Protein AF-A0A8T9BLD8-F1 (afdb_monomer_lite)

Organism: NCBI:txid1316785

Radius of gyration: 33.32 Å; chains: 1; bounding box: 71×66×102 Å

Sequence (501 aa):
MAHSIHVDYMQQALNLARKSPPKPTNYRVGALLIDAKTNTVLATGYTLECEGNTHAEQSCFIKLAKEHEVLEEQLGDILPKETVLYTTVEPCFKRLSGNLPCVQRILRLGKAIKTVYVGVKEPEKFVGENTGRKQLEDAGIEVVQHLYKKNAGTYFWYLSNPKQLNSFNPSSVTMTLLSSLLHVTNFRNPFIRTLVPSIGAAFAIQAAVAVPSILAQSERFYDLSGSLTYISVTALSLYLPTLRARAAASLAGKAQPALPSLLDALTGKGGPNGLNWRQVVISTAVAVWATRLGTYLFQRVISDGKDSRFDEIKKSPPKFFGAFMVQATWVSLCLMPVLALNSIPHVALSALPLVGVTDIIGLLLFAGGLTFEVTADRQKNAWVQAKKNKEHDEDFLTRGLWGKSRHPNYFGESTLWTGIATTAAGVLMSNVGQVGMGLAGTSYGRILGLGMAAVSPAFVTFLLFKVSGIPLSENKYDEKYGERKDYQEWKKNTPMFFPKF

Structure (mmCIF, N/CA/C/O backbone):
data_AF-A0A8T9BLD8-F1
#
_entry.id   AF-A0A8T9BLD8-F1
#
loop_
_atom_site.group_PDB
_atom_site.id
_atom_site.type_symbol
_atom_site.label_atom_id
_atom_site.label_alt_id
_atom_site.label_comp_id
_atom_site.label_asym_id
_atom_site.label_entity_id
_atom_site.label_seq_id
_atom_site.pdbx_PDB_ins_code
_atom_site.Cartn_x
_atom_site.Cartn_y
_atom_site.Cartn_z
_atom_site.occupancy
_atom_site.B_iso_or_equiv
_atom_site.auth_seq_id
_atom_site.auth_comp_id
_atom_site.auth_asym_id
_atom_site.auth_atom_id
_atom_site.pdbx_PDB_model_num
ATOM 1 N N . MET A 1 1 ? -10.050 27.346 -32.367 1.00 37.44 1 MET A N 1
ATOM 2 C CA . MET A 1 1 ? -8.798 28.026 -32.769 1.00 37.44 1 MET A CA 1
ATOM 3 C C . MET A 1 1 ? -8.334 27.376 -34.056 1.00 37.44 1 MET A C 1
ATOM 5 O O . MET A 1 1 ? -8.204 26.159 -34.059 1.00 37.44 1 MET A O 1
ATOM 9 N N . ALA A 1 2 ? -8.200 28.139 -35.141 1.00 33.31 2 ALA A N 1
ATOM 10 C CA . ALA A 1 2 ? -7.827 27.607 -36.450 1.00 33.31 2 ALA A CA 1
ATOM 11 C C . ALA A 1 2 ? -6.464 26.896 -36.373 1.00 33.31 2 ALA A C 1
ATOM 13 O O . ALA A 1 2 ? -5.506 27.452 -35.832 1.00 33.31 2 ALA A O 1
ATOM 14 N N . HIS A 1 3 ? -6.394 25.656 -36.857 1.00 49.06 3 HIS A N 1
ATOM 15 C CA . HIS A 1 3 ? -5.140 24.921 -36.985 1.00 49.06 3 HIS A CA 1
ATOM 16 C C . HIS A 1 3 ? -4.320 25.595 -38.090 1.00 49.06 3 HIS A C 1
ATOM 18 O O . HIS A 1 3 ? -4.769 25.676 -39.229 1.00 49.06 3 HIS A O 1
ATOM 24 N N . SER A 1 4 ? -3.178 26.184 -37.737 1.00 69.81 4 SER A N 1
ATOM 25 C CA . SER A 1 4 ? -2.316 26.860 -38.7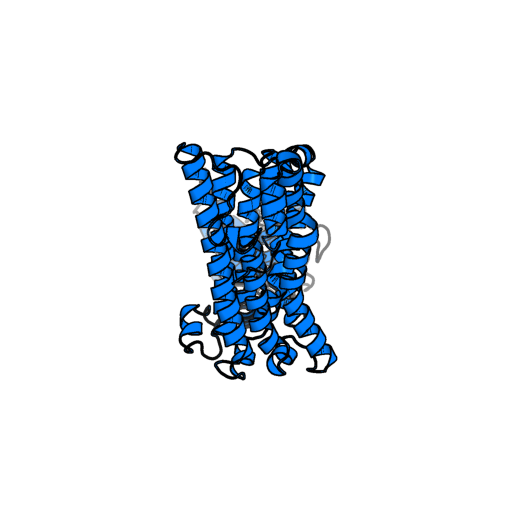08 1.00 69.81 4 SER A CA 1
ATOM 26 C C . SER A 1 4 ? -1.558 25.816 -39.526 1.00 69.81 4 SER A C 1
ATOM 28 O O . SER A 1 4 ? -0.940 24.932 -38.941 1.00 69.81 4 SER A O 1
ATOM 30 N N . ILE A 1 5 ? -1.544 25.957 -40.854 1.00 78.44 5 ILE A N 1
ATOM 31 C CA . ILE A 1 5 ? -0.824 25.073 -41.791 1.00 78.44 5 ILE A CA 1
ATOM 32 C C . ILE A 1 5 ? 0.671 24.901 -41.439 1.00 78.44 5 ILE A C 1
ATOM 34 O O . ILE A 1 5 ? 1.275 23.860 -41.683 1.00 78.44 5 ILE A O 1
ATOM 38 N N . HIS A 1 6 ? 1.271 25.892 -40.771 1.00 82.88 6 HIS A N 1
ATOM 39 C CA . HIS A 1 6 ? 2.650 25.835 -40.278 1.00 82.88 6 HIS A CA 1
ATOM 40 C C . HIS A 1 6 ? 2.856 24.773 -39.182 1.00 82.88 6 HIS A C 1
ATOM 42 O O . HIS A 1 6 ? 3.948 24.212 -39.059 1.00 82.88 6 HIS A O 1
ATOM 48 N N . VAL A 1 7 ? 1.816 24.475 -38.394 1.00 76.81 7 VAL A N 1
ATOM 49 C CA . VAL A 1 7 ? 1.841 23.415 -37.374 1.00 76.81 7 VAL A CA 1
ATOM 50 C C . VAL A 1 7 ? 1.908 22.046 -38.041 1.00 76.81 7 VAL A C 1
ATOM 52 O O . VAL A 1 7 ? 2.706 21.213 -37.612 1.00 76.81 7 VAL A O 1
ATOM 55 N N . ASP A 1 8 ? 1.146 21.838 -39.115 1.00 81.38 8 ASP A N 1
ATOM 56 C CA . ASP A 1 8 ? 1.163 20.589 -39.879 1.00 81.38 8 ASP A CA 1
ATOM 57 C C . ASP A 1 8 ? 2.542 20.327 -40.490 1.00 81.38 8 ASP A C 1
ATOM 59 O O . ASP A 1 8 ? 3.092 19.234 -40.337 1.00 81.38 8 ASP A O 1
ATOM 63 N N . TYR A 1 9 ? 3.163 21.340 -41.102 1.00 86.12 9 TYR A N 1
ATOM 64 C CA . TYR A 1 9 ? 4.515 21.202 -41.652 1.00 86.12 9 TYR A CA 1
ATOM 65 C C . TYR A 1 9 ? 5.573 20.951 -40.572 1.00 86.12 9 TYR A C 1
ATOM 67 O O . TYR A 1 9 ? 6.433 20.085 -40.742 1.00 86.12 9 TYR A O 1
ATOM 75 N N . MET A 1 10 ? 5.494 21.620 -39.418 1.00 87.12 10 MET A N 1
ATOM 76 C CA . MET A 1 10 ? 6.408 21.337 -38.306 1.00 87.12 10 MET A CA 1
ATOM 77 C C . MET A 1 10 ? 6.187 19.927 -37.727 1.00 87.12 10 MET A C 1
ATOM 79 O O . MET A 1 10 ? 7.143 19.240 -37.359 1.00 87.12 10 MET A O 1
ATOM 83 N N . GLN A 1 11 ? 4.945 19.438 -37.698 1.00 82.12 11 GLN A N 1
ATOM 84 C CA . GLN A 1 11 ? 4.632 18.071 -37.283 1.00 82.12 11 GLN A CA 1
ATOM 85 C C . GLN A 1 11 ? 5.179 17.032 -38.274 1.00 82.12 11 GLN A C 1
ATOM 87 O O . GLN A 1 11 ? 5.677 15.982 -37.852 1.00 82.12 11 GLN A O 1
ATOM 92 N N . GLN A 1 12 ? 5.153 17.329 -39.576 1.00 86.00 12 GLN A N 1
ATOM 93 C CA . GLN A 1 12 ? 5.826 16.522 -40.595 1.00 86.00 12 GLN A CA 1
ATOM 94 C C . GLN A 1 12 ? 7.348 16.521 -40.394 1.00 86.00 12 GLN A C 1
ATOM 96 O O . GLN A 1 12 ? 7.960 15.452 -40.439 1.00 86.00 12 GLN A O 1
ATOM 101 N N . ALA A 1 13 ? 7.955 17.669 -40.071 1.00 88.50 13 ALA A N 1
ATOM 102 C CA . ALA A 1 13 ? 9.391 17.766 -39.788 1.00 88.50 13 ALA A CA 1
ATOM 103 C C . ALA A 1 13 ? 9.778 16.900 -38.582 1.00 88.50 13 ALA A C 1
ATOM 105 O O . ALA A 1 13 ? 10.749 16.145 -38.623 1.00 88.50 13 ALA A O 1
ATOM 106 N N . LEU A 1 14 ? 8.955 16.913 -37.531 1.00 84.31 14 LEU A N 1
ATOM 107 C CA . LEU A 1 14 ? 9.120 16.036 -36.371 1.00 84.31 14 LEU A CA 1
ATOM 108 C C . LEU A 1 14 ? 8.988 14.551 -36.732 1.00 84.31 14 LEU A C 1
ATOM 110 O O . LEU A 1 14 ? 9.715 13.718 -36.188 1.00 84.31 14 LEU A O 1
ATOM 114 N N . ASN A 1 15 ? 8.094 14.193 -37.655 1.00 83.75 15 ASN A N 1
ATOM 115 C CA . ASN A 1 15 ? 7.978 12.814 -38.131 1.00 83.75 15 ASN A CA 1
ATOM 116 C C . ASN A 1 15 ? 9.217 12.373 -38.926 1.00 83.75 15 ASN A C 1
ATOM 118 O O . ASN A 1 15 ? 9.636 11.224 -38.796 1.00 83.75 15 ASN A O 1
ATOM 122 N N . LEU A 1 16 ? 9.845 13.275 -39.685 1.00 87.12 16 LEU A N 1
ATOM 123 C CA . LEU A 1 16 ? 11.122 13.014 -40.357 1.00 87.12 16 LEU A CA 1
ATOM 124 C C . LEU A 1 16 ? 12.265 12.845 -39.353 1.00 87.12 16 LEU A C 1
ATOM 126 O O . LEU A 1 16 ? 13.024 11.886 -39.458 1.00 87.12 16 LEU A O 1
ATOM 130 N N . ALA A 1 17 ? 12.333 13.681 -38.314 1.00 86.88 17 ALA A N 1
ATOM 131 C CA . ALA A 1 17 ? 13.328 13.553 -37.245 1.00 86.88 17 ALA A CA 1
ATOM 132 C C . ALA A 1 17 ? 13.327 12.150 -36.599 1.00 86.88 17 ALA A C 1
ATOM 134 O O . ALA A 1 17 ? 14.377 11.608 -36.245 1.00 86.88 17 ALA A O 1
ATOM 135 N N . ARG A 1 18 ? 12.150 11.509 -36.504 1.00 82.12 18 ARG A N 1
ATOM 136 C CA . ARG A 1 18 ? 11.992 10.135 -35.986 1.00 82.12 18 ARG A CA 1
ATOM 137 C C . ARG A 1 18 ? 12.601 9.057 -36.885 1.00 82.12 18 ARG A C 1
ATOM 139 O O . ARG A 1 18 ? 12.836 7.956 -36.391 1.00 82.12 18 ARG A O 1
ATOM 146 N N . LYS A 1 19 ? 12.881 9.349 -38.157 1.00 83.31 19 LYS A N 1
ATOM 147 C CA . LYS A 1 19 ? 13.577 8.435 -39.077 1.00 83.31 19 LYS A CA 1
ATOM 148 C C . LYS A 1 19 ? 15.098 8.455 -38.886 1.00 83.31 19 LYS A C 1
ATOM 150 O O . LYS A 1 19 ? 15.764 7.493 -39.249 1.00 83.31 19 LYS A O 1
ATOM 155 N N . SER A 1 20 ? 15.646 9.501 -38.258 1.00 81.69 20 SER A N 1
ATOM 156 C CA . SER A 1 20 ? 17.083 9.607 -37.983 1.00 81.69 20 SER A CA 1
ATOM 157 C C . SER A 1 20 ? 17.555 8.515 -37.011 1.00 81.69 20 SER A C 1
ATOM 159 O O . SER A 1 20 ? 16.915 8.340 -35.965 1.00 81.69 20 SER A O 1
ATOM 161 N N . PRO A 1 21 ? 18.653 7.788 -37.298 1.00 76.62 21 PRO A N 1
ATOM 162 C CA . PRO A 1 21 ? 19.166 6.747 -36.417 1.00 76.62 21 PRO A CA 1
ATOM 163 C C . PRO A 1 21 ? 19.711 7.337 -35.102 1.00 76.62 21 PRO A C 1
ATOM 165 O O . PRO A 1 21 ? 20.378 8.374 -35.111 1.00 76.62 21 PRO A O 1
ATOM 168 N N . PRO A 1 22 ? 19.467 6.688 -33.950 1.00 70.94 22 PRO A N 1
ATOM 169 C CA . PRO A 1 22 ? 19.944 7.180 -32.662 1.00 70.94 22 PRO A CA 1
ATOM 170 C C . PRO A 1 22 ? 21.477 7.121 -32.569 1.00 70.94 22 PRO A C 1
ATOM 172 O O . PRO A 1 22 ? 22.059 6.039 -32.624 1.00 70.94 22 PRO A O 1
ATOM 175 N N . LYS A 1 23 ? 22.135 8.268 -32.353 1.00 69.19 23 LYS A N 1
ATOM 176 C CA . LYS A 1 23 ? 23.567 8.343 -32.011 1.00 69.19 23 LYS A CA 1
ATOM 177 C C . LYS A 1 23 ? 23.800 9.275 -30.813 1.00 69.19 23 LYS A C 1
ATOM 179 O O . LYS A 1 23 ? 23.161 10.319 -30.751 1.00 69.19 23 LYS A O 1
ATOM 184 N N . PRO A 1 24 ? 24.720 8.950 -29.881 1.00 57.34 24 PRO A N 1
ATOM 185 C CA . PRO A 1 24 ? 25.008 9.793 -28.711 1.00 57.34 24 PRO A CA 1
ATOM 186 C C . PRO A 1 24 ? 25.555 11.187 -29.048 1.00 57.34 24 PRO A C 1
ATOM 188 O O . PRO A 1 24 ? 25.496 12.086 -28.220 1.00 57.34 24 PRO A O 1
ATOM 191 N N . THR A 1 25 ? 26.117 11.349 -30.245 1.00 64.81 25 THR A N 1
ATOM 192 C CA . THR A 1 25 ? 26.858 12.542 -30.671 1.00 64.81 25 THR A CA 1
ATOM 193 C C . THR A 1 25 ? 26.052 13.488 -31.560 1.00 64.81 25 THR A C 1
ATOM 195 O O . THR A 1 25 ? 26.556 14.551 -31.908 1.00 64.81 25 THR A O 1
ATOM 198 N N . ASN A 1 26 ? 24.832 13.112 -31.969 1.00 68.62 26 ASN A N 1
ATOM 199 C CA . ASN A 1 26 ? 24.058 13.847 -32.970 1.00 68.62 26 ASN A CA 1
ATOM 200 C C . ASN A 1 26 ? 22.615 14.061 -32.503 1.00 68.62 26 ASN A C 1
ATOM 202 O O . ASN A 1 26 ? 21.963 13.134 -32.022 1.00 68.62 26 ASN A O 1
ATOM 206 N N . TYR A 1 27 ? 22.086 15.259 -32.743 1.00 79.44 27 TYR A N 1
ATOM 207 C CA . TYR A 1 27 ? 20.660 15.527 -32.589 1.00 79.44 27 TYR A CA 1
ATOM 208 C C . TYR A 1 27 ? 19.855 14.905 -33.730 1.00 79.44 27 TYR A C 1
ATOM 210 O O . TYR A 1 27 ? 20.257 14.935 -34.896 1.00 79.44 27 TYR A O 1
ATOM 218 N N . ARG A 1 28 ? 18.676 14.381 -33.398 1.00 85.94 28 ARG A N 1
ATOM 219 C CA . ARG A 1 28 ? 17.720 13.852 -34.377 1.00 85.94 28 ARG A CA 1
ATOM 220 C C . ARG A 1 28 ? 16.867 14.998 -34.891 1.00 85.94 28 ARG A C 1
ATOM 222 O O . ARG A 1 28 ? 15.865 15.342 -34.280 1.00 85.94 28 ARG A O 1
ATOM 229 N N . VAL A 1 29 ? 17.305 15.609 -35.979 1.00 88.81 29 VAL A N 1
ATOM 230 C CA . VAL A 1 29 ? 16.651 16.772 -36.581 1.00 88.81 29 VAL A CA 1
ATOM 231 C C . VAL A 1 29 ? 15.892 16.307 -37.818 1.00 88.81 29 VAL A C 1
ATOM 233 O O . VAL A 1 29 ? 16.319 15.368 -38.493 1.00 88.81 29 VAL A O 1
ATOM 236 N N . GLY A 1 30 ? 14.758 16.939 -38.097 1.00 94.12 30 GLY A N 1
ATOM 237 C CA . GLY A 1 30 ? 14.023 16.801 -39.346 1.00 94.12 30 GLY A CA 1
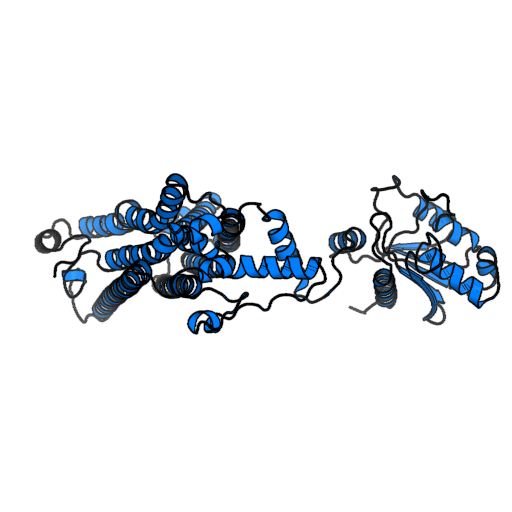ATOM 238 C C . GLY A 1 30 ? 13.772 18.170 -39.965 1.00 94.12 30 GLY A C 1
ATOM 239 O O . GLY A 1 30 ? 13.643 19.161 -39.243 1.00 94.12 30 GLY A O 1
ATOM 240 N N . ALA A 1 31 ? 13.719 18.219 -41.291 1.00 95.88 31 ALA A N 1
ATOM 241 C CA . ALA A 1 31 ? 13.534 19.437 -42.058 1.00 95.88 31 ALA A CA 1
ATOM 242 C C . ALA A 1 31 ? 12.622 19.216 -43.276 1.00 95.88 31 ALA A C 1
ATOM 244 O O . ALA A 1 31 ? 12.582 18.122 -43.843 1.00 95.88 31 ALA A O 1
ATOM 245 N N . LEU A 1 32 ? 11.895 20.261 -43.673 1.00 94.81 32 LEU A N 1
ATOM 246 C CA . LEU A 1 32 ? 11.134 20.325 -44.922 1.00 94.81 32 LEU A CA 1
ATOM 247 C C . LEU A 1 32 ? 11.413 21.632 -45.642 1.00 94.81 32 LEU A C 1
ATOM 249 O O . LEU A 1 32 ? 11.413 22.694 -45.024 1.00 94.81 32 LEU A O 1
ATOM 253 N N . LEU A 1 33 ? 11.567 21.538 -46.954 1.00 94.25 33 LEU A N 1
ATOM 254 C CA . LEU A 1 33 ? 11.611 22.670 -47.858 1.00 94.25 33 LEU A CA 1
ATOM 255 C C . LEU A 1 33 ? 10.286 22.730 -48.621 1.00 94.25 33 LEU A C 1
ATOM 257 O O . LEU A 1 33 ? 9.888 21.737 -49.229 1.00 94.25 33 LEU A O 1
ATOM 261 N N . ILE A 1 34 ? 9.592 23.861 -48.547 1.00 93.62 34 ILE A N 1
ATOM 262 C CA . ILE A 1 34 ? 8.241 24.056 -49.087 1.00 93.62 34 ILE A CA 1
ATOM 263 C C . ILE A 1 34 ? 8.249 25.246 -50.044 1.00 93.62 34 ILE A C 1
ATOM 265 O O . ILE A 1 34 ? 8.835 26.276 -49.719 1.00 93.62 34 ILE A O 1
ATOM 269 N N . ASP A 1 35 ? 7.549 25.138 -51.169 1.00 91.81 35 ASP A N 1
ATOM 270 C CA . ASP A 1 35 ? 7.130 26.311 -51.939 1.00 91.81 35 ASP A CA 1
ATOM 271 C C . ASP A 1 35 ? 5.847 26.872 -51.316 1.00 91.81 35 ASP A C 1
ATOM 273 O O . ASP A 1 35 ? 4.782 26.254 -51.396 1.00 91.81 35 ASP A O 1
ATOM 277 N N . ALA A 1 36 ? 5.940 28.026 -50.653 1.00 86.75 36 ALA A N 1
ATOM 278 C CA . ALA A 1 36 ? 4.803 28.614 -49.950 1.00 86.75 36 ALA A CA 1
ATOM 279 C C . ALA A 1 36 ? 3.689 29.084 -50.898 1.00 86.75 36 ALA A C 1
ATOM 281 O O . ALA A 1 36 ? 2.537 29.168 -50.471 1.00 86.75 36 ALA A O 1
ATOM 282 N N . LYS A 1 37 ? 3.998 29.325 -52.180 1.00 86.50 37 LYS A N 1
ATOM 283 C CA . LYS A 1 37 ? 3.000 29.735 -53.175 1.00 86.50 37 LYS A CA 1
ATOM 284 C C . LYS A 1 37 ? 2.034 28.603 -53.509 1.00 86.50 37 LYS A C 1
ATOM 286 O O . LYS A 1 37 ? 0.836 28.821 -53.678 1.00 86.50 37 LYS A O 1
ATOM 291 N N . THR A 1 38 ? 2.568 27.394 -53.641 1.00 87.56 38 THR A N 1
ATOM 292 C CA . THR A 1 38 ? 1.838 26.205 -54.105 1.00 87.56 38 THR A CA 1
ATOM 293 C C . THR A 1 38 ? 1.539 25.214 -52.982 1.00 87.56 38 THR A C 1
ATOM 295 O O . THR A 1 38 ? 0.757 24.288 -53.183 1.00 87.56 38 THR A O 1
ATOM 298 N N . ASN A 1 39 ? 2.111 25.421 -51.790 1.00 86.56 39 ASN A N 1
ATOM 299 C CA . ASN A 1 39 ? 2.045 24.506 -50.6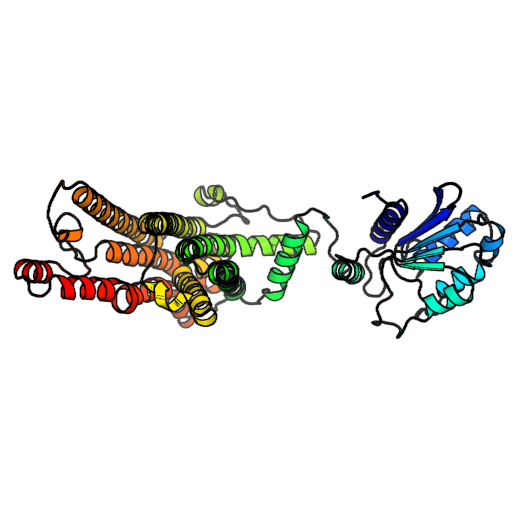49 1.00 86.56 39 ASN A CA 1
ATOM 300 C C . ASN A 1 39 ? 2.609 23.106 -50.954 1.00 86.56 39 ASN A C 1
ATOM 302 O O . ASN A 1 39 ? 2.204 22.118 -50.341 1.00 86.56 39 ASN A O 1
ATOM 306 N N . THR A 1 40 ? 3.555 23.003 -51.891 1.00 89.19 40 THR A N 1
ATOM 307 C CA . THR A 1 40 ? 4.183 21.727 -52.251 1.00 89.19 40 THR A CA 1
ATOM 308 C C . THR A 1 40 ? 5.488 21.513 -51.502 1.00 89.19 40 THR A C 1
ATOM 310 O O . THR A 1 40 ? 6.308 22.425 -51.373 1.00 89.19 40 THR A O 1
ATOM 313 N N . VAL A 1 41 ? 5.712 20.278 -51.053 1.00 92.44 41 VAL A N 1
ATOM 314 C CA . VAL A 1 41 ? 6.993 19.861 -50.481 1.00 92.44 41 VAL A CA 1
ATOM 315 C C . VAL A 1 41 ? 8.009 19.706 -51.608 1.00 92.44 41 VAL A C 1
ATOM 317 O O . VAL A 1 41 ? 7.870 18.812 -52.433 1.00 92.44 41 VAL A O 1
ATOM 320 N N . LEU A 1 42 ? 9.028 20.563 -51.616 1.00 92.38 42 LEU A N 1
ATOM 321 C CA . LEU A 1 42 ? 10.141 20.514 -52.566 1.00 92.38 42 LEU A CA 1
ATOM 322 C C . LEU A 1 42 ? 11.158 19.452 -52.154 1.00 92.38 42 LEU A C 1
ATOM 324 O O . LEU A 1 42 ? 11.642 18.687 -52.972 1.00 92.38 42 LEU A O 1
ATOM 328 N N . ALA A 1 43 ? 11.480 19.391 -50.862 1.00 95.31 43 ALA A N 1
ATOM 329 C CA . ALA A 1 43 ? 12.404 18.402 -50.329 1.00 95.31 43 ALA A CA 1
ATOM 330 C C . ALA A 1 43 ? 12.120 18.119 -48.855 1.00 95.31 43 ALA A C 1
ATOM 332 O O . ALA A 1 43 ? 11.592 18.947 -48.113 1.00 95.31 43 ALA A O 1
ATOM 333 N N . THR A 1 44 ? 12.519 16.934 -48.411 1.00 96.88 44 THR A N 1
ATOM 334 C CA . THR A 1 44 ? 12.487 16.529 -47.000 1.00 96.88 44 THR A CA 1
ATOM 335 C C . THR A 1 44 ? 13.887 16.167 -46.544 1.00 96.88 44 THR A C 1
ATOM 337 O O . THR A 1 44 ? 14.730 15.847 -47.372 1.00 96.88 44 THR A O 1
ATOM 340 N N . GLY A 1 45 ? 14.146 16.185 -45.244 1.00 94.88 45 GLY A N 1
ATOM 341 C CA . GLY A 1 45 ? 15.467 15.886 -44.709 1.00 94.88 45 GLY A CA 1
ATOM 342 C C . GLY A 1 45 ? 15.395 15.375 -43.281 1.00 94.88 45 GLY A C 1
ATOM 343 O O . GLY A 1 45 ? 14.579 15.853 -42.492 1.00 94.88 45 GLY A O 1
ATOM 344 N N . TYR A 1 46 ? 16.259 14.438 -42.907 1.00 93.81 46 TYR A N 1
ATOM 345 C CA . TYR A 1 46 ? 16.542 14.150 -41.500 1.00 93.81 46 TYR A CA 1
ATOM 346 C C . TYR A 1 46 ? 18.029 13.885 -41.251 1.00 93.81 46 TYR A C 1
ATOM 348 O O . TYR A 1 46 ? 18.785 13.570 -42.165 1.00 93.81 46 TYR A O 1
ATOM 356 N N . THR A 1 47 ? 18.480 14.051 -40.006 1.00 90.50 47 THR A N 1
ATOM 357 C CA . THR A 1 47 ? 19.890 13.837 -39.639 1.00 90.50 47 THR A CA 1
ATOM 358 C C . THR A 1 47 ? 20.353 12.427 -40.030 1.00 90.50 47 THR A C 1
ATOM 360 O O . THR A 1 47 ? 19.717 11.448 -39.634 1.00 90.50 47 THR A O 1
ATOM 363 N N . LEU A 1 48 ? 21.494 12.320 -40.722 1.00 89.06 48 LEU A N 1
ATOM 364 C CA . LEU A 1 48 ? 22.074 11.068 -41.237 1.00 89.06 48 LEU A CA 1
ATOM 365 C C . LEU A 1 48 ? 21.203 10.340 -42.276 1.00 89.06 48 LEU A C 1
ATOM 367 O O . LEU A 1 48 ? 21.289 9.120 -42.397 1.00 89.06 48 LEU A O 1
ATOM 371 N N . GLU A 1 49 ? 20.350 11.063 -43.002 1.00 92.44 49 GLU A N 1
ATOM 372 C CA . GLU A 1 49 ? 19.610 10.493 -44.131 1.00 92.44 49 GLU A CA 1
ATOM 373 C C . GLU A 1 49 ? 20.514 10.243 -45.344 1.00 92.44 49 GLU A C 1
ATOM 375 O O . GLU A 1 49 ? 20.448 9.178 -45.952 1.00 92.44 49 GLU A O 1
ATOM 380 N N . CYS A 1 50 ? 21.366 11.213 -45.686 1.00 89.44 50 CYS A N 1
ATOM 381 C CA . CYS A 1 50 ? 22.344 11.095 -46.768 1.00 89.44 50 CYS A CA 1
ATOM 382 C C . CYS A 1 50 ? 23.704 10.620 -46.235 1.00 89.44 50 CYS A C 1
ATOM 384 O O . CYS A 1 50 ? 24.015 10.828 -45.058 1.00 89.44 50 CYS A O 1
ATOM 386 N N . GLU A 1 51 ? 24.524 10.025 -47.107 1.00 85.50 51 GLU A N 1
ATOM 387 C CA . GLU A 1 51 ? 25.840 9.479 -46.757 1.00 85.50 51 GLU A CA 1
ATOM 388 C C . GLU A 1 51 ? 26.735 10.507 -46.035 1.00 85.50 51 GLU A C 1
ATOM 390 O O . GLU A 1 51 ? 26.786 11.688 -46.382 1.00 85.50 51 GLU A O 1
ATOM 395 N N . GLY A 1 52 ? 27.444 10.046 -45.001 1.00 84.31 52 GLY A N 1
ATOM 396 C CA . GLY A 1 52 ? 28.302 10.878 -44.159 1.00 84.31 52 GLY A CA 1
ATOM 397 C C . GLY A 1 52 ? 27.586 11.511 -42.960 1.00 84.31 52 GLY A C 1
ATOM 398 O O . GLY A 1 52 ? 26.467 11.159 -42.588 1.00 84.31 52 GLY A O 1
ATOM 399 N N . ASN A 1 53 ? 28.265 12.445 -42.286 1.00 85.12 53 ASN A N 1
ATOM 400 C CA . ASN A 1 53 ? 27.721 13.145 -41.118 1.00 85.12 53 ASN A CA 1
ATOM 401 C C . ASN A 1 53 ? 26.824 14.318 -41.556 1.00 85.12 53 ASN A C 1
ATOM 403 O O . ASN A 1 53 ? 27.219 15.484 -41.455 1.00 85.12 53 ASN A O 1
ATOM 407 N N . THR A 1 54 ? 25.646 14.016 -42.096 1.00 89.19 54 THR A N 1
ATOM 408 C CA . THR A 1 54 ? 24.711 15.000 -42.661 1.00 89.19 54 THR A CA 1
ATOM 409 C C . THR A 1 54 ? 23.683 15.477 -41.633 1.00 89.19 54 THR A C 1
ATOM 411 O O . THR A 1 54 ? 23.181 14.705 -40.815 1.00 89.19 54 THR A O 1
ATOM 414 N N . HIS A 1 55 ? 23.384 16.778 -41.643 1.00 91.75 55 HIS A N 1
ATOM 415 C CA . HIS A 1 55 ? 22.263 17.351 -40.887 1.00 91.75 55 HIS A CA 1
ATOM 416 C C . HIS A 1 55 ? 20.969 17.286 -41.714 1.00 91.75 55 HIS A C 1
ATOM 418 O O . HIS A 1 55 ? 21.004 16.986 -42.910 1.00 91.75 55 HIS A O 1
ATOM 424 N N . ALA A 1 56 ? 19.826 17.560 -41.086 1.00 93.31 56 ALA A N 1
ATOM 425 C CA . ALA A 1 56 ? 18.527 17.493 -41.751 1.00 93.31 56 ALA A CA 1
ATOM 426 C C . ALA A 1 56 ? 18.405 18.502 -42.901 1.00 93.31 56 ALA A C 1
ATOM 428 O O . ALA A 1 56 ? 18.026 18.120 -44.003 1.00 93.31 56 ALA A O 1
ATOM 429 N N . GLU A 1 57 ? 18.802 19.757 -42.679 1.00 94.56 57 GLU A N 1
ATOM 430 C CA . GLU A 1 57 ? 18.769 20.818 -43.693 1.00 94.56 57 GLU A CA 1
ATOM 431 C C . GLU A 1 57 ? 19.701 20.483 -44.861 1.00 94.56 57 GLU A C 1
ATOM 433 O O . GLU A 1 57 ? 19.329 20.601 -46.023 1.00 94.56 57 GLU A O 1
ATOM 438 N N . GLN A 1 58 ? 20.895 19.972 -44.545 1.00 94.06 58 GLN A N 1
ATOM 439 C CA . GLN A 1 58 ? 21.854 19.510 -45.546 1.00 94.06 58 GLN A CA 1
ATOM 440 C C . GLN A 1 58 ? 21.278 18.358 -46.388 1.00 94.06 58 GLN A C 1
ATOM 442 O O . GLN A 1 58 ? 21.493 18.313 -47.594 1.00 94.06 58 GLN A O 1
ATOM 447 N N . SER A 1 59 ? 20.535 17.435 -45.772 1.00 95.38 59 SER A N 1
ATOM 448 C CA . SER A 1 59 ? 19.920 16.309 -46.485 1.00 95.38 59 SER A CA 1
ATOM 449 C C . SER A 1 59 ? 18.808 16.763 -47.435 1.00 95.38 59 SER A C 1
ATOM 451 O O . SER A 1 59 ? 18.679 16.185 -48.513 1.00 95.38 59 SER A O 1
ATOM 453 N N . CYS A 1 60 ? 18.056 17.820 -47.092 1.00 94.69 60 CYS A N 1
ATOM 454 C CA . CYS A 1 60 ? 17.123 18.450 -48.033 1.00 94.69 60 CYS A CA 1
ATOM 455 C C . CYS A 1 60 ? 17.860 18.927 -49.288 1.00 94.69 60 CYS A C 1
ATOM 457 O O . CYS A 1 60 ? 17.462 18.589 -50.400 1.00 94.69 60 CYS A O 1
ATOM 459 N N . PHE A 1 61 ? 18.946 19.684 -49.108 1.00 94.69 61 PHE A N 1
ATOM 460 C CA . PHE A 1 61 ? 19.664 20.289 -50.227 1.00 94.69 61 PHE A CA 1
ATOM 461 C C . PHE A 1 61 ? 20.388 19.254 -51.089 1.00 94.69 61 PHE A C 1
ATOM 463 O O . PHE A 1 61 ? 20.303 19.333 -52.306 1.00 94.69 61 PHE A O 1
ATOM 470 N N . ILE A 1 62 ? 21.016 18.232 -50.496 1.00 93.81 62 ILE A N 1
ATOM 471 C CA . ILE A 1 62 ? 21.664 17.152 -51.262 1.00 93.81 62 ILE A CA 1
ATOM 472 C C . ILE A 1 62 ? 20.656 16.439 -52.169 1.00 93.81 62 ILE A C 1
ATOM 474 O O . ILE A 1 62 ? 20.941 16.203 -53.343 1.00 93.81 62 ILE A O 1
ATOM 478 N N . LYS A 1 63 ? 19.480 16.083 -51.636 1.00 94.31 63 LYS A N 1
ATOM 479 C CA . LYS A 1 63 ? 18.463 15.367 -52.417 1.00 94.31 63 LYS A CA 1
ATOM 480 C C . LYS A 1 63 ? 17.890 16.235 -53.529 1.00 94.31 63 LYS A C 1
ATOM 482 O O . LYS A 1 63 ? 17.759 15.747 -54.644 1.00 94.31 63 LYS A O 1
ATOM 487 N N . LEU A 1 64 ? 17.627 17.507 -53.241 1.00 93.12 64 LEU A N 1
ATOM 488 C CA . LEU A 1 64 ? 17.095 18.436 -54.231 1.00 93.12 64 LEU A CA 1
ATOM 489 C C . LEU A 1 64 ? 18.115 18.759 -55.333 1.00 93.12 64 LEU A C 1
ATOM 491 O O . LEU A 1 64 ? 17.774 18.770 -56.509 1.00 93.12 64 LEU A O 1
ATOM 495 N N . ALA A 1 65 ? 19.383 18.959 -54.970 1.00 93.00 65 ALA A N 1
ATOM 496 C CA . ALA A 1 65 ? 20.469 19.178 -55.925 1.00 93.00 65 ALA A CA 1
ATOM 497 C C . ALA A 1 65 ? 20.632 17.975 -56.863 1.00 93.00 65 ALA A C 1
ATOM 499 O O . ALA A 1 65 ? 20.765 18.141 -58.071 1.00 93.00 65 ALA A O 1
ATOM 500 N N . LYS A 1 66 ? 20.537 16.758 -56.312 1.00 92.81 66 LYS A N 1
ATOM 501 C CA . LYS A 1 66 ? 20.559 15.519 -57.094 1.00 92.81 66 LYS A CA 1
ATOM 502 C C . LYS A 1 66 ? 19.354 15.393 -58.028 1.00 92.81 66 LYS A C 1
ATOM 504 O O . LYS A 1 66 ? 19.525 14.935 -59.149 1.00 92.81 66 LYS A O 1
ATOM 509 N N . GLU A 1 67 ? 18.163 15.766 -57.571 1.00 92.31 67 GLU A N 1
ATOM 510 C CA . GLU A 1 67 ? 16.933 15.723 -58.373 1.00 92.31 67 GLU A CA 1
ATOM 511 C C . GLU A 1 67 ? 16.980 16.682 -59.570 1.00 92.31 67 GLU A C 1
ATOM 513 O O . GLU A 1 67 ? 16.513 16.334 -60.649 1.00 92.31 67 GLU A O 1
ATOM 518 N N . HIS A 1 68 ? 17.593 17.855 -59.396 1.00 91.19 68 HIS A N 1
ATOM 519 C CA . HIS A 1 68 ? 17.751 18.860 -60.451 1.00 91.19 68 HIS A CA 1
ATOM 520 C C . HIS A 1 68 ? 19.090 18.783 -61.201 1.00 91.19 68 HIS A C 1
ATOM 522 O O . HIS A 1 68 ? 19.357 19.645 -62.032 1.00 91.19 68 HIS A O 1
ATOM 528 N N . GLU A 1 69 ? 19.924 17.780 -60.913 1.00 93.25 69 GLU A N 1
ATOM 529 C CA . GLU A 1 69 ? 21.246 17.578 -61.525 1.00 93.25 69 GLU A CA 1
ATOM 530 C C . GLU A 1 69 ? 22.176 18.808 -61.445 1.00 93.25 69 GLU A C 1
ATOM 532 O O . GLU A 1 69 ? 22.946 19.096 -62.360 1.00 93.25 69 GLU A O 1
ATOM 537 N N . VAL A 1 70 ? 22.137 19.527 -60.319 1.00 92.44 70 VAL A N 1
ATOM 538 C CA . VAL A 1 70 ? 22.976 20.709 -60.059 1.00 92.44 70 VAL A CA 1
ATOM 539 C C . VAL A 1 70 ? 23.812 20.561 -58.793 1.00 92.44 70 VAL A C 1
ATOM 541 O O . VAL A 1 70 ? 23.611 19.654 -57.985 1.00 92.44 70 VAL A O 1
ATOM 544 N N . LEU A 1 71 ? 24.764 21.471 -58.588 1.00 89.00 71 LEU A N 1
ATOM 545 C CA . LEU A 1 71 ? 25.489 21.574 -57.323 1.00 89.00 71 LEU A CA 1
ATOM 546 C C . LEU A 1 71 ? 24.618 22.232 -56.241 1.00 89.00 71 LEU A C 1
ATOM 548 O O . LEU A 1 71 ? 23.766 23.067 -56.529 1.00 89.00 71 LEU A O 1
ATOM 552 N N . GLU A 1 72 ? 24.874 21.907 -54.968 1.00 88.25 72 GLU A N 1
ATOM 553 C CA . GLU A 1 72 ? 24.127 22.465 -53.823 1.00 88.25 72 GLU A CA 1
ATOM 554 C C . GLU A 1 72 ? 24.115 24.006 -53.814 1.00 88.25 72 GLU A C 1
ATOM 556 O O . GLU A 1 72 ? 23.110 24.618 -53.468 1.00 88.25 72 GLU A O 1
ATOM 561 N N . GLU A 1 73 ? 25.213 24.639 -54.227 1.00 86.44 73 GLU A N 1
ATOM 562 C CA . GLU A 1 73 ? 25.345 26.100 -54.309 1.00 86.44 73 GLU A CA 1
ATOM 563 C C . GLU A 1 73 ? 24.533 26.742 -55.443 1.00 86.44 73 GLU A C 1
ATOM 565 O O . GLU A 1 73 ? 24.198 27.918 -55.354 1.00 86.44 73 GLU A O 1
ATOM 570 N N . GLN A 1 74 ? 24.157 25.965 -56.462 1.00 89.06 74 GLN A N 1
ATOM 571 C CA . GLN A 1 74 ? 23.352 26.419 -57.601 1.00 89.06 74 GLN A CA 1
ATOM 572 C C . GLN A 1 74 ? 21.844 26.301 -57.339 1.00 89.06 74 GLN A C 1
ATOM 574 O O . GLN A 1 74 ? 21.033 26.795 -58.119 1.00 89.06 74 GLN A O 1
ATOM 579 N N . LEU A 1 75 ? 21.434 25.685 -56.223 1.00 90.44 75 LEU A N 1
ATOM 580 C CA . LEU A 1 75 ? 20.018 25.567 -55.860 1.00 90.44 75 LEU A CA 1
ATOM 581 C C . LEU A 1 75 ? 19.330 26.928 -55.695 1.00 90.44 75 LEU A C 1
ATOM 583 O O . LEU A 1 75 ? 18.120 27.019 -55.895 1.00 90.44 75 LEU A O 1
ATOM 587 N N . GLY A 1 76 ? 20.079 27.982 -55.358 1.00 87.50 76 GLY A N 1
ATOM 588 C CA . GLY A 1 76 ? 19.541 29.340 -55.248 1.00 87.50 76 GLY A CA 1
ATOM 589 C C . GLY A 1 76 ? 18.898 29.849 -56.543 1.00 87.50 76 GLY A C 1
ATOM 590 O O . GLY A 1 76 ? 17.923 30.594 -56.476 1.00 87.50 76 GLY A O 1
ATOM 591 N N . ASP A 1 77 ? 19.383 29.392 -57.701 1.00 87.75 77 ASP A N 1
ATOM 592 C CA . ASP A 1 77 ? 18.903 29.831 -59.017 1.00 87.75 77 ASP A CA 1
ATOM 593 C C . ASP A 1 77 ? 17.644 29.076 -59.483 1.00 87.75 77 ASP A C 1
ATOM 595 O O . ASP A 1 77 ? 16.942 29.527 -60.388 1.00 87.75 77 ASP A O 1
ATOM 599 N N . ILE A 1 78 ? 17.347 27.929 -58.862 1.00 88.00 78 ILE A N 1
ATOM 600 C CA . ILE A 1 78 ? 16.292 26.992 -59.291 1.00 88.00 78 ILE A CA 1
ATOM 601 C C . ILE A 1 78 ? 15.112 26.992 -58.320 1.00 88.00 78 ILE A C 1
ATOM 603 O O . ILE A 1 78 ? 13.971 26.736 -58.709 1.00 88.00 78 ILE A O 1
ATOM 607 N N . LEU A 1 79 ? 15.370 27.282 -57.044 1.00 90.12 79 LEU A N 1
ATOM 608 C CA . LEU A 1 79 ? 14.341 27.296 -56.017 1.00 90.12 79 LEU A CA 1
ATOM 609 C C . LEU A 1 79 ? 13.262 28.359 -56.298 1.00 90.12 79 LEU A C 1
ATOM 611 O O . LEU A 1 79 ? 13.580 29.498 -56.655 1.00 90.12 79 LEU A O 1
ATOM 615 N N . PRO A 1 80 ? 11.973 28.040 -56.071 1.00 89.19 80 PRO A N 1
ATOM 616 C CA . PRO A 1 80 ? 10.904 29.026 -56.139 1.00 89.19 80 PRO A CA 1
ATOM 617 C C . PRO A 1 80 ? 11.176 30.240 -55.241 1.00 89.19 80 PRO A C 1
ATOM 619 O O . PRO A 1 80 ? 11.681 30.115 -54.124 1.00 89.19 80 PRO A O 1
ATOM 622 N N . LYS A 1 81 ? 10.762 31.432 -55.690 1.00 83.94 81 LYS A N 1
ATOM 623 C CA . LYS A 1 81 ? 10.988 32.704 -54.969 1.00 83.94 81 LYS A CA 1
ATOM 624 C C . LYS A 1 81 ? 10.324 32.782 -53.584 1.00 83.94 81 LYS A C 1
ATOM 626 O O . LYS A 1 81 ? 10.637 33.693 -52.817 1.00 83.94 81 LYS A O 1
ATOM 631 N N . GLU A 1 82 ? 9.380 31.891 -53.289 1.00 85.81 82 GLU A N 1
ATOM 632 C CA . GLU A 1 82 ? 8.660 31.803 -52.011 1.00 85.81 82 GLU A CA 1
ATOM 633 C C . GLU A 1 82 ? 9.012 30.515 -51.256 1.00 85.81 82 GLU A C 1
ATOM 635 O O . GLU A 1 82 ? 8.172 29.909 -50.593 1.00 85.81 82 GLU A O 1
ATOM 640 N N . THR A 1 83 ? 10.271 30.083 -51.353 1.00 92.50 83 THR A N 1
ATOM 641 C CA . THR A 1 83 ? 10.736 28.901 -50.629 1.00 92.50 83 THR A CA 1
ATOM 642 C C . THR A 1 83 ? 10.848 29.180 -49.127 1.00 92.50 83 THR A C 1
ATOM 644 O O . THR A 1 83 ? 11.422 30.182 -48.685 1.00 92.50 83 THR A O 1
ATOM 647 N N . VAL A 1 84 ? 10.322 28.251 -48.331 1.00 93.38 84 VAL A N 1
ATOM 648 C CA . VAL A 1 84 ? 10.310 28.277 -46.867 1.00 93.38 84 VAL A CA 1
ATOM 649 C C . VAL A 1 84 ? 10.936 26.999 -46.322 1.00 93.38 84 VAL A C 1
ATOM 651 O O . VAL A 1 84 ? 10.635 25.897 -46.783 1.00 93.38 84 VAL A O 1
ATOM 654 N N . LEU A 1 85 ? 11.780 27.141 -45.300 1.00 94.31 85 LEU A N 1
ATOM 655 C CA . LEU A 1 85 ? 12.403 26.018 -44.602 1.00 94.31 85 LEU A CA 1
ATOM 656 C C . LEU A 1 85 ? 11.753 25.816 -43.231 1.00 94.31 85 LEU A C 1
ATOM 658 O O . LEU A 1 85 ? 11.719 26.729 -42.413 1.00 94.31 85 LEU A O 1
ATOM 662 N N . TYR A 1 86 ? 11.304 24.600 -42.944 1.00 93.50 86 TYR A N 1
ATOM 663 C CA . TYR A 1 86 ? 10.920 24.164 -41.603 1.00 93.50 86 TYR A CA 1
ATOM 664 C C . TYR A 1 86 ? 12.016 23.263 -41.062 1.00 93.50 86 TYR A C 1
ATOM 666 O O . TYR A 1 86 ? 12.382 22.295 -41.720 1.00 93.50 86 TYR A O 1
ATOM 674 N N . THR A 1 87 ? 12.515 23.538 -39.861 1.00 92.94 87 THR A N 1
ATOM 675 C CA . THR A 1 87 ? 13.477 22.668 -39.176 1.00 92.94 87 THR A CA 1
ATOM 676 C C . THR A 1 87 ? 13.108 22.505 -37.706 1.00 92.94 87 THR A C 1
ATOM 678 O O . THR A 1 87 ? 12.690 23.444 -37.022 1.00 92.94 87 THR A O 1
ATOM 681 N N . THR A 1 88 ? 13.230 21.280 -37.195 1.00 89.31 88 THR A N 1
ATOM 682 C CA . THR A 1 88 ? 12.843 20.971 -35.812 1.00 89.31 88 THR A CA 1
ATOM 683 C C . THR A 1 88 ? 13.788 21.583 -34.781 1.00 89.31 88 THR A C 1
ATOM 685 O O . THR A 1 88 ? 13.380 21.787 -33.640 1.00 89.31 88 THR A O 1
ATOM 688 N N . VAL A 1 89 ? 15.033 21.869 -35.169 1.00 86.75 89 VAL A N 1
ATOM 689 C CA . VAL A 1 89 ? 16.070 22.489 -34.332 1.00 86.75 89 VAL A CA 1
ATOM 690 C C . VAL A 1 89 ? 16.679 23.646 -35.108 1.00 86.75 89 VAL A C 1
ATOM 692 O O . VAL A 1 89 ? 16.797 23.572 -36.325 1.00 86.75 89 VAL A O 1
ATOM 695 N N . GLU A 1 90 ? 17.040 24.715 -34.412 1.00 85.94 90 GLU A N 1
ATOM 696 C CA . GLU A 1 90 ? 17.716 25.866 -35.003 1.00 85.94 90 GLU A CA 1
ATOM 697 C C . GLU A 1 90 ? 18.941 25.451 -35.844 1.00 85.94 90 GLU A C 1
ATOM 699 O O . GLU A 1 90 ? 19.747 24.638 -35.378 1.00 85.94 90 GL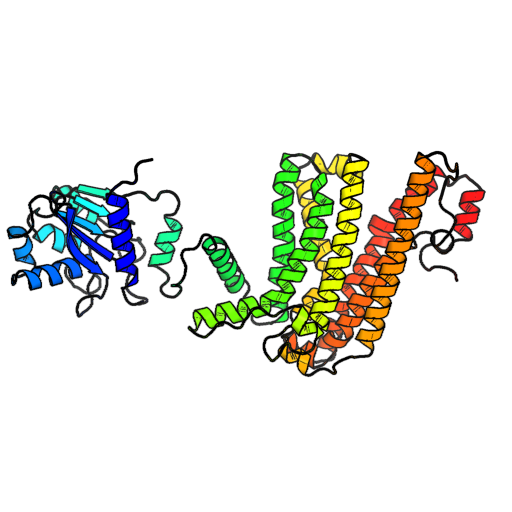U A O 1
ATOM 704 N N . PRO A 1 91 ? 19.100 25.989 -37.071 1.00 88.06 91 PRO A N 1
ATOM 705 C CA . PRO A 1 91 ? 20.244 25.672 -37.912 1.00 88.06 91 PRO A CA 1
ATOM 706 C C . PRO A 1 91 ? 21.566 26.012 -37.219 1.00 88.06 91 PRO A C 1
ATOM 708 O O . PRO A 1 91 ? 21.767 27.122 -36.728 1.00 88.06 91 PRO A O 1
ATOM 711 N N . CYS A 1 92 ? 22.504 25.065 -37.231 1.00 87.31 92 CYS A N 1
ATOM 712 C CA . CYS A 1 92 ? 23.802 25.262 -36.591 1.00 87.31 92 CYS A CA 1
ATOM 713 C C . CYS A 1 92 ? 24.636 26.359 -37.284 1.00 87.31 92 CYS A C 1
ATOM 715 O O . CYS A 1 92 ? 24.764 26.379 -38.517 1.00 87.31 92 CYS A O 1
ATOM 717 N N . PHE A 1 93 ? 25.264 27.229 -36.486 1.00 83.56 93 PHE A N 1
ATOM 718 C CA . PHE A 1 93 ? 26.214 28.242 -36.972 1.00 83.56 93 PHE A CA 1
ATOM 719 C C . PHE A 1 93 ? 27.650 27.704 -37.099 1.00 83.56 93 PHE A C 1
ATOM 721 O O . PHE A 1 93 ? 28.453 28.236 -37.862 1.00 83.56 93 PHE A O 1
ATOM 728 N N . LYS A 1 94 ? 27.982 26.631 -36.369 1.00 81.88 94 LYS A N 1
ATOM 729 C CA . LYS A 1 94 ? 29.307 25.996 -36.350 1.00 81.88 94 LYS A CA 1
ATOM 730 C C . LYS A 1 94 ? 29.162 24.479 -36.294 1.00 81.88 94 LYS A C 1
ATOM 732 O O . LYS A 1 94 ? 28.252 23.959 -35.657 1.00 81.88 94 LYS A O 1
ATOM 737 N N . ARG A 1 95 ? 30.092 23.755 -36.923 1.00 80.88 95 ARG A N 1
ATOM 738 C CA . ARG A 1 95 ? 30.156 22.288 -36.865 1.00 80.88 95 ARG A CA 1
ATOM 739 C C . ARG A 1 95 ? 31.500 21.817 -36.339 1.00 80.88 95 ARG A C 1
ATOM 741 O O . ARG A 1 95 ? 32.540 22.152 -36.895 1.00 80.88 95 ARG A O 1
ATOM 748 N N . LEU A 1 96 ? 31.470 20.970 -35.312 1.00 74.56 96 LEU A N 1
ATOM 749 C CA . LEU A 1 96 ? 32.672 20.326 -34.768 1.00 74.56 96 LEU A CA 1
ATOM 750 C C . LEU A 1 96 ? 33.311 19.337 -35.753 1.00 74.56 96 LEU A C 1
ATOM 752 O O . LEU A 1 96 ? 34.499 19.064 -35.664 1.00 74.56 96 LEU A O 1
ATOM 756 N N . SER A 1 97 ? 32.538 18.829 -36.717 1.00 76.50 97 SER A N 1
ATOM 757 C CA . SER A 1 97 ? 33.033 17.919 -37.753 1.00 76.50 97 SER A CA 1
ATOM 758 C C . SER A 1 97 ? 33.798 18.611 -38.887 1.00 76.50 97 SER A C 1
ATOM 760 O O . SER A 1 97 ? 34.175 17.933 -39.833 1.00 76.50 97 SER A O 1
ATOM 762 N N . GLY A 1 98 ? 33.944 19.942 -38.869 1.00 78.31 98 GLY A N 1
ATOM 763 C CA . GLY A 1 98 ? 34.576 20.716 -39.951 1.00 78.31 98 GLY A CA 1
ATOM 764 C C . GLY A 1 98 ? 33.708 20.929 -41.200 1.00 78.31 98 GLY A C 1
ATOM 765 O O . GLY A 1 98 ? 34.045 21.742 -42.053 1.00 78.31 98 GLY A O 1
ATOM 766 N N . ASN A 1 99 ? 32.561 20.252 -41.301 1.00 85.25 99 ASN A N 1
ATOM 767 C CA . ASN A 1 99 ? 31.612 20.435 -42.402 1.00 85.25 99 ASN A CA 1
ATOM 768 C C . ASN A 1 99 ? 31.011 21.850 -42.418 1.00 85.25 99 ASN A C 1
ATOM 770 O O . ASN A 1 99 ? 30.811 22.462 -41.369 1.00 85.25 99 ASN A O 1
ATOM 774 N N . LEU A 1 100 ? 30.597 22.313 -43.601 1.00 88.12 100 LEU A N 1
ATOM 775 C CA . LEU A 1 100 ? 29.909 23.597 -43.749 1.00 88.12 100 LEU A CA 1
ATOM 776 C C . LEU A 1 100 ? 28.631 23.659 -42.869 1.00 88.12 100 LEU A C 1
ATOM 778 O O . LEU A 1 100 ? 27.788 22.754 -42.990 1.00 88.12 100 LEU A O 1
ATOM 782 N N . PRO A 1 101 ? 28.482 24.678 -41.994 1.00 91.12 101 PRO A N 1
ATOM 783 C CA . PRO A 1 101 ? 27.312 24.852 -41.127 1.00 91.12 101 PRO A CA 1
ATOM 784 C C . PRO A 1 101 ? 26.003 25.085 -41.883 1.00 91.12 101 PRO A C 1
ATOM 786 O O . PRO A 1 101 ? 26.003 25.627 -42.987 1.00 91.12 101 PRO A O 1
ATOM 789 N N . CYS A 1 102 ? 24.877 24.710 -41.271 1.00 91.88 102 CYS A N 1
ATOM 790 C CA . CYS A 1 102 ? 23.556 24.817 -41.899 1.00 91.88 102 CYS A CA 1
ATOM 791 C C . CYS A 1 102 ? 23.165 26.273 -42.185 1.00 91.88 102 CYS A C 1
ATOM 793 O O . CYS A 1 102 ? 22.629 26.545 -43.253 1.00 91.88 102 CYS A O 1
ATOM 795 N N . VAL A 1 103 ? 23.508 27.214 -41.295 1.00 91.38 103 VAL A N 1
ATOM 796 C CA . VAL A 1 103 ? 23.307 28.657 -41.537 1.00 91.38 103 VAL A CA 1
ATOM 797 C C . VAL A 1 103 ? 24.032 29.103 -42.807 1.00 91.38 103 VAL A C 1
ATOM 799 O O . VAL A 1 103 ? 23.439 29.736 -43.671 1.00 91.38 103 VAL A O 1
ATOM 802 N N . GLN A 1 104 ? 25.294 28.701 -42.976 1.00 91.69 104 GLN A N 1
ATOM 803 C CA . GLN A 1 104 ? 26.090 29.062 -44.152 1.00 91.69 104 GLN A CA 1
ATOM 804 C C . GLN A 1 104 ? 25.563 28.416 -45.438 1.00 91.69 104 GLN A C 1
ATOM 806 O O . GLN A 1 104 ? 25.602 29.042 -46.491 1.00 91.69 104 GLN A O 1
ATOM 811 N N . ARG A 1 105 ? 25.024 27.193 -45.360 1.00 93.12 105 ARG A N 1
ATOM 812 C CA . ARG A 1 105 ? 24.346 26.549 -46.498 1.00 93.12 105 ARG A CA 1
ATOM 813 C C . ARG A 1 105 ? 23.121 27.341 -46.936 1.00 93.12 105 ARG A C 1
ATOM 815 O O . ARG A 1 105 ? 22.994 27.623 -48.116 1.00 93.12 105 ARG A O 1
ATOM 822 N N . ILE A 1 106 ? 22.283 27.764 -45.989 1.00 92.81 106 ILE A N 1
ATOM 823 C CA . ILE A 1 106 ? 21.099 28.589 -46.269 1.00 92.81 106 ILE A CA 1
ATOM 824 C C . ILE A 1 106 ? 21.506 29.928 -46.905 1.00 92.81 106 ILE A C 1
ATOM 826 O O . ILE A 1 106 ? 20.927 30.328 -47.911 1.00 92.81 106 ILE A O 1
ATOM 830 N N . LEU A 1 107 ? 22.527 30.598 -46.362 1.00 91.06 107 LEU A N 1
ATOM 831 C CA . LEU A 1 107 ? 22.998 31.892 -46.869 1.00 91.06 107 LEU A CA 1
ATOM 832 C C . LEU A 1 107 ? 23.559 31.815 -48.296 1.00 91.06 107 LEU A C 1
ATOM 834 O O . LEU A 1 107 ? 23.367 32.746 -49.077 1.00 91.06 107 LEU A O 1
ATOM 838 N N . ARG A 1 108 ? 24.214 30.705 -48.661 1.00 91.00 108 ARG A N 1
ATOM 839 C CA . ARG A 1 108 ? 24.742 30.489 -50.019 1.00 91.00 108 ARG A CA 1
ATOM 840 C C . ARG A 1 108 ? 23.657 30.389 -51.090 1.00 91.00 108 ARG A C 1
ATOM 842 O O . ARG A 1 108 ? 23.961 30.623 -52.249 1.00 91.00 108 ARG A O 1
ATOM 849 N N . LEU A 1 109 ? 22.404 30.130 -50.716 1.00 87.75 109 LEU A N 1
ATOM 850 C CA . LEU A 1 109 ? 21.276 30.055 -51.652 1.00 87.75 109 LEU A CA 1
ATOM 851 C C . LEU A 1 109 ? 20.737 31.431 -52.085 1.00 87.75 109 LEU A C 1
ATOM 853 O O . LEU A 1 109 ? 19.613 31.522 -52.572 1.00 87.75 109 LEU A O 1
ATOM 857 N N . GLY A 1 110 ? 21.482 32.521 -51.869 1.00 76.12 110 GLY A N 1
ATOM 858 C CA . GLY A 1 110 ? 21.201 33.815 -52.502 1.00 76.12 110 GLY A CA 1
ATOM 859 C C . GLY A 1 110 ? 19.833 34.433 -52.176 1.00 76.12 110 GLY A C 1
ATOM 860 O O . GLY A 1 110 ? 19.299 35.172 -52.997 1.00 76.12 110 GLY A O 1
ATOM 861 N N . LYS A 1 111 ? 19.273 34.161 -50.984 1.00 73.56 111 LYS A N 1
ATOM 862 C CA . LYS A 1 111 ? 17.921 34.572 -50.525 1.00 73.56 111 LYS A CA 1
ATOM 863 C C . LYS A 1 111 ? 16.741 33.831 -51.170 1.00 73.56 111 LYS A C 1
ATOM 865 O O . LYS A 1 111 ? 15.603 34.280 -51.031 1.00 73.56 111 LYS A O 1
ATOM 870 N N . ALA A 1 112 ? 16.969 32.687 -51.819 1.00 84.62 112 ALA A N 1
ATOM 871 C CA . ALA A 1 112 ? 15.876 31.829 -52.284 1.00 84.62 112 ALA A CA 1
ATOM 872 C C . ALA A 1 112 ? 14.952 31.388 -51.130 1.00 84.62 112 ALA A C 1
ATOM 874 O O . ALA A 1 112 ? 13.735 31.315 -51.291 1.00 84.62 112 ALA A O 1
ATOM 875 N N . ILE A 1 113 ? 15.525 31.157 -49.942 1.00 90.56 113 ILE A N 1
ATOM 876 C CA . ILE A 1 113 ? 14.777 30.896 -48.708 1.00 90.56 113 ILE A CA 1
ATOM 877 C C . ILE A 1 113 ? 14.489 32.228 -48.011 1.00 90.56 113 ILE A C 1
ATOM 879 O O . ILE A 1 113 ? 15.415 32.883 -47.534 1.00 90.56 113 ILE A O 1
ATOM 883 N N . LYS A 1 114 ? 13.210 32.609 -47.921 1.00 84.38 114 LYS A N 1
ATOM 884 C CA . LYS A 1 114 ? 12.787 33.869 -47.278 1.00 84.38 114 LYS A CA 1
ATOM 885 C C . LYS A 1 114 ? 12.486 33.733 -45.794 1.00 84.38 114 LYS A C 1
ATOM 887 O O . LYS A 1 114 ? 12.724 34.672 -45.039 1.00 84.38 114 LYS A O 1
ATOM 892 N N . THR A 1 115 ? 11.983 32.571 -45.388 1.00 90.12 115 THR A N 1
ATOM 893 C CA . THR A 1 115 ? 11.554 32.327 -44.010 1.00 90.12 115 THR A CA 1
ATOM 894 C C . THR A 1 115 ? 12.036 30.962 -43.536 1.00 90.12 115 THR A C 1
ATOM 896 O O . THR A 1 115 ? 11.908 29.959 -44.245 1.00 90.12 115 THR A O 1
ATOM 899 N N . VAL A 1 116 ? 12.565 30.921 -42.315 1.00 92.12 116 VAL A N 1
ATOM 900 C CA . VAL A 1 116 ? 12.961 29.698 -41.616 1.00 92.12 116 VAL A CA 1
ATOM 901 C C . VAL A 1 116 ? 12.111 29.546 -40.360 1.00 92.12 116 VAL A C 1
ATOM 903 O O . VAL A 1 116 ? 12.244 30.306 -39.401 1.00 92.12 116 VAL A O 1
ATOM 906 N N . TYR A 1 117 ? 11.247 28.536 -40.350 1.00 90.44 117 TYR A N 1
ATOM 907 C CA . TYR A 1 117 ? 10.474 28.150 -39.178 1.00 90.44 117 TYR A CA 1
ATOM 908 C C . TYR A 1 117 ? 11.271 27.175 -38.322 1.00 90.44 117 TYR A C 1
ATOM 910 O O . TYR A 1 117 ? 11.660 26.096 -38.777 1.00 90.44 117 TYR A O 1
ATOM 918 N N . VAL A 1 118 ? 11.468 27.538 -37.058 1.00 87.19 118 VAL A N 1
ATOM 919 C CA . VAL A 1 118 ? 12.277 26.772 -36.108 1.00 87.19 118 VAL A CA 1
ATOM 920 C C . VAL A 1 118 ? 11.403 26.215 -34.987 1.00 87.19 118 VAL A C 1
ATOM 922 O O . VAL A 1 118 ? 10.626 26.947 -34.367 1.00 87.19 118 VAL A O 1
ATOM 925 N N . GLY A 1 119 ? 11.554 24.915 -34.715 1.00 80.94 119 GLY A N 1
ATOM 926 C CA . GLY A 1 119 ? 10.874 24.221 -33.618 1.00 80.94 119 GLY A CA 1
ATOM 927 C C . GLY A 1 119 ? 11.441 24.578 -32.240 1.00 80.94 119 GLY A C 1
ATOM 928 O O . GLY A 1 119 ? 10.755 25.179 -31.411 1.00 80.94 119 GLY A O 1
ATOM 929 N N . VAL A 1 120 ? 12.700 24.216 -31.978 1.00 78.06 120 VAL A N 1
ATOM 930 C CA . VAL A 1 120 ? 13.407 24.554 -30.729 1.00 78.06 120 VAL A CA 1
ATOM 931 C C . VAL A 1 120 ? 14.733 25.258 -31.005 1.00 78.06 120 VAL A C 1
ATOM 933 O O . VAL A 1 120 ? 15.375 25.003 -32.022 1.00 78.06 120 VAL A O 1
ATOM 936 N N . LYS A 1 121 ? 15.154 26.126 -30.078 1.00 73.38 121 LYS A N 1
ATOM 937 C CA . LYS A 1 121 ? 16.488 26.738 -30.112 1.00 73.38 121 LYS A CA 1
ATOM 938 C C . LYS A 1 121 ? 17.568 25.682 -29.903 1.00 73.38 121 LYS A C 1
ATOM 940 O O . LYS A 1 121 ? 17.338 24.704 -29.182 1.00 73.38 121 LYS A O 1
ATOM 945 N N . GLU A 1 122 ? 18.728 25.882 -30.519 1.00 66.38 122 GLU A N 1
ATOM 946 C CA . GLU A 1 122 ? 19.861 24.983 -30.304 1.00 66.38 122 GLU A CA 1
ATOM 947 C C . GLU A 1 122 ? 20.309 25.066 -28.827 1.00 66.38 122 GLU A C 1
ATOM 949 O O . GLU A 1 122 ? 20.452 26.165 -28.288 1.00 66.38 122 GLU A O 1
ATOM 954 N N . PRO A 1 123 ? 20.496 23.936 -28.122 1.00 58.34 123 PRO A N 1
ATOM 955 C CA . PRO A 1 123 ? 20.948 23.955 -26.735 1.00 58.34 123 PRO A CA 1
ATOM 956 C C . PRO A 1 123 ? 22.388 24.465 -26.601 1.00 58.34 123 PRO A C 1
ATOM 958 O O . PRO A 1 123 ? 23.271 23.953 -27.287 1.00 58.34 123 PRO A O 1
ATOM 961 N N . GLU A 1 124 ? 22.679 25.309 -25.604 1.00 55.50 124 GLU A N 1
ATOM 962 C CA . GLU A 1 124 ? 24.040 25.807 -25.284 1.00 55.50 124 GLU A CA 1
ATOM 963 C C . GLU A 1 124 ? 25.052 24.707 -24.876 1.00 55.50 124 GLU A C 1
ATOM 965 O O . GLU A 1 124 ? 26.208 24.980 -24.563 1.00 55.50 124 GLU A O 1
ATOM 970 N N . LYS A 1 125 ? 24.650 23.429 -24.887 1.00 48.25 125 LYS A N 1
ATOM 971 C CA . LYS A 1 125 ? 25.456 22.290 -24.421 1.00 48.25 125 LYS A CA 1
ATOM 972 C C . LYS A 1 125 ? 26.686 21.966 -25.276 1.00 48.25 125 LYS A C 1
ATOM 974 O O . LYS A 1 125 ? 27.544 21.243 -24.778 1.00 48.25 125 LYS A O 1
ATOM 979 N N . PHE A 1 126 ? 26.779 22.439 -26.524 1.00 45.69 126 PHE A N 1
ATOM 980 C CA . PHE A 1 126 ? 27.884 22.061 -27.425 1.00 45.69 126 PHE A CA 1
ATOM 981 C C . PHE A 1 126 ? 28.655 23.232 -28.048 1.00 45.69 126 PHE A C 1
ATOM 983 O O . PHE A 1 126 ? 29.842 23.062 -28.324 1.00 45.69 126 PHE A O 1
ATOM 990 N N . VAL A 1 127 ? 28.038 24.402 -28.272 1.00 47.50 127 VAL A N 1
ATOM 991 C CA . VAL A 1 127 ? 28.704 25.532 -28.947 1.00 47.50 127 VAL A CA 1
ATOM 992 C C . VAL A 1 127 ? 28.175 26.908 -28.486 1.00 47.50 127 VAL A C 1
ATOM 994 O O . VAL A 1 127 ? 27.617 27.632 -29.292 1.00 47.50 127 VAL A O 1
ATOM 997 N N . GLY A 1 128 ? 28.365 27.303 -27.222 1.00 54.56 128 GLY A N 1
ATOM 998 C CA . GLY A 1 128 ? 28.135 28.693 -26.761 1.00 54.56 128 GLY A CA 1
ATOM 999 C C . GLY A 1 128 ? 26.789 29.337 -27.162 1.00 54.56 128 GLY A C 1
ATOM 1000 O O . GLY A 1 128 ? 25.811 28.642 -27.427 1.00 54.56 128 GLY A O 1
ATOM 1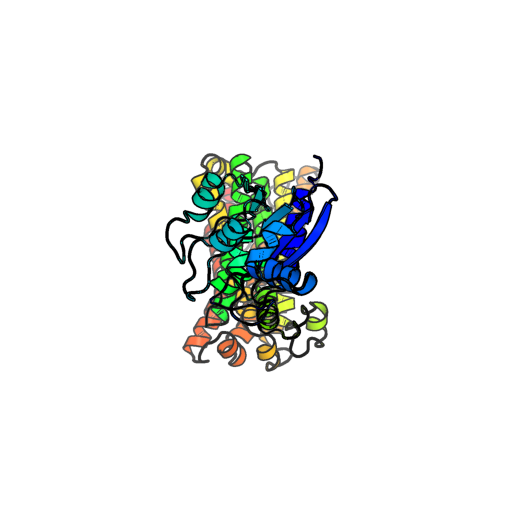001 N N . GLU A 1 129 ? 26.733 30.672 -27.193 1.00 55.53 129 GLU A N 1
ATOM 1002 C CA . GLU A 1 129 ? 25.563 31.428 -27.669 1.00 55.53 129 GLU A CA 1
ATOM 1003 C C . GLU A 1 129 ? 25.446 31.319 -29.205 1.00 55.53 129 GLU A C 1
ATOM 1005 O O . GLU A 1 129 ? 26.370 31.678 -29.942 1.00 55.53 129 GLU A O 1
ATOM 1010 N N . ASN A 1 130 ? 24.321 30.795 -29.710 1.00 61.66 130 ASN A N 1
ATOM 1011 C CA . ASN A 1 130 ? 24.108 30.607 -31.148 1.00 61.66 130 ASN A CA 1
ATOM 1012 C C . ASN A 1 130 ? 23.826 31.956 -31.840 1.00 61.66 130 ASN A C 1
ATOM 1014 O O . ASN A 1 130 ? 22.744 32.526 -31.713 1.00 61.66 130 ASN A O 1
ATOM 1018 N N . THR A 1 131 ? 24.792 32.451 -32.620 1.00 74.56 131 THR A N 1
ATOM 1019 C CA . THR A 1 131 ? 24.653 33.676 -33.439 1.00 74.56 131 THR A CA 1
ATOM 1020 C C . THR A 1 131 ? 23.997 33.427 -34.804 1.00 74.56 131 THR A C 1
ATOM 1022 O O . THR A 1 131 ? 23.797 34.363 -35.578 1.00 74.56 131 THR A O 1
ATOM 1025 N N . GLY A 1 132 ? 23.640 32.178 -35.115 1.00 78.81 132 GLY A N 1
ATOM 1026 C CA . GLY A 1 132 ? 23.116 31.738 -36.406 1.00 78.81 132 GLY A CA 1
ATOM 1027 C C . GLY A 1 132 ? 21.809 32.412 -36.807 1.00 78.81 132 GLY A C 1
ATOM 1028 O O . GLY A 1 132 ? 21.667 32.832 -37.952 1.00 78.81 132 GLY A O 1
ATOM 1029 N N . ARG A 1 133 ? 20.887 32.603 -35.857 1.00 83.75 133 ARG A N 1
ATOM 1030 C CA . ARG A 1 133 ? 19.658 33.372 -36.090 1.00 83.75 133 ARG A CA 1
ATOM 1031 C C . ARG A 1 133 ? 19.948 34.797 -36.549 1.00 83.75 133 ARG A C 1
ATOM 1033 O O . ARG A 1 133 ? 19.389 35.228 -37.549 1.00 83.75 133 ARG A O 1
ATOM 1040 N N . LYS A 1 134 ? 20.857 35.489 -35.857 1.00 83.38 134 LYS A N 1
ATOM 1041 C CA . LYS A 1 134 ? 21.245 36.859 -36.199 1.00 83.38 134 LYS A CA 1
ATOM 1042 C C . LYS A 1 134 ? 21.862 36.931 -37.599 1.00 83.38 134 LYS A C 1
ATOM 1044 O O . LYS A 1 134 ? 21.504 37.810 -38.362 1.00 83.38 134 LYS A O 1
ATOM 1049 N N . GLN A 1 135 ? 22.704 35.965 -37.977 1.00 87.12 135 GLN A N 1
ATOM 1050 C CA . GLN A 1 135 ? 23.279 35.902 -39.331 1.00 87.12 135 GLN A CA 1
ATOM 1051 C C . GLN A 1 135 ? 22.218 35.730 -40.432 1.00 87.12 135 GLN A C 1
ATOM 1053 O O . GLN A 1 135 ? 22.363 36.299 -41.511 1.00 87.12 135 GLN A O 1
ATOM 1058 N N . LEU A 1 136 ? 21.167 34.944 -40.177 1.00 88.50 136 LEU A N 1
ATOM 1059 C CA . LEU A 1 136 ? 20.050 34.783 -41.114 1.00 88.50 136 LEU A CA 1
ATOM 1060 C C . LEU A 1 136 ? 19.212 36.068 -41.204 1.00 88.50 136 LEU A C 1
ATOM 1062 O O . LEU A 1 136 ? 18.918 36.527 -42.307 1.00 88.50 136 LEU A O 1
ATOM 1066 N N . GLU A 1 137 ? 18.887 36.674 -40.061 1.00 88.44 137 GLU A N 1
ATOM 1067 C CA . GLU A 1 137 ? 18.116 37.922 -39.986 1.00 88.44 137 GLU A CA 1
ATOM 1068 C C . GLU A 1 137 ? 18.870 39.101 -40.640 1.00 88.44 137 GLU A C 1
ATOM 1070 O O . GLU A 1 137 ? 18.280 39.823 -41.443 1.00 88.44 137 GLU A O 1
ATOM 1075 N N . ASP A 1 138 ? 20.184 39.236 -40.409 1.00 88.75 138 ASP A N 1
ATOM 1076 C CA . ASP A 1 138 ? 21.049 40.256 -41.032 1.00 88.75 138 ASP A CA 1
ATOM 1077 C C . ASP A 1 138 ? 21.121 40.101 -42.568 1.00 88.75 138 ASP A C 1
ATOM 1079 O O . ASP A 1 138 ? 21.278 41.080 -43.300 1.00 88.75 138 ASP A O 1
ATOM 1083 N N . ALA A 1 139 ? 20.962 38.876 -43.083 1.00 88.00 139 ALA A N 1
ATOM 1084 C CA . ALA A 1 139 ? 20.884 38.597 -44.518 1.00 88.00 139 ALA A CA 1
ATOM 1085 C C . ALA A 1 139 ? 19.482 38.833 -45.120 1.00 88.00 139 ALA A C 1
ATOM 1087 O O . ALA A 1 139 ? 19.295 38.683 -46.334 1.00 88.00 139 ALA A O 1
ATOM 1088 N N . GLY A 1 140 ? 18.503 39.229 -44.299 1.00 86.56 140 GLY A N 1
ATOM 1089 C CA . GLY A 1 140 ? 17.118 39.479 -44.698 1.00 86.56 140 GLY A CA 1
ATOM 1090 C C . GLY A 1 140 ? 16.234 38.229 -44.749 1.00 86.56 140 GLY A C 1
ATOM 1091 O O . GLY A 1 140 ? 15.219 38.251 -45.442 1.00 86.56 140 GLY A O 1
ATOM 1092 N N . ILE A 1 141 ? 16.617 37.148 -44.059 1.00 90.62 141 ILE A N 1
ATOM 1093 C CA . ILE A 1 141 ? 15.824 35.917 -43.924 1.00 90.62 141 ILE A CA 1
ATOM 1094 C C . ILE A 1 141 ? 15.071 35.965 -42.592 1.00 90.62 141 ILE A C 1
ATOM 1096 O O . ILE A 1 141 ? 15.673 36.072 -41.525 1.00 90.62 141 ILE A O 1
ATOM 1100 N N . GLU A 1 142 ? 13.746 35.857 -42.634 1.00 88.88 142 GLU A N 1
ATOM 1101 C CA . GLU A 1 142 ? 12.916 35.887 -41.432 1.00 88.88 142 GLU A CA 1
ATOM 1102 C C . GLU A 1 142 ? 13.023 34.561 -40.663 1.00 88.88 142 GLU A C 1
ATOM 1104 O O . GLU A 1 142 ? 12.748 33.490 -41.205 1.00 88.88 142 GLU A O 1
ATOM 1109 N N . VAL A 1 143 ? 13.383 34.608 -39.377 1.00 87.50 143 VAL A N 1
ATOM 1110 C CA . VAL A 1 143 ? 13.438 33.412 -38.522 1.00 87.50 143 VAL A CA 1
ATOM 1111 C C . VAL A 1 143 ? 12.259 33.401 -37.552 1.00 87.50 143 VAL A C 1
ATOM 1113 O O . VAL A 1 143 ? 12.240 34.090 -36.526 1.00 87.50 143 VAL A O 1
ATOM 1116 N N . VAL A 1 144 ? 11.269 32.561 -37.848 1.00 83.81 144 VAL A N 1
ATOM 1117 C CA . VAL A 1 144 ? 10.039 32.453 -37.059 1.00 83.81 144 VAL A CA 1
ATOM 1118 C C . VAL A 1 144 ? 10.141 31.282 -36.090 1.00 83.81 144 VAL A C 1
ATOM 1120 O O . VAL A 1 144 ? 10.231 30.118 -36.476 1.00 83.81 144 VAL A O 1
ATOM 1123 N N . GLN A 1 145 ? 10.070 31.577 -34.793 1.00 75.00 145 GLN A N 1
ATOM 1124 C CA . GLN A 1 145 ? 9.998 30.546 -33.760 1.00 75.00 145 GLN A CA 1
ATOM 1125 C C . GLN A 1 145 ? 8.531 30.204 -33.478 1.00 75.00 145 GLN A C 1
ATOM 1127 O O . GLN A 1 145 ? 7.812 30.997 -32.867 1.00 75.00 145 GLN A O 1
ATOM 1132 N N . HIS A 1 146 ? 8.073 29.021 -33.891 1.00 58.28 146 HIS A N 1
ATOM 1133 C CA . HIS A 1 146 ? 6.686 28.618 -33.660 1.00 58.28 146 HIS A CA 1
ATOM 1134 C C . HIS A 1 146 ? 6.531 27.979 -32.268 1.00 58.28 146 HIS A C 1
ATOM 1136 O O . HIS A 1 146 ? 7.049 26.900 -31.982 1.00 58.28 146 HIS A O 1
ATOM 1142 N N . LEU A 1 147 ? 5.845 28.677 -31.356 1.00 48.34 147 LEU A N 1
ATOM 1143 C CA . LEU A 1 147 ? 5.781 28.329 -29.935 1.00 48.34 147 LEU A CA 1
ATOM 1144 C C . LEU A 1 147 ? 4.714 27.263 -29.630 1.00 48.34 147 LEU A C 1
ATOM 1146 O O . LEU A 1 147 ? 3.571 27.590 -29.317 1.00 48.34 147 LEU A O 1
ATOM 1150 N N . TYR A 1 148 ? 5.132 26.003 -29.483 1.00 47.00 148 TYR A N 1
ATOM 1151 C CA . TYR A 1 148 ? 4.519 25.106 -28.490 1.00 47.00 148 TYR A CA 1
ATOM 1152 C C . TYR A 1 148 ? 4.981 25.522 -27.079 1.00 47.00 148 TYR A C 1
ATOM 1154 O O . TYR A 1 148 ? 5.740 24.821 -26.408 1.00 47.00 148 TYR A O 1
ATOM 1162 N N . LYS A 1 149 ? 4.522 26.687 -26.596 1.00 39.34 149 LYS A N 1
ATOM 1163 C CA . LYS A 1 149 ? 4.926 27.260 -25.291 1.00 39.34 149 LYS A CA 1
ATOM 1164 C C . LYS A 1 149 ? 4.572 26.380 -24.079 1.00 39.34 149 LYS A C 1
ATOM 1166 O O . LYS A 1 149 ? 5.111 26.597 -23.002 1.00 39.34 149 LYS A O 1
ATOM 1171 N N . LYS A 1 150 ? 3.703 25.372 -24.241 1.00 40.28 150 LYS A N 1
ATOM 1172 C CA . LYS A 1 150 ? 3.240 24.496 -23.149 1.00 40.28 150 LYS A CA 1
ATOM 1173 C C . LYS A 1 150 ? 4.083 23.229 -22.918 1.00 40.28 150 LYS A C 1
ATOM 1175 O O . LYS A 1 150 ? 3.941 22.643 -21.857 1.00 40.28 150 LYS A O 1
ATOM 1180 N N . ASN A 1 151 ? 4.955 22.823 -23.855 1.00 39.59 151 ASN A N 1
ATOM 1181 C CA . ASN A 1 151 ? 5.668 21.525 -23.810 1.00 39.59 151 ASN A CA 1
ATOM 1182 C C . ASN A 1 151 ? 7.160 21.593 -24.223 1.00 39.59 151 ASN A C 1
ATOM 1184 O O . ASN A 1 151 ? 7.766 20.568 -24.534 1.00 39.59 151 ASN A O 1
ATOM 1188 N N . ALA A 1 152 ? 7.781 22.779 -24.238 1.00 40.34 152 ALA A N 1
ATOM 1189 C CA . ALA A 1 152 ? 9.159 22.963 -24.721 1.00 40.34 152 ALA A CA 1
ATOM 1190 C C . ALA A 1 152 ? 10.202 22.073 -24.002 1.00 40.34 152 ALA A C 1
ATOM 1192 O O . ALA A 1 152 ? 11.106 21.541 -24.645 1.00 40.34 152 ALA A O 1
ATOM 1193 N N . GLY A 1 153 ? 10.035 21.825 -22.695 1.00 41.47 153 GLY A N 1
ATOM 1194 C CA . GLY A 1 153 ? 10.908 20.920 -21.934 1.00 41.47 153 GLY A CA 1
ATOM 1195 C C . GLY A 1 153 ? 10.797 19.448 -22.355 1.00 41.47 153 GLY A C 1
ATOM 1196 O O . GLY A 1 153 ? 11.783 18.717 -22.335 1.00 41.47 153 GLY A O 1
ATOM 1197 N N . THR A 1 154 ? 9.619 19.016 -22.806 1.00 40.09 154 THR A N 1
ATOM 1198 C CA . THR A 1 154 ? 9.355 17.638 -23.242 1.00 40.09 154 THR A CA 1
ATOM 1199 C C . THR A 1 154 ? 10.016 17.350 -24.591 1.00 40.09 154 THR A C 1
ATOM 1201 O O . THR A 1 154 ? 10.586 16.282 -24.784 1.00 40.09 154 THR A O 1
ATOM 1204 N N . TYR A 1 155 ? 10.008 18.315 -25.514 1.00 45.59 155 TYR A N 1
ATOM 1205 C CA . TYR A 1 155 ? 10.624 18.176 -26.842 1.00 45.59 155 TYR A CA 1
ATOM 1206 C C . TYR A 1 155 ? 12.149 18.253 -26.815 1.00 45.59 155 TYR A C 1
ATOM 1208 O O . TYR A 1 155 ? 12.817 17.475 -27.496 1.00 45.59 155 TYR A O 1
ATOM 1216 N N . PHE A 1 156 ? 12.707 19.109 -25.960 1.00 41.78 156 PHE A N 1
ATOM 1217 C CA . PHE A 1 156 ? 14.144 19.132 -25.699 1.00 41.78 156 PHE A CA 1
ATOM 1218 C C . PHE A 1 156 ? 14.642 17.791 -25.127 1.00 41.78 156 PHE A C 1
ATOM 1220 O O . PHE A 1 156 ? 15.710 17.304 -25.501 1.00 41.78 156 PHE A O 1
ATOM 1227 N N . TRP A 1 157 ? 13.835 17.143 -24.281 1.00 40.19 157 TRP A N 1
ATOM 1228 C CA . TRP A 1 157 ? 14.097 15.793 -23.776 1.00 40.19 157 TRP A CA 1
ATOM 1229 C C . TRP A 1 157 ? 14.032 14.723 -24.886 1.00 40.19 157 TRP A C 1
ATOM 1231 O O . TRP A 1 157 ? 14.913 13.870 -24.969 1.00 40.19 157 TRP A O 1
ATOM 1241 N N . TYR A 1 158 ? 13.066 14.806 -25.814 1.00 43.97 158 TYR A N 1
ATOM 1242 C CA . TYR A 1 158 ? 12.975 13.900 -26.975 1.00 43.97 158 TYR A CA 1
ATOM 1243 C C . TYR A 1 158 ? 14.196 13.971 -27.909 1.00 43.97 158 TYR A C 1
ATOM 1245 O O . TYR A 1 158 ? 14.614 12.946 -28.448 1.00 43.97 158 TYR A O 1
ATOM 1253 N N . LEU A 1 159 ? 14.774 15.162 -28.094 1.00 43.16 159 LEU A N 1
ATOM 1254 C CA . LEU A 1 159 ? 15.955 15.374 -28.940 1.00 43.16 159 LEU A CA 1
ATOM 1255 C C . LEU A 1 159 ? 17.271 14.950 -28.266 1.00 43.16 159 LEU A C 1
ATOM 1257 O O . LEU A 1 159 ? 18.245 14.682 -28.967 1.00 43.16 159 LEU A O 1
ATOM 1261 N N . SER A 1 160 ? 17.300 14.860 -26.931 1.00 40.12 160 SER A N 1
ATOM 1262 C CA . SER A 1 160 ? 18.496 14.529 -26.137 1.00 40.12 160 SER A CA 1
ATOM 1263 C C . SER A 1 160 ? 18.562 13.074 -25.638 1.00 40.12 160 SER A C 1
ATOM 1265 O O . SER A 1 160 ? 19.635 12.637 -25.221 1.00 40.12 160 SER A O 1
ATOM 1267 N N . ASN A 1 161 ? 17.480 12.283 -25.744 1.00 38.38 161 ASN A N 1
ATOM 1268 C CA . ASN A 1 161 ? 17.419 10.905 -25.231 1.00 38.38 161 ASN A CA 1
ATOM 1269 C C . ASN A 1 161 ? 17.085 9.849 -26.321 1.00 38.38 161 ASN A C 1
ATOM 1271 O O . ASN A 1 161 ? 15.924 9.487 -26.516 1.00 38.38 161 ASN A O 1
ATOM 1275 N N . PRO A 1 162 ? 18.095 9.256 -26.994 1.00 38.88 162 PRO A N 1
ATOM 1276 C CA . PRO A 1 162 ? 17.920 8.363 -28.152 1.00 38.88 162 PRO A CA 1
ATOM 1277 C C . PRO A 1 162 ? 17.268 6.978 -27.911 1.00 38.88 162 PRO A C 1
ATOM 1279 O O . PRO A 1 162 ? 17.198 6.188 -28.849 1.00 38.88 162 PRO A O 1
ATOM 1282 N N . LYS A 1 163 ? 16.803 6.632 -26.699 1.00 34.28 163 LYS A N 1
ATOM 1283 C CA . LYS A 1 163 ? 16.449 5.238 -26.327 1.00 34.28 163 LYS A CA 1
ATOM 1284 C C . LYS A 1 163 ? 14.973 4.938 -26.030 1.00 34.28 163 LYS A C 1
ATOM 1286 O O . LYS A 1 163 ? 14.674 3.821 -25.622 1.00 34.28 163 LYS A O 1
ATOM 1291 N N . GLN A 1 164 ? 14.038 5.863 -26.235 1.00 35.09 164 GLN A N 1
ATOM 1292 C CA . GLN A 1 164 ? 12.611 5.566 -26.034 1.00 35.09 164 GLN A CA 1
ATOM 1293 C C . GLN A 1 164 ? 11.756 6.082 -27.193 1.00 35.09 164 GLN A C 1
ATOM 1295 O O . GLN A 1 164 ? 11.306 7.223 -27.201 1.00 35.09 164 GLN A O 1
ATOM 1300 N N . LEU A 1 165 ? 11.528 5.217 -28.182 1.00 34.78 165 LEU A N 1
ATOM 1301 C CA . LEU A 1 165 ? 10.561 5.425 -29.257 1.00 34.78 165 LEU A CA 1
ATOM 1302 C C . LEU A 1 165 ? 9.550 4.280 -29.235 1.00 34.78 165 LEU A C 1
ATOM 1304 O O . LEU A 1 165 ? 9.826 3.216 -29.772 1.00 34.78 165 LEU A O 1
ATOM 1308 N N . ASN A 1 166 ? 8.412 4.500 -28.575 1.00 28.89 166 ASN A N 1
ATOM 1309 C CA . ASN A 1 166 ? 7.089 4.058 -29.022 1.00 28.89 166 ASN A CA 1
ATOM 1310 C C . ASN A 1 166 ? 6.012 4.664 -28.104 1.00 28.89 166 ASN A C 1
ATOM 1312 O O . ASN A 1 166 ? 6.131 4.616 -26.883 1.00 28.89 166 ASN A O 1
ATOM 1316 N N . SER A 1 167 ? 4.944 5.175 -28.723 1.00 31.09 167 SER A N 1
ATOM 1317 C CA . SER A 1 167 ? 3.701 5.740 -28.157 1.00 31.09 167 SER A CA 1
ATOM 1318 C C . SER A 1 167 ? 3.680 7.235 -27.777 1.00 31.09 167 SER A C 1
ATOM 1320 O O . SER A 1 167 ? 4.135 7.658 -26.718 1.00 31.09 167 SER A O 1
ATOM 1322 N N . PHE A 1 168 ? 3.023 8.037 -28.623 1.00 31.12 168 PHE A N 1
ATOM 1323 C CA . PHE A 1 168 ? 2.293 9.219 -28.165 1.00 31.12 168 PHE A CA 1
ATOM 1324 C C . PHE A 1 168 ? 0.832 8.786 -27.983 1.00 31.12 168 PHE A C 1
ATOM 1326 O O . PHE A 1 168 ? 0.095 8.613 -28.946 1.00 31.12 168 PHE A O 1
ATOM 1333 N N . ASN A 1 169 ? 0.465 8.519 -26.735 1.00 31.58 169 ASN A N 1
ATOM 1334 C CA . ASN A 1 169 ? -0.888 8.252 -26.246 1.00 31.58 169 ASN A CA 1
ATOM 1335 C C . ASN A 1 169 ? -1.042 9.150 -24.997 1.00 31.58 169 ASN A C 1
ATOM 1337 O O . ASN A 1 169 ? -0.019 9.401 -24.353 1.00 31.58 169 ASN A O 1
ATOM 1341 N N . PRO A 1 170 ? -2.225 9.635 -24.580 1.00 30.53 170 PRO A N 1
ATOM 1342 C CA . PRO A 1 170 ? -2.385 10.392 -23.326 1.00 30.53 170 PRO A CA 1
ATOM 1343 C C . PRO A 1 170 ? -1.876 9.645 -22.071 1.00 30.53 170 PRO A C 1
ATOM 1345 O O . PRO A 1 170 ? -1.681 10.241 -21.018 1.00 30.53 170 PRO A O 1
ATOM 1348 N N . SER A 1 171 ? -1.564 8.353 -22.210 1.00 34.69 171 SER A N 1
ATOM 1349 C CA . SER A 1 171 ? -0.787 7.500 -21.299 1.00 34.69 171 SER A CA 1
ATOM 1350 C C . SER A 1 171 ? 0.718 7.847 -21.185 1.00 34.69 171 SER A C 1
ATOM 1352 O O . SER A 1 171 ? 1.446 7.195 -20.441 1.00 34.69 171 SER A O 1
ATOM 1354 N N . SER A 1 172 ? 1.238 8.826 -21.932 1.00 36.06 172 SER A N 1
ATOM 1355 C CA . SER A 1 172 ? 2.676 9.139 -21.993 1.00 36.06 172 SER A CA 1
ATOM 1356 C C . SER A 1 172 ? 3.191 9.861 -20.746 1.00 36.06 172 SER A C 1
ATOM 1358 O O . SER A 1 172 ? 4.337 9.646 -20.353 1.00 36.06 172 SER A O 1
ATOM 1360 N N . VAL A 1 173 ? 2.343 10.643 -20.068 1.00 39.72 173 VAL A N 1
ATOM 1361 C CA . VAL A 1 173 ? 2.677 11.303 -18.791 1.00 39.72 173 VAL A CA 1
ATOM 1362 C C . VAL A 1 173 ? 2.800 10.270 -17.667 1.00 39.72 173 VAL A C 1
ATOM 1364 O O . VAL A 1 173 ? 3.750 10.299 -16.886 1.00 39.72 173 VAL A O 1
ATOM 1367 N N . THR A 1 174 ? 1.890 9.293 -17.620 1.00 40.53 174 THR A N 1
ATOM 1368 C CA . THR A 1 174 ? 1.959 8.189 -16.653 1.00 40.53 174 THR A CA 1
ATOM 1369 C C . THR A 1 174 ? 3.151 7.271 -16.930 1.00 40.53 174 THR A C 1
ATOM 1371 O O . THR A 1 174 ? 3.814 6.850 -15.986 1.00 40.53 174 THR A O 1
ATOM 1374 N N . MET A 1 175 ? 3.507 7.033 -18.198 1.00 43.72 175 MET A N 1
ATOM 1375 C CA . MET A 1 175 ? 4.686 6.240 -18.573 1.00 43.72 175 MET A CA 1
ATOM 1376 C C . MET A 1 175 ? 6.024 6.955 -18.319 1.00 43.72 175 MET A C 1
ATOM 1378 O O . MET A 1 175 ? 6.996 6.283 -17.973 1.00 43.72 175 MET A O 1
ATOM 1382 N N . THR A 1 176 ? 6.103 8.290 -18.418 1.00 58.34 176 THR A N 1
ATOM 1383 C CA . THR A 1 176 ? 7.324 9.053 -18.067 1.00 58.34 176 THR A CA 1
ATOM 1384 C C . THR A 1 176 ? 7.523 9.157 -16.560 1.00 58.34 176 THR A C 1
ATOM 1386 O O . THR A 1 176 ? 8.645 8.961 -16.091 1.00 58.34 176 THR A O 1
ATOM 1389 N N . LEU A 1 177 ? 6.455 9.382 -15.788 1.00 60.91 177 LEU A N 1
ATOM 1390 C CA . LEU A 1 177 ? 6.508 9.337 -14.323 1.00 60.91 177 LEU A CA 1
ATOM 1391 C C . LEU A 1 177 ? 6.858 7.936 -13.819 1.00 60.91 177 LEU A C 1
ATOM 1393 O O . LEU A 1 177 ? 7.753 7.802 -12.988 1.00 60.91 177 LEU A O 1
ATOM 1397 N N . LEU A 1 178 ? 6.224 6.893 -14.366 1.00 66.69 178 LEU A N 1
ATOM 1398 C CA . LEU A 1 178 ? 6.550 5.509 -14.033 1.00 66.69 178 LEU A CA 1
ATOM 1399 C C . LEU A 1 178 ? 8.004 5.193 -14.398 1.00 66.69 178 LEU A C 1
ATOM 1401 O O . LEU A 1 178 ? 8.740 4.709 -13.552 1.00 66.69 178 LEU A O 1
ATOM 1405 N N . SER A 1 179 ? 8.464 5.524 -15.606 1.00 66.62 179 SER A N 1
ATOM 1406 C CA . SER A 1 179 ? 9.855 5.270 -16.016 1.00 66.62 179 SER A CA 1
ATOM 1407 C C . SER A 1 179 ? 10.871 6.014 -15.143 1.00 66.62 179 SER A C 1
ATOM 1409 O O . SER A 1 179 ? 11.888 5.438 -14.760 1.00 66.62 179 SER A O 1
ATOM 1411 N N . SER A 1 180 ? 10.575 7.264 -14.774 1.00 69.75 180 SER A N 1
ATOM 1412 C CA . SER A 1 180 ? 11.409 8.067 -13.869 1.00 69.75 180 SER A CA 1
ATOM 1413 C C . SER A 1 180 ? 11.442 7.463 -12.467 1.00 69.75 180 SER A C 1
ATOM 1415 O O . SER A 1 180 ? 12.520 7.267 -11.910 1.00 69.75 180 SER A O 1
ATOM 1417 N N . LEU A 1 181 ? 10.282 7.079 -11.924 1.00 71.81 181 LEU A N 1
ATOM 1418 C CA . LEU A 1 181 ? 10.167 6.381 -10.645 1.00 71.81 181 LEU A CA 1
ATOM 1419 C C . LEU A 1 181 ? 10.965 5.075 -10.662 1.00 71.81 181 LEU A C 1
ATOM 1421 O O . LEU A 1 181 ? 11.750 4.824 -9.750 1.00 71.81 181 LEU A O 1
ATOM 1425 N N . LEU A 1 182 ? 10.799 4.252 -11.700 1.00 80.75 182 LEU A N 1
ATOM 1426 C CA . LEU A 1 182 ? 11.491 2.971 -11.835 1.00 80.75 182 LEU A CA 1
ATOM 1427 C C . LEU A 1 182 ? 13.010 3.147 -11.913 1.00 80.75 182 LEU A C 1
ATOM 1429 O O . LEU A 1 182 ? 13.727 2.327 -11.344 1.00 80.75 182 LEU A O 1
ATOM 1433 N N . HIS A 1 183 ? 13.491 4.208 -12.566 1.00 75.31 183 HIS A N 1
ATOM 1434 C CA . HIS A 1 183 ? 14.915 4.519 -12.670 1.00 75.31 183 HIS A CA 1
ATOM 1435 C C . HIS A 1 183 ? 15.495 5.038 -11.347 1.00 75.31 183 HIS A C 1
ATOM 1437 O O . HIS A 1 183 ? 16.502 4.518 -10.871 1.00 75.31 183 HIS A O 1
ATOM 1443 N N . VAL A 1 184 ? 14.844 6.026 -10.720 1.00 77.06 184 VAL A N 1
ATOM 1444 C CA . VAL A 1 184 ? 15.286 6.628 -9.445 1.00 77.06 184 VAL A CA 1
ATOM 1445 C C . VAL A 1 184 ? 15.258 5.607 -8.304 1.00 77.06 184 VAL A C 1
ATOM 1447 O O . VAL A 1 184 ? 16.075 5.673 -7.392 1.00 77.06 184 VAL A O 1
ATOM 1450 N N . THR A 1 185 ? 14.364 4.619 -8.375 1.00 82.12 185 THR A N 1
ATOM 1451 C CA . THR A 1 185 ? 14.221 3.572 -7.352 1.00 82.12 185 THR A CA 1
ATOM 1452 C C . THR A 1 185 ? 14.823 2.226 -7.763 1.00 82.12 185 THR A C 1
ATOM 1454 O O . THR A 1 185 ? 14.458 1.187 -7.207 1.00 82.12 185 THR A O 1
ATOM 1457 N N . ASN A 1 186 ? 15.754 2.205 -8.725 1.00 82.00 186 ASN A N 1
ATOM 1458 C CA . ASN A 1 186 ? 16.429 0.982 -9.169 1.00 82.00 186 ASN A CA 1
ATOM 1459 C C . ASN A 1 186 ? 17.551 0.541 -8.206 1.00 82.00 186 ASN A C 1
ATOM 1461 O O . ASN A 1 186 ? 18.715 0.398 -8.582 1.00 82.00 186 ASN A O 1
ATOM 1465 N N . PHE A 1 187 ? 17.204 0.334 -6.936 1.00 86.25 187 PHE A N 1
ATOM 1466 C CA . PHE A 1 187 ? 18.140 -0.108 -5.903 1.00 86.25 187 PHE A CA 1
ATOM 1467 C C . PHE A 1 187 ? 18.708 -1.496 -6.216 1.00 86.25 187 PHE A C 1
ATOM 1469 O O . PHE A 1 187 ? 18.022 -2.340 -6.789 1.00 86.25 187 PHE A O 1
ATOM 1476 N N . ARG A 1 188 ? 19.954 -1.784 -5.818 1.00 82.94 188 ARG A N 1
ATOM 1477 C CA . ARG A 1 188 ? 20.564 -3.111 -6.048 1.00 82.94 188 ARG A CA 1
ATOM 1478 C C . ARG A 1 188 ? 19.830 -4.225 -5.300 1.00 82.94 188 ARG A C 1
ATOM 1480 O O . ARG A 1 188 ? 19.585 -5.278 -5.878 1.00 82.94 188 ARG A O 1
ATOM 1487 N N . ASN A 1 189 ? 19.448 -3.967 -4.052 1.00 86.75 189 ASN A N 1
ATOM 1488 C CA . ASN A 1 189 ? 18.740 -4.922 -3.208 1.00 86.75 189 ASN A CA 1
ATOM 1489 C C . ASN A 1 189 ? 17.238 -5.004 -3.600 1.00 86.75 189 ASN A C 1
ATOM 1491 O O . ASN A 1 189 ? 16.579 -3.960 -3.614 1.00 86.75 189 ASN A O 1
ATOM 1495 N N . PRO A 1 190 ? 16.687 -6.202 -3.905 1.00 83.69 190 PRO A N 1
ATOM 1496 C CA . PRO A 1 190 ? 15.286 -6.375 -4.316 1.00 83.69 190 PRO A CA 1
ATOM 1497 C C . PRO A 1 190 ? 14.262 -5.893 -3.284 1.00 83.69 190 PRO A C 1
ATOM 1499 O O . PRO A 1 190 ? 13.253 -5.294 -3.657 1.00 83.69 190 PRO A O 1
ATOM 1502 N N . PHE A 1 191 ? 14.547 -6.088 -1.995 1.00 88.69 191 PHE A N 1
ATOM 1503 C CA . PHE A 1 191 ? 13.675 -5.660 -0.906 1.00 88.69 191 PHE A CA 1
ATOM 1504 C C . PHE A 1 191 ? 13.497 -4.136 -0.889 1.00 88.69 191 PHE A C 1
ATOM 1506 O O . PHE A 1 191 ? 12.382 -3.633 -1.037 1.00 88.69 191 PHE A O 1
ATOM 1513 N N . ILE A 1 192 ? 14.598 -3.380 -0.843 1.00 90.88 192 ILE A N 1
ATOM 1514 C CA . ILE A 1 192 ? 14.574 -1.905 -0.869 1.00 90.88 192 ILE A CA 1
ATOM 1515 C C . ILE A 1 192 ? 14.000 -1.376 -2.189 1.00 90.88 192 ILE A C 1
ATOM 1517 O O . ILE A 1 192 ? 13.288 -0.369 -2.207 1.00 90.88 192 ILE A O 1
ATOM 1521 N N . ARG A 1 193 ? 14.250 -2.095 -3.292 1.00 89.19 193 ARG A N 1
ATOM 1522 C CA . ARG A 1 193 ? 13.705 -1.791 -4.618 1.00 89.19 193 ARG A CA 1
ATOM 1523 C C . ARG A 1 193 ? 12.175 -1.760 -4.624 1.00 89.19 193 ARG A C 1
ATOM 1525 O O . ARG A 1 193 ? 11.599 -0.957 -5.356 1.00 89.19 193 ARG A O 1
ATOM 1532 N N . THR A 1 194 ? 11.502 -2.569 -3.814 1.00 91.06 194 THR A N 1
ATOM 1533 C CA . THR A 1 194 ? 10.035 -2.538 -3.699 1.00 91.06 194 THR A CA 1
ATOM 1534 C C . THR A 1 194 ? 9.562 -1.672 -2.536 1.00 91.06 194 THR A C 1
ATOM 1536 O O . THR A 1 194 ? 8.605 -0.914 -2.697 1.00 91.06 194 THR A O 1
ATOM 1539 N N . LEU A 1 195 ? 10.253 -1.714 -1.396 1.00 93.31 195 LEU A N 1
ATOM 1540 C CA . LEU A 1 195 ? 9.843 -1.022 -0.177 1.00 93.31 195 LEU A CA 1
ATOM 1541 C C . LEU A 1 195 ? 9.832 0.506 -0.333 1.00 93.31 195 LEU A C 1
ATOM 1543 O O . LEU A 1 195 ? 8.807 1.140 -0.095 1.00 93.31 195 LEU A O 1
ATOM 1547 N N . VAL A 1 196 ? 10.949 1.101 -0.763 1.00 94.19 196 VAL A N 1
ATOM 1548 C CA . VAL A 1 196 ? 11.116 2.565 -0.835 1.00 94.19 196 VAL A CA 1
ATOM 1549 C C . VAL A 1 196 ? 10.082 3.244 -1.738 1.00 94.19 196 VAL A C 1
ATOM 1551 O O . VAL A 1 196 ? 9.430 4.172 -1.267 1.00 94.19 196 VAL A O 1
ATOM 1554 N N . PRO A 1 197 ? 9.865 2.819 -2.999 1.00 93.81 197 PRO A N 1
ATOM 1555 C CA . PRO A 1 197 ? 8.817 3.416 -3.832 1.00 93.81 197 PRO A CA 1
ATOM 1556 C C . PRO A 1 197 ? 7.409 3.189 -3.281 1.00 93.81 197 PRO A C 1
ATOM 1558 O O . PRO A 1 197 ? 6.554 4.045 -3.480 1.00 93.81 197 PRO A O 1
ATOM 1561 N N . SER A 1 198 ? 7.157 2.075 -2.587 1.00 95.12 198 SER A N 1
ATOM 1562 C CA . SER A 1 198 ? 5.845 1.797 -1.989 1.00 95.12 198 SER A CA 1
ATOM 1563 C C . SER A 1 198 ? 5.556 2.745 -0.821 1.00 95.12 198 SER A C 1
ATOM 1565 O O . SER A 1 198 ? 4.499 3.368 -0.780 1.00 95.12 198 SER A O 1
ATOM 1567 N N . ILE A 1 199 ? 6.527 2.936 0.078 1.00 96.19 199 ILE A N 1
ATOM 1568 C CA . ILE A 1 199 ? 6.434 3.922 1.164 1.00 96.19 199 ILE A CA 1
ATOM 1569 C C . ILE A 1 199 ? 6.358 5.336 0.580 1.00 96.19 199 ILE A C 1
ATOM 1571 O O . ILE A 1 199 ? 5.477 6.106 0.944 1.00 96.19 199 ILE A O 1
ATOM 1575 N N . GLY A 1 200 ? 7.212 5.671 -0.389 1.00 95.56 200 GLY A N 1
ATOM 1576 C CA . GLY A 1 200 ? 7.176 6.965 -1.073 1.00 95.56 200 GLY A CA 1
ATOM 1577 C C . GLY A 1 200 ? 5.812 7.261 -1.705 1.00 95.56 200 GLY A C 1
ATOM 1578 O O . GLY A 1 200 ? 5.312 8.377 -1.581 1.00 95.56 200 GLY A O 1
ATOM 1579 N N . ALA A 1 201 ? 5.164 6.258 -2.305 1.00 95.12 201 ALA A N 1
ATOM 1580 C CA . ALA A 1 201 ? 3.805 6.383 -2.824 1.00 95.12 201 ALA A CA 1
ATOM 1581 C C . ALA A 1 201 ? 2.775 6.637 -1.713 1.00 95.12 201 ALA A C 1
ATOM 1583 O O . ALA A 1 201 ? 1.864 7.434 -1.923 1.00 95.12 201 ALA A O 1
ATOM 1584 N N . ALA A 1 202 ? 2.934 6.037 -0.527 1.00 97.25 202 ALA A N 1
ATOM 1585 C CA . ALA A 1 202 ? 2.066 6.315 0.617 1.00 97.25 202 ALA A CA 1
ATOM 1586 C C . ALA A 1 202 ? 2.109 7.801 1.005 1.00 97.25 202 ALA A C 1
ATOM 1588 O O . ALA A 1 202 ? 1.070 8.451 1.119 1.00 97.25 202 ALA A O 1
ATOM 1589 N N . PHE A 1 203 ? 3.316 8.357 1.131 1.00 97.44 203 PHE A N 1
ATOM 1590 C CA . PHE A 1 203 ? 3.512 9.776 1.432 1.00 97.44 203 PHE A CA 1
ATOM 1591 C C . PHE A 1 203 ? 3.019 10.680 0.299 1.00 97.44 203 PHE A C 1
ATOM 1593 O O . PHE A 1 203 ? 2.385 11.696 0.569 1.00 97.44 203 PHE A O 1
ATOM 1600 N N . ALA A 1 204 ? 3.247 10.305 -0.962 1.00 95.38 204 ALA A N 1
ATOM 1601 C CA . ALA A 1 204 ? 2.793 11.080 -2.114 1.00 95.38 204 ALA A CA 1
ATOM 1602 C C . ALA A 1 204 ? 1.260 11.150 -2.204 1.00 95.38 204 ALA A C 1
ATOM 1604 O O . ALA A 1 204 ? 0.716 12.232 -2.414 1.00 95.38 204 ALA A O 1
ATOM 1605 N N . ILE A 1 205 ? 0.560 10.026 -2.001 1.00 95.81 205 ILE A N 1
ATOM 1606 C CA . ILE A 1 205 ? -0.910 9.984 -1.988 1.00 95.81 205 ILE A CA 1
ATOM 1607 C C . ILE A 1 205 ? -1.444 10.867 -0.857 1.00 95.81 205 ILE A C 1
ATOM 1609 O O . ILE A 1 205 ? -2.315 11.704 -1.088 1.00 95.81 205 ILE A O 1
ATOM 1613 N N . GLN A 1 206 ? -0.895 10.730 0.351 1.00 97.19 206 GLN A N 1
ATOM 1614 C CA . GLN A 1 206 ? -1.349 11.510 1.500 1.00 97.19 206 GLN A CA 1
ATOM 1615 C C . GLN A 1 206 ? -1.053 13.005 1.345 1.00 97.19 206 GLN A C 1
ATOM 1617 O O . GLN A 1 206 ? -1.915 13.827 1.641 1.00 97.19 206 GLN A O 1
ATOM 1622 N N . ALA A 1 207 ? 0.106 13.378 0.797 1.00 95.44 207 ALA A N 1
ATOM 1623 C CA . ALA A 1 207 ? 0.420 14.770 0.485 1.00 95.44 207 ALA A CA 1
ATOM 1624 C C . ALA A 1 207 ? -0.531 15.342 -0.579 1.00 95.44 207 ALA A C 1
ATOM 1626 O O . ALA A 1 207 ? -1.008 16.467 -0.437 1.00 95.44 207 ALA A O 1
ATOM 1627 N N . ALA A 1 208 ? -0.853 14.558 -1.614 1.00 94.62 208 ALA A N 1
ATOM 1628 C CA . ALA A 1 208 ? -1.771 14.970 -2.671 1.00 94.62 208 ALA A CA 1
ATOM 1629 C C . ALA A 1 208 ? -3.197 15.207 -2.152 1.00 94.62 208 ALA A C 1
ATOM 1631 O O . ALA A 1 208 ? -3.850 16.141 -2.608 1.00 94.62 208 ALA A O 1
ATOM 1632 N N . VAL A 1 209 ? -3.670 14.408 -1.187 1.00 94.31 209 VAL A N 1
ATOM 1633 C CA . VAL A 1 209 ? -4.990 14.607 -0.559 1.00 94.31 209 VAL A CA 1
ATOM 1634 C C . VAL A 1 209 ? -4.961 15.692 0.524 1.00 94.31 209 VAL A C 1
ATOM 1636 O O . VAL A 1 209 ? -5.963 16.383 0.726 1.00 94.31 209 VAL A O 1
ATOM 1639 N N . ALA A 1 210 ? -3.818 15.913 1.179 1.00 93.75 210 ALA A N 1
ATOM 1640 C CA . ALA A 1 210 ? -3.667 16.968 2.176 1.00 93.75 210 ALA A CA 1
ATOM 1641 C C . ALA A 1 210 ? -3.923 18.360 1.583 1.00 93.75 210 ALA A C 1
ATOM 1643 O O . ALA A 1 210 ? -4.606 19.163 2.208 1.00 93.75 210 ALA A O 1
ATOM 1644 N N . VAL A 1 211 ? -3.437 18.639 0.367 1.00 91.62 211 VAL A N 1
ATOM 1645 C CA . VAL A 1 211 ? -3.595 19.950 -0.291 1.00 91.62 211 VAL A CA 1
ATOM 1646 C C . VAL A 1 211 ? -5.068 20.381 -0.408 1.00 91.62 211 VAL A C 1
ATOM 1648 O O . VAL A 1 211 ? -5.420 21.404 0.183 1.00 91.62 211 VAL A O 1
ATOM 1651 N N . PRO A 1 212 ? -5.963 19.642 -1.097 1.00 91.94 212 PRO A N 1
ATOM 1652 C CA . PRO A 1 212 ? -7.371 20.022 -1.176 1.00 91.94 212 PRO A CA 1
ATOM 1653 C C . PRO A 1 212 ? -8.069 19.977 0.190 1.00 91.94 212 PRO A C 1
ATOM 1655 O O . PRO A 1 212 ? -8.947 20.797 0.435 1.00 91.94 212 PRO A O 1
ATOM 1658 N N . SER A 1 213 ? -7.662 19.085 1.102 1.00 91.00 213 SER A N 1
ATOM 1659 C CA . SER A 1 213 ? -8.247 19.002 2.451 1.00 91.00 213 SER A CA 1
ATOM 1660 C C . SER A 1 213 ? -7.935 20.241 3.297 1.00 91.00 213 SER A C 1
ATOM 1662 O O . SER A 1 213 ? -8.811 20.747 3.994 1.00 91.00 213 SER A O 1
ATOM 1664 N N . ILE A 1 214 ? -6.711 20.769 3.198 1.00 91.69 214 ILE A N 1
ATOM 1665 C CA . ILE A 1 214 ? -6.279 22.006 3.860 1.00 91.69 214 ILE A CA 1
ATOM 1666 C C . ILE A 1 214 ? -7.007 23.210 3.267 1.00 91.69 214 ILE A C 1
ATOM 1668 O O . ILE A 1 214 ? -7.521 24.034 4.020 1.00 91.69 214 ILE A O 1
ATOM 1672 N N . LEU A 1 215 ? -7.088 23.295 1.934 1.00 89.62 215 LEU A N 1
ATOM 1673 C CA . LEU A 1 215 ? -7.788 24.387 1.248 1.00 89.62 215 LEU A CA 1
ATOM 1674 C C . LEU A 1 215 ? -9.282 24.413 1.590 1.00 89.62 215 LEU A C 1
ATOM 1676 O O . LEU A 1 215 ? -9.850 25.484 1.775 1.00 89.62 215 LEU A O 1
ATOM 1680 N N . ALA A 1 216 ? -9.905 23.241 1.714 1.00 88.81 216 ALA A N 1
ATOM 1681 C CA . ALA A 1 216 ? -11.305 23.104 2.104 1.00 88.81 216 ALA A CA 1
ATOM 1682 C C . ALA A 1 216 ? -11.529 23.117 3.629 1.00 88.81 216 ALA A C 1
ATOM 1684 O O . ALA A 1 216 ? -12.676 23.020 4.059 1.00 88.81 216 ALA A O 1
ATOM 1685 N N . GLN A 1 217 ? -10.461 23.167 4.439 1.00 85.88 217 GLN A N 1
ATOM 1686 C CA . GLN A 1 217 ? -10.489 22.971 5.897 1.00 85.88 217 GLN A CA 1
ATOM 1687 C C . GLN A 1 217 ? -11.382 21.796 6.334 1.00 85.88 217 GLN A C 1
ATOM 1689 O O . GLN A 1 217 ? -12.140 21.890 7.302 1.00 85.88 217 GLN A O 1
ATOM 1694 N N . SER A 1 218 ? -11.305 20.685 5.598 1.00 85.75 218 SER A N 1
ATOM 1695 C CA . SER A 1 218 ? -12.221 19.556 5.744 1.00 85.75 218 SER A CA 1
ATOM 1696 C C . SER A 1 218 ? -11.479 18.240 5.938 1.00 85.75 218 SER A C 1
ATOM 1698 O O . SER A 1 218 ? -10.641 17.850 5.129 1.00 85.75 218 SER A O 1
ATOM 1700 N N . GLU A 1 219 ? -11.844 17.517 6.993 1.00 84.50 219 GLU A N 1
ATOM 1701 C CA . GLU A 1 219 ? -11.351 16.179 7.321 1.00 84.50 219 GLU A CA 1
ATOM 1702 C C . GLU A 1 219 ? -12.103 15.052 6.597 1.00 84.50 219 GLU A C 1
ATOM 1704 O O . GLU A 1 219 ? -11.743 13.884 6.735 1.00 84.50 219 GLU A O 1
ATOM 1709 N N . ARG A 1 220 ? -13.127 15.378 5.794 1.00 82.19 220 ARG A N 1
ATOM 1710 C CA . ARG A 1 220 ? -14.017 14.394 5.146 1.00 82.19 220 ARG A CA 1
ATOM 1711 C C . ARG A 1 220 ? -13.280 13.339 4.324 1.00 82.19 220 ARG A C 1
ATOM 1713 O O . ARG A 1 220 ? -13.753 12.212 4.202 1.00 82.19 220 ARG A O 1
ATOM 1720 N N . PHE A 1 221 ? -12.131 13.701 3.761 1.00 82.81 221 PHE A N 1
ATOM 1721 C CA . PHE A 1 221 ? -11.333 12.815 2.920 1.00 82.81 221 PHE A CA 1
ATOM 1722 C C . PHE A 1 221 ? -10.230 12.074 3.676 1.00 82.81 221 PHE A C 1
ATOM 1724 O O . PHE A 1 221 ? -9.597 11.210 3.080 1.00 82.81 221 PHE A O 1
ATOM 1731 N N . TYR A 1 222 ? -10.004 12.370 4.958 1.00 88.12 222 TYR A N 1
ATOM 1732 C CA . TYR A 1 222 ? -8.883 11.820 5.721 1.00 88.12 222 TYR A CA 1
ATOM 1733 C C . TYR A 1 222 ? -8.989 10.297 5.900 1.00 88.12 222 TYR A C 1
ATOM 1735 O O . TYR A 1 222 ? -8.075 9.552 5.558 1.00 88.12 222 TYR A O 1
ATOM 1743 N N . ASP A 1 223 ? -10.122 9.780 6.380 1.00 86.00 223 ASP A N 1
ATOM 1744 C CA . ASP A 1 223 ? -10.267 8.328 6.584 1.00 86.00 223 ASP A CA 1
ATOM 1745 C C . ASP A 1 223 ? -10.312 7.559 5.243 1.00 86.00 223 ASP A C 1
ATOM 1747 O O . ASP A 1 223 ? -9.758 6.459 5.105 1.00 86.00 223 ASP A O 1
ATOM 1751 N N . LEU A 1 224 ? -10.909 8.173 4.214 1.00 87.38 224 LEU A N 1
ATOM 1752 C CA . LEU A 1 224 ? -10.958 7.617 2.862 1.00 87.38 224 LEU A CA 1
ATOM 1753 C C . LEU A 1 224 ? -9.565 7.575 2.212 1.00 87.38 224 LEU A C 1
ATOM 1755 O O . LEU A 1 224 ? -9.211 6.563 1.603 1.00 87.38 224 LEU A O 1
ATOM 1759 N N . SER A 1 225 ? -8.751 8.627 2.368 1.00 92.81 225 SER A N 1
ATOM 1760 C CA . SER A 1 225 ? -7.389 8.679 1.822 1.00 92.81 225 SER A CA 1
ATOM 1761 C C . SER A 1 225 ? -6.515 7.586 2.420 1.00 92.81 225 SER A C 1
ATOM 1763 O O . SER A 1 225 ? -5.756 6.951 1.688 1.00 92.81 225 SER A O 1
ATOM 1765 N N . GLY A 1 226 ? -6.642 7.306 3.721 1.00 93.81 226 GLY A N 1
ATOM 1766 C CA . GLY A 1 226 ? -5.945 6.201 4.381 1.00 93.81 226 GLY A CA 1
ATOM 1767 C C . GLY A 1 226 ? -6.243 4.857 3.722 1.00 93.81 226 GLY A C 1
ATOM 1768 O O . GLY A 1 226 ? -5.326 4.131 3.339 1.00 93.81 226 GLY A O 1
ATOM 1769 N N . SER A 1 227 ? -7.523 4.566 3.504 1.00 93.94 227 SER A N 1
ATOM 1770 C CA . SER A 1 227 ? -7.977 3.308 2.895 1.00 93.94 227 SER A CA 1
ATOM 1771 C C . SER A 1 227 ? -7.535 3.176 1.435 1.00 93.94 227 SER A C 1
ATOM 1773 O O . SER A 1 227 ? -7.017 2.136 1.027 1.00 93.94 227 SER A O 1
ATOM 1775 N N . LEU A 1 228 ? -7.641 4.262 0.661 1.00 94.31 228 LEU A N 1
ATOM 1776 C CA . LEU A 1 228 ? -7.110 4.325 -0.703 1.00 94.31 228 LEU A CA 1
ATOM 1777 C C . LEU A 1 228 ? -5.593 4.129 -0.733 1.00 94.31 228 LEU A C 1
ATOM 1779 O O . LEU A 1 228 ? -5.078 3.491 -1.651 1.00 94.31 228 LEU A O 1
ATOM 1783 N N . THR A 1 229 ? -4.879 4.631 0.275 1.00 96.88 229 THR A N 1
ATOM 1784 C CA . THR A 1 229 ? -3.429 4.458 0.391 1.00 96.88 229 THR A CA 1
ATOM 1785 C C . THR A 1 229 ? -3.072 2.999 0.650 1.00 96.88 229 THR A C 1
ATOM 1787 O O . THR A 1 229 ? -2.211 2.474 -0.050 1.00 96.88 229 THR A O 1
ATOM 1790 N N . TYR A 1 230 ? -3.765 2.313 1.570 1.00 97.12 230 TYR A N 1
ATOM 1791 C CA . TYR A 1 230 ? -3.578 0.874 1.798 1.00 97.12 230 TYR A CA 1
ATOM 1792 C C . TYR A 1 230 ? -3.704 0.073 0.501 1.00 97.12 230 TYR A C 1
ATOM 1794 O O . TYR A 1 230 ? -2.808 -0.700 0.159 1.00 97.12 230 TYR A O 1
ATOM 1802 N N . ILE A 1 231 ? -4.790 0.292 -0.244 1.00 96.75 231 ILE A N 1
ATOM 1803 C CA . ILE A 1 231 ? -5.081 -0.439 -1.482 1.00 96.75 231 ILE A CA 1
ATOM 1804 C C . ILE A 1 231 ? -4.043 -0.107 -2.561 1.00 96.75 231 ILE A C 1
ATOM 1806 O O . ILE A 1 231 ? -3.462 -1.012 -3.161 1.00 96.75 231 ILE A O 1
ATOM 1810 N N . SER A 1 232 ? -3.765 1.181 -2.776 1.00 96.38 232 SER A N 1
ATOM 1811 C CA . SER A 1 232 ? -2.861 1.644 -3.836 1.00 96.38 232 SER A CA 1
ATOM 1812 C C . SER A 1 232 ? -1.423 1.190 -3.605 1.00 96.38 232 SER A C 1
ATOM 1814 O O . SER A 1 232 ? -0.769 0.724 -4.533 1.00 96.38 232 SER A O 1
ATOM 1816 N N . VAL A 1 233 ? -0.928 1.289 -2.370 1.00 97.19 233 VAL A N 1
ATOM 1817 C CA . VAL A 1 233 ? 0.444 0.903 -2.014 1.00 97.19 233 VAL A CA 1
ATOM 1818 C C . VAL A 1 233 ? 0.605 -0.616 -2.037 1.00 97.19 233 VAL A C 1
ATOM 1820 O O . VAL A 1 233 ? 1.618 -1.117 -2.526 1.00 97.19 233 VAL A O 1
ATOM 1823 N N . THR A 1 234 ? -0.412 -1.361 -1.598 1.00 97.31 234 THR A N 1
ATOM 1824 C CA . THR A 1 234 ? -0.431 -2.826 -1.710 1.00 97.31 234 THR A CA 1
ATOM 1825 C C . THR A 1 234 ? -0.374 -3.256 -3.174 1.00 97.31 234 THR A C 1
ATOM 1827 O O . THR A 1 234 ? 0.517 -4.019 -3.550 1.00 97.31 234 THR A O 1
ATOM 1830 N N . ALA A 1 235 ? -1.251 -2.707 -4.022 1.00 95.50 235 ALA A N 1
ATOM 1831 C CA . ALA A 1 235 ? -1.267 -2.994 -5.454 1.00 95.50 235 ALA A CA 1
ATOM 1832 C C . ALA A 1 235 ? 0.054 -2.601 -6.128 1.00 95.50 235 ALA A C 1
ATOM 1834 O O . ALA A 1 235 ? 0.619 -3.393 -6.882 1.00 95.50 235 ALA A O 1
ATOM 1835 N N . LEU A 1 236 ? 0.588 -1.416 -5.814 1.00 94.56 236 LEU A N 1
ATOM 1836 C CA . LEU A 1 236 ? 1.887 -0.985 -6.312 1.00 94.56 236 LEU A CA 1
ATOM 1837 C C . LEU A 1 236 ? 2.956 -2.010 -5.941 1.00 94.56 236 LEU A C 1
ATOM 1839 O O . LEU A 1 236 ? 3.602 -2.535 -6.837 1.00 94.56 236 LEU A O 1
ATOM 1843 N N . SER A 1 237 ? 3.104 -2.359 -4.661 1.00 95.19 237 SER A N 1
ATOM 1844 C CA . SER A 1 237 ? 4.130 -3.308 -4.214 1.00 95.19 237 SER A CA 1
ATOM 1845 C C . SER A 1 237 ? 4.032 -4.675 -4.902 1.00 95.19 237 SER A C 1
ATOM 1847 O O . SER A 1 237 ? 5.063 -5.246 -5.253 1.00 95.19 237 SER A O 1
ATOM 1849 N N . LEU A 1 238 ? 2.811 -5.162 -5.158 1.00 93.56 238 LEU A N 1
ATOM 1850 C CA . LEU A 1 238 ? 2.543 -6.448 -5.802 1.00 93.56 238 LEU A CA 1
ATOM 1851 C C . LEU A 1 238 ? 2.947 -6.456 -7.285 1.00 93.56 238 LEU A C 1
ATOM 1853 O O . LEU A 1 238 ? 3.552 -7.416 -7.757 1.00 93.56 238 LEU A O 1
ATOM 1857 N N . TYR A 1 239 ? 2.636 -5.386 -8.023 1.00 91.38 239 TYR A N 1
ATOM 1858 C CA . TYR A 1 239 ? 2.889 -5.308 -9.468 1.00 91.38 239 TYR A CA 1
ATOM 1859 C C . TYR A 1 239 ? 4.239 -4.688 -9.830 1.00 91.38 239 TYR A C 1
ATOM 1861 O O . TYR A 1 239 ? 4.728 -4.884 -10.945 1.00 91.38 239 TYR A O 1
ATOM 1869 N N . LEU A 1 240 ? 4.871 -3.953 -8.917 1.00 90.19 240 LEU A N 1
ATOM 1870 C CA . LEU A 1 240 ? 6.092 -3.204 -9.191 1.00 90.19 240 LEU A CA 1
ATOM 1871 C C . LEU A 1 240 ? 7.265 -4.072 -9.699 1.00 90.19 240 LEU A C 1
ATOM 1873 O O . LEU A 1 240 ? 7.947 -3.622 -10.627 1.00 90.19 240 LEU A O 1
ATOM 1877 N N . PRO A 1 241 ? 7.510 -5.303 -9.197 1.00 85.88 241 PRO A N 1
ATOM 1878 C CA . PRO A 1 241 ? 8.506 -6.202 -9.785 1.00 85.88 241 PRO A CA 1
ATOM 1879 C C . PRO A 1 241 ? 8.237 -6.502 -11.268 1.00 85.88 241 PRO A C 1
ATOM 1881 O O . PRO A 1 241 ? 9.143 -6.397 -12.098 1.00 85.88 241 PRO A O 1
ATOM 1884 N N . THR A 1 242 ? 6.979 -6.781 -11.624 1.00 85.44 242 THR A N 1
ATOM 1885 C CA . THR A 1 242 ? 6.574 -7.027 -13.016 1.00 85.44 242 THR A CA 1
ATOM 1886 C C . THR A 1 242 ? 6.694 -5.762 -13.861 1.00 85.44 242 THR A C 1
ATOM 1888 O O . THR A 1 242 ? 7.225 -5.813 -14.969 1.00 85.44 242 THR A O 1
ATOM 1891 N N . LEU A 1 243 ? 6.256 -4.606 -13.353 1.00 87.69 243 LEU A N 1
ATOM 1892 C CA . LEU A 1 243 ? 6.378 -3.329 -14.065 1.00 87.69 243 LEU A CA 1
ATOM 1893 C C . LEU A 1 243 ? 7.842 -3.013 -14.401 1.00 87.69 243 LEU A C 1
ATOM 1895 O O . LEU A 1 243 ? 8.135 -2.544 -15.500 1.00 87.69 243 LEU A O 1
ATOM 1899 N N . ARG A 1 244 ? 8.776 -3.354 -13.504 1.00 85.62 244 ARG A N 1
ATOM 1900 C CA . ARG A 1 244 ? 10.217 -3.257 -13.774 1.00 85.62 244 ARG A CA 1
ATOM 1901 C C . ARG A 1 244 ? 10.696 -4.235 -14.830 1.00 85.62 244 ARG A C 1
ATOM 1903 O O . ARG A 1 244 ? 11.429 -3.820 -15.723 1.00 85.62 244 ARG A O 1
ATOM 1910 N N . ALA A 1 245 ? 10.281 -5.498 -14.757 1.00 82.69 245 ALA A N 1
ATOM 1911 C CA . ALA A 1 245 ? 10.630 -6.492 -15.769 1.00 82.69 245 ALA A CA 1
ATOM 1912 C C . ALA A 1 245 ? 10.137 -6.065 -17.163 1.00 82.69 245 ALA A C 1
ATOM 1914 O O . ALA A 1 245 ? 10.882 -6.142 -18.138 1.00 82.69 245 ALA A O 1
ATOM 1915 N N . ARG A 1 246 ? 8.918 -5.520 -17.244 1.00 85.62 246 ARG A N 1
ATOM 1916 C CA . ARG A 1 246 ? 8.342 -4.956 -18.472 1.00 85.62 246 ARG A CA 1
ATOM 1917 C C . ARG A 1 246 ? 9.117 -3.751 -18.987 1.00 85.62 246 ARG A C 1
ATOM 1919 O O . ARG A 1 246 ? 9.437 -3.711 -20.173 1.00 85.62 246 ARG A O 1
ATOM 1926 N N . ALA A 1 247 ? 9.454 -2.800 -18.118 1.00 84.12 247 ALA A N 1
ATOM 1927 C CA . ALA A 1 247 ? 10.251 -1.635 -18.496 1.00 84.12 247 ALA A CA 1
ATOM 1928 C C . ALA A 1 247 ? 11.648 -2.042 -18.998 1.00 84.12 247 ALA A C 1
ATOM 1930 O O . ALA A 1 247 ? 12.096 -1.557 -20.035 1.00 84.12 247 ALA A O 1
ATOM 1931 N N . ALA A 1 248 ? 12.307 -2.985 -18.318 1.00 81.31 248 ALA A N 1
ATOM 1932 C CA . ALA A 1 248 ? 13.604 -3.517 -18.727 1.00 81.31 248 ALA A CA 1
ATOM 1933 C C . ALA A 1 248 ? 13.533 -4.256 -20.074 1.00 81.31 248 ALA A C 1
ATOM 1935 O O . ALA A 1 248 ? 14.377 -4.022 -20.938 1.00 81.31 248 ALA A O 1
ATOM 1936 N N . ALA A 1 249 ? 12.512 -5.094 -20.288 1.00 80.69 249 ALA A N 1
ATOM 1937 C CA . ALA A 1 249 ? 12.283 -5.769 -21.566 1.00 80.69 249 ALA A CA 1
ATOM 1938 C C . ALA A 1 249 ? 12.058 -4.760 -22.701 1.00 80.69 249 ALA A C 1
ATOM 1940 O O . ALA A 1 249 ? 12.686 -4.872 -23.751 1.00 80.69 249 ALA A O 1
ATOM 1941 N N . SER A 1 250 ? 11.254 -3.722 -22.450 1.00 82.06 250 SER A N 1
ATOM 1942 C CA . SER A 1 250 ? 11.016 -2.638 -23.406 1.00 82.06 250 SER A CA 1
ATOM 1943 C C . SER A 1 250 ? 12.302 -1.903 -23.789 1.00 82.06 250 SER A C 1
ATOM 1945 O O . SER A 1 250 ? 12.522 -1.635 -24.965 1.00 82.06 250 SER A O 1
ATOM 1947 N N . LEU A 1 251 ? 13.162 -1.591 -22.812 1.00 77.12 251 LEU A N 1
ATOM 1948 C CA . LEU A 1 251 ? 14.457 -0.940 -23.045 1.00 77.12 251 LEU A CA 1
ATOM 1949 C C . LEU A 1 251 ? 15.445 -1.842 -23.795 1.00 77.12 251 LEU A C 1
ATOM 1951 O O . LEU A 1 251 ? 16.291 -1.345 -24.533 1.00 77.12 251 LEU A O 1
ATOM 1955 N N . ALA A 1 252 ? 15.341 -3.157 -23.604 1.00 75.38 252 ALA A N 1
ATOM 1956 C CA . ALA A 1 252 ? 16.159 -4.157 -24.280 1.00 75.38 252 ALA A CA 1
ATOM 1957 C C . ALA A 1 252 ? 15.612 -4.572 -25.661 1.00 75.38 252 ALA A C 1
ATOM 1959 O O . ALA A 1 252 ? 16.187 -5.463 -26.281 1.00 75.38 252 ALA A O 1
ATOM 1960 N N . GLY A 1 253 ? 14.496 -3.991 -26.124 1.00 82.38 253 GLY A N 1
ATOM 1961 C CA . GLY A 1 253 ? 13.831 -4.397 -27.369 1.00 82.38 253 GLY A CA 1
ATOM 1962 C C . GLY A 1 253 ? 13.270 -5.826 -27.339 1.00 82.38 253 GLY A C 1
ATOM 1963 O O . GLY A 1 253 ? 13.058 -6.424 -28.389 1.00 82.38 253 GLY A O 1
ATOM 1964 N N . LYS A 1 254 ? 13.055 -6.395 -26.145 1.00 81.94 254 LYS A N 1
ATOM 1965 C CA . LYS A 1 254 ? 12.511 -7.744 -25.938 1.00 81.94 254 LYS A CA 1
ATOM 1966 C C . LYS A 1 254 ? 10.999 -7.691 -25.727 1.00 81.94 254 LYS A C 1
ATOM 1968 O O . LYS A 1 254 ? 10.457 -6.686 -25.266 1.00 81.94 254 LYS A O 1
ATOM 1973 N N . ALA A 1 255 ? 10.323 -8.806 -26.010 1.00 84.25 255 ALA A N 1
ATOM 1974 C CA . ALA A 1 255 ? 8.906 -8.967 -25.700 1.00 84.25 255 ALA A CA 1
ATOM 1975 C C . ALA A 1 255 ? 8.649 -8.694 -24.206 1.00 84.25 255 ALA A C 1
ATOM 1977 O O . ALA A 1 255 ? 9.328 -9.240 -23.334 1.00 84.25 255 ALA A O 1
ATOM 1978 N N . GLN A 1 256 ? 7.683 -7.821 -23.912 1.00 82.44 256 GLN A N 1
ATOM 1979 C CA . GLN A 1 256 ? 7.325 -7.493 -22.535 1.00 82.44 256 GLN A CA 1
ATOM 1980 C C . GLN A 1 256 ? 6.554 -8.667 -21.910 1.00 82.44 256 GLN A C 1
ATOM 1982 O O . GLN A 1 256 ? 5.592 -9.135 -22.523 1.00 82.44 256 GLN A O 1
ATOM 1987 N N . PRO A 1 257 ? 6.903 -9.119 -20.691 1.00 81.25 257 PRO A N 1
ATOM 1988 C CA . PRO A 1 257 ? 6.116 -10.133 -19.997 1.00 81.25 257 PRO A CA 1
ATOM 1989 C C . PRO A 1 257 ? 4.699 -9.611 -19.738 1.00 81.25 257 PRO A C 1
ATOM 1991 O O . PRO A 1 257 ? 4.525 -8.437 -19.401 1.00 81.25 257 PRO A O 1
ATOM 1994 N N . ALA A 1 258 ? 3.684 -10.463 -19.899 1.00 82.56 258 ALA A N 1
ATOM 1995 C CA . ALA A 1 258 ? 2.294 -10.112 -19.611 1.00 82.56 258 ALA A CA 1
ATOM 1996 C C . ALA A 1 258 ? 2.131 -9.634 -18.156 1.00 82.56 258 ALA A C 1
ATOM 1998 O O . ALA A 1 258 ? 2.902 -10.019 -17.277 1.00 82.56 258 ALA A O 1
ATOM 1999 N N . LEU A 1 259 ? 1.147 -8.763 -17.905 1.00 83.25 259 LEU A N 1
ATOM 2000 C CA . LEU A 1 259 ? 0.775 -8.454 -16.526 1.00 83.25 259 LEU A CA 1
ATOM 2001 C C . LEU A 1 259 ? 0.147 -9.709 -15.912 1.00 83.25 259 LEU A C 1
ATOM 2003 O O . LEU A 1 259 ? -0.734 -10.296 -16.543 1.00 83.25 259 LEU A O 1
ATOM 2007 N N . PRO A 1 260 ? 0.592 -10.138 -14.725 1.00 84.62 260 PRO A N 1
ATOM 2008 C CA . PRO A 1 260 ? 0.103 -11.368 -14.151 1.00 84.62 260 PRO A CA 1
ATOM 2009 C C . PRO A 1 260 ? -1.334 -11.200 -13.666 1.00 84.62 260 PRO A C 1
ATOM 2011 O O . PRO A 1 260 ? -1.703 -10.176 -13.090 1.00 84.62 260 PRO A O 1
ATOM 2014 N N . SER A 1 261 ? -2.139 -12.233 -13.888 1.00 85.19 261 SER A N 1
ATOM 2015 C CA . SER A 1 261 ? -3.511 -12.309 -13.399 1.00 85.19 261 SER A CA 1
ATOM 2016 C C . SER A 1 261 ? -3.536 -12.695 -11.920 1.00 85.19 261 SER A C 1
ATOM 2018 O O . SER A 1 261 ? -2.832 -13.612 -11.489 1.00 85.19 261 SER A O 1
ATOM 2020 N N . LEU A 1 262 ? -4.405 -12.037 -11.146 1.00 86.06 262 LEU A N 1
ATOM 2021 C CA . LEU A 1 262 ? -4.690 -12.432 -9.763 1.00 86.06 262 LEU A CA 1
ATOM 2022 C C . LEU A 1 262 ? -5.316 -13.835 -9.696 1.00 86.06 262 LEU A C 1
ATOM 2024 O O . LEU A 1 262 ? -5.025 -14.591 -8.774 1.00 86.06 262 LEU A O 1
ATOM 2028 N N . LEU A 1 263 ? -6.143 -14.204 -10.681 1.00 83.31 263 LEU A N 1
ATOM 2029 C CA . LEU A 1 263 ? -6.823 -15.505 -10.720 1.00 83.31 263 LEU A CA 1
ATOM 2030 C C . LEU A 1 263 ? -5.859 -16.650 -11.057 1.00 83.31 263 LEU A C 1
ATOM 2032 O O . LEU A 1 263 ? -5.959 -17.738 -10.487 1.00 83.31 263 LEU A O 1
ATOM 2036 N N . ASP A 1 264 ? -4.881 -16.402 -11.929 1.00 81.44 264 ASP A N 1
ATOM 2037 C CA . ASP A 1 264 ? -3.892 -17.422 -12.310 1.00 81.44 264 ASP A CA 1
ATOM 2038 C C . ASP A 1 264 ? -2.977 -17.784 -11.135 1.00 81.44 264 ASP A C 1
ATOM 2040 O O . ASP A 1 264 ? -2.532 -18.926 -11.009 1.00 81.44 264 ASP A O 1
ATOM 2044 N N . ALA A 1 265 ? -2.751 -16.828 -10.229 1.00 81.44 265 ALA A N 1
ATOM 2045 C CA . ALA A 1 265 ? -2.023 -17.052 -8.988 1.00 81.44 265 ALA A CA 1
ATOM 2046 C C . ALA A 1 265 ? -2.763 -18.013 -8.049 1.00 81.44 265 ALA A C 1
ATOM 2048 O O . ALA A 1 265 ? -2.137 -18.875 -7.439 1.00 81.44 265 ALA A O 1
ATOM 2049 N N . LEU A 1 266 ? -4.091 -17.891 -7.953 1.00 77.50 266 LEU A N 1
ATOM 2050 C CA . LEU A 1 266 ? -4.925 -18.732 -7.086 1.00 77.50 266 LEU A CA 1
ATOM 2051 C C . LEU A 1 266 ? -5.111 -20.147 -7.640 1.00 77.50 266 LEU A C 1
ATOM 2053 O O . LEU A 1 266 ? -5.285 -21.091 -6.877 1.00 77.50 266 LEU A O 1
ATOM 2057 N N . THR A 1 267 ? -5.053 -20.305 -8.961 1.00 74.81 267 THR A N 1
ATOM 2058 C CA . THR A 1 267 ? -5.214 -21.606 -9.631 1.00 74.81 267 THR A CA 1
ATOM 2059 C C . THR A 1 267 ? -3.889 -22.336 -9.868 1.00 74.81 267 THR A C 1
ATOM 2061 O O . THR A 1 267 ? -3.883 -23.410 -10.465 1.00 74.81 267 THR A O 1
ATOM 2064 N N . GLY A 1 268 ? -2.759 -21.764 -9.431 1.00 66.44 268 GLY A N 1
ATOM 2065 C CA . GLY A 1 268 ? -1.421 -22.333 -9.634 1.00 66.44 268 GLY A CA 1
ATOM 2066 C C . GLY A 1 268 ? -0.930 -22.292 -11.087 1.00 66.44 268 GLY A C 1
ATOM 2067 O O . GLY A 1 268 ? 0.146 -22.802 -11.389 1.00 66.44 268 GLY A O 1
ATOM 2068 N N . LYS A 1 269 ? -1.685 -21.657 -11.992 1.00 53.97 269 LYS A N 1
ATOM 2069 C CA . LYS A 1 269 ? -1.374 -21.537 -13.426 1.00 53.97 269 LYS A CA 1
ATOM 2070 C C . LYS A 1 269 ? -0.410 -20.394 -13.750 1.00 53.97 269 LYS A C 1
ATOM 2072 O O . LYS A 1 269 ? -0.101 -20.174 -14.915 1.00 53.97 269 LYS A O 1
ATOM 2077 N N . GLY A 1 270 ? 0.081 -19.680 -12.736 1.00 56.88 270 GLY A N 1
ATOM 2078 C CA . GLY A 1 270 ? 0.889 -18.471 -12.898 1.00 56.88 270 GLY A CA 1
ATOM 2079 C C . GLY A 1 270 ? 2.160 -18.618 -13.749 1.00 56.88 270 GLY A C 1
ATOM 2080 O O . GLY A 1 270 ? 2.629 -17.628 -14.298 1.00 56.88 270 GLY A O 1
ATOM 2081 N N . GLY A 1 271 ? 2.723 -19.816 -13.928 1.00 57.34 271 GLY A N 1
ATOM 2082 C CA . GLY A 1 271 ? 3.960 -19.993 -14.698 1.00 57.34 271 GLY A CA 1
ATOM 2083 C C . GLY A 1 271 ? 5.133 -19.133 -14.178 1.00 57.34 271 GLY A C 1
ATOM 2084 O O . GLY A 1 271 ? 5.058 -18.549 -13.097 1.00 57.34 271 GLY A O 1
ATOM 2085 N N . PRO A 1 272 ? 6.234 -19.004 -14.942 1.00 58.31 272 PRO A N 1
ATOM 2086 C CA . PRO A 1 272 ? 7.419 -18.244 -14.521 1.00 58.31 272 PRO A CA 1
ATOM 2087 C C . PRO A 1 272 ? 7.190 -16.732 -14.348 1.00 58.31 272 PRO A C 1
ATOM 2089 O O . PRO A 1 272 ? 8.037 -16.045 -13.788 1.00 58.31 272 PRO A O 1
ATOM 2092 N N . ASN A 1 273 ? 6.073 -16.196 -14.848 1.00 59.56 273 ASN A N 1
ATOM 2093 C CA . ASN A 1 273 ? 5.770 -14.760 -14.836 1.00 59.56 273 ASN A CA 1
ATOM 2094 C C . ASN A 1 273 ? 4.532 -14.402 -13.994 1.00 59.56 273 ASN A C 1
ATOM 2096 O O . ASN A 1 273 ? 4.122 -13.245 -13.990 1.00 59.56 273 ASN A O 1
ATOM 2100 N N . GLY A 1 274 ? 3.914 -15.371 -13.316 1.00 73.75 274 GLY A N 1
ATOM 2101 C CA . GLY A 1 274 ? 2.692 -15.179 -12.534 1.00 73.75 274 GLY A CA 1
ATOM 2102 C C . GLY A 1 274 ? 2.962 -14.774 -11.094 1.00 73.75 274 GLY A C 1
ATOM 2103 O O . GLY A 1 274 ? 4.067 -14.938 -10.580 1.00 73.75 274 GLY A O 1
ATOM 2104 N N . LEU A 1 275 ? 1.933 -14.254 -10.424 1.00 86.56 275 LEU A N 1
ATOM 2105 C CA . LEU A 1 275 ? 2.008 -13.944 -8.996 1.00 86.56 275 LEU A CA 1
ATOM 2106 C C . LEU A 1 275 ? 1.972 -15.234 -8.169 1.00 86.56 275 LEU A C 1
ATOM 2108 O O . LEU A 1 275 ? 1.356 -16.226 -8.559 1.00 86.56 275 LEU A O 1
ATOM 2112 N N . ASN A 1 276 ? 2.592 -15.204 -6.989 1.00 89.75 276 ASN A N 1
ATOM 2113 C CA . ASN A 1 276 ? 2.436 -16.278 -6.018 1.00 89.75 276 ASN A CA 1
ATOM 2114 C C . ASN A 1 276 ? 1.110 -16.114 -5.260 1.00 89.75 276 ASN A C 1
ATOM 2116 O O . ASN A 1 276 ? 0.745 -15.002 -4.870 1.00 89.75 276 ASN A O 1
ATOM 2120 N N . TRP A 1 277 ? 0.417 -17.223 -4.996 1.00 91.06 277 TRP A N 1
ATOM 2121 C CA . TRP A 1 277 ? -0.871 -17.202 -4.302 1.00 91.06 277 TRP A CA 1
ATOM 2122 C C . TRP A 1 277 ? -0.787 -16.520 -2.927 1.00 91.06 277 TRP A C 1
ATOM 2124 O O . TRP A 1 277 ? -1.702 -15.785 -2.571 1.00 91.06 277 TRP A O 1
ATOM 2134 N N . ARG A 1 278 ? 0.324 -16.670 -2.182 1.00 93.25 278 ARG A N 1
ATOM 2135 C CA . ARG A 1 278 ? 0.498 -16.037 -0.860 1.00 93.25 278 ARG A CA 1
ATOM 2136 C C . ARG A 1 278 ? 0.470 -14.518 -0.961 1.00 93.25 278 ARG A C 1
ATOM 2138 O O . ARG A 1 278 ? -0.234 -13.867 -0.197 1.00 93.25 278 ARG A O 1
ATOM 2145 N N . GLN A 1 279 ? 1.192 -13.966 -1.937 1.00 93.88 279 GLN A N 1
ATOM 2146 C CA . GLN A 1 279 ? 1.232 -12.526 -2.208 1.00 93.88 279 GLN A CA 1
ATOM 2147 C C . GLN A 1 279 ? -0.155 -11.993 -2.572 1.00 93.88 279 GLN A C 1
ATOM 2149 O O . GLN A 1 279 ? -0.570 -10.958 -2.051 1.00 93.88 279 GLN A O 1
ATOM 2154 N N . VAL A 1 280 ? -0.897 -12.722 -3.411 1.00 94.19 280 VAL A N 1
ATOM 2155 C CA . VAL A 1 280 ? -2.266 -12.351 -3.798 1.00 94.19 280 VAL A CA 1
ATOM 2156 C C . VAL A 1 280 ? -3.220 -12.419 -2.613 1.00 94.19 280 VAL A C 1
ATOM 2158 O O . VAL A 1 280 ? -3.953 -11.460 -2.381 1.00 94.19 280 VAL A O 1
ATOM 2161 N N . VAL A 1 281 ? -3.198 -13.502 -1.836 1.00 95.50 281 VAL A N 1
ATOM 2162 C CA . VAL A 1 281 ? -4.120 -13.697 -0.711 1.00 95.50 281 VAL A CA 1
ATOM 2163 C C . VAL A 1 281 ? -3.894 -12.653 0.378 1.00 95.50 281 VAL A C 1
ATOM 2165 O O . VAL A 1 281 ? -4.865 -12.019 0.782 1.00 95.50 281 VAL A O 1
ATOM 2168 N N . ILE A 1 282 ? -2.654 -12.386 0.810 1.00 96.06 282 ILE A N 1
ATOM 2169 C CA . ILE A 1 282 ? -2.433 -11.368 1.854 1.00 96.06 282 ILE A CA 1
ATOM 2170 C C . ILE A 1 282 ? -2.686 -9.942 1.347 1.00 96.06 282 ILE A C 1
ATOM 2172 O O . ILE A 1 282 ? -3.176 -9.100 2.096 1.00 96.06 282 ILE A O 1
ATOM 2176 N N . SER A 1 283 ? -2.410 -9.665 0.067 1.00 97.00 283 SER A N 1
ATOM 2177 C CA . SER A 1 283 ? -2.733 -8.368 -0.542 1.00 97.00 283 SER A CA 1
ATOM 2178 C C . SER A 1 283 ? -4.248 -8.166 -0.627 1.00 97.00 283 SER A C 1
ATOM 2180 O O . SER A 1 283 ? -4.754 -7.078 -0.361 1.00 97.00 283 SER A O 1
ATOM 2182 N N . THR A 1 284 ? -4.985 -9.235 -0.941 1.00 96.12 284 THR A N 1
ATOM 2183 C CA . THR A 1 284 ? -6.453 -9.241 -0.964 1.00 96.12 284 THR A CA 1
ATOM 2184 C C . THR A 1 284 ? -7.022 -9.094 0.443 1.00 96.12 284 THR A C 1
ATOM 2186 O O . THR A 1 284 ? -7.950 -8.319 0.637 1.00 96.12 284 THR A O 1
ATOM 2189 N N . ALA A 1 285 ? -6.442 -9.771 1.434 1.00 97.06 285 ALA A N 1
ATOM 2190 C CA . ALA A 1 285 ? -6.818 -9.664 2.841 1.00 97.06 285 ALA A CA 1
ATOM 2191 C C . ALA A 1 285 ? -6.751 -8.208 3.335 1.00 97.06 285 ALA A C 1
ATOM 2193 O O . ALA A 1 285 ? -7.721 -7.694 3.895 1.00 97.06 285 ALA A O 1
ATOM 2194 N N . VAL A 1 286 ? -5.652 -7.507 3.032 1.00 97.12 286 VAL A N 1
ATOM 2195 C CA . VAL A 1 286 ? -5.517 -6.070 3.308 1.00 97.12 286 VAL A CA 1
ATOM 2196 C C . VAL A 1 286 ? -6.540 -5.244 2.541 1.00 97.12 286 VAL A C 1
ATOM 2198 O O . VAL A 1 286 ? -7.146 -4.353 3.128 1.00 97.12 286 VAL A O 1
ATOM 2201 N N . ALA A 1 287 ? -6.742 -5.504 1.246 1.00 96.31 287 ALA A N 1
ATOM 2202 C CA . ALA A 1 287 ? -7.699 -4.744 0.445 1.00 96.31 287 ALA A CA 1
ATOM 2203 C C . ALA A 1 287 ? -9.129 -4.884 0.990 1.00 96.31 287 ALA A C 1
ATOM 2205 O O . ALA A 1 287 ? -9.815 -3.882 1.161 1.00 96.31 287 ALA A O 1
ATOM 2206 N N . VAL A 1 288 ? -9.550 -6.103 1.347 1.00 95.94 288 VAL A N 1
ATOM 2207 C CA . VAL A 1 288 ? -10.851 -6.380 1.974 1.00 95.94 288 VAL A CA 1
ATOM 2208 C C . VAL A 1 288 ? -10.988 -5.624 3.293 1.00 95.94 288 VAL A C 1
ATOM 2210 O O . VAL A 1 288 ? -11.990 -4.936 3.500 1.00 95.94 288 VAL A O 1
ATOM 2213 N N . TRP A 1 289 ? -9.981 -5.704 4.167 1.00 96.25 289 TRP A N 1
ATOM 2214 C CA . TRP A 1 289 ? -9.988 -4.992 5.444 1.00 96.25 289 TRP A CA 1
ATOM 2215 C C . TRP A 1 289 ? -10.036 -3.467 5.252 1.00 96.25 289 TRP A C 1
ATOM 2217 O O . TRP A 1 289 ? -10.884 -2.798 5.841 1.00 96.25 289 TRP A O 1
ATOM 2227 N N . ALA A 1 290 ? -9.202 -2.916 4.367 1.00 95.00 290 ALA A N 1
ATOM 2228 C CA . ALA A 1 290 ? -9.120 -1.481 4.101 1.00 95.00 290 ALA A CA 1
ATOM 2229 C C . ALA A 1 290 ? -10.406 -0.935 3.468 1.00 95.00 290 ALA A C 1
ATOM 2231 O O . ALA A 1 290 ? -10.890 0.120 3.873 1.00 95.00 290 ALA A O 1
ATOM 2232 N N . THR A 1 291 ? -11.004 -1.650 2.510 1.00 92.62 291 THR A N 1
ATOM 2233 C CA . THR A 1 291 ? -12.295 -1.269 1.923 1.00 92.62 291 THR A CA 1
ATOM 2234 C C . THR A 1 291 ? -13.399 -1.283 2.975 1.00 92.62 291 THR A C 1
ATOM 2236 O O . THR A 1 291 ? -14.196 -0.345 3.033 1.00 92.62 291 THR A O 1
ATOM 2239 N N . ARG A 1 292 ? -13.437 -2.305 3.838 1.00 91.81 292 ARG A N 1
ATOM 2240 C CA . ARG A 1 292 ? -14.417 -2.418 4.925 1.00 91.81 292 ARG A CA 1
ATOM 2241 C C . ARG A 1 292 ? -14.281 -1.272 5.923 1.00 91.81 292 ARG A C 1
ATOM 2243 O O . ARG A 1 292 ? -15.262 -0.573 6.172 1.00 91.81 292 ARG A O 1
ATOM 2250 N N . LEU A 1 293 ? -13.082 -1.068 6.470 1.00 86.81 293 LEU A N 1
ATOM 2251 C CA . LEU A 1 293 ? -12.831 -0.027 7.465 1.00 86.81 293 LEU A CA 1
ATOM 2252 C C . LEU A 1 293 ? -13.050 1.367 6.865 1.00 86.81 293 LEU A C 1
ATOM 2254 O O . LEU A 1 293 ? -13.744 2.188 7.458 1.00 86.81 293 LEU A O 1
ATOM 2258 N N . GLY A 1 294 ? -12.534 1.609 5.659 1.00 86.50 294 GLY A N 1
ATOM 2259 C CA . GLY A 1 294 ? -12.693 2.875 4.950 1.00 86.50 294 GLY A CA 1
ATOM 2260 C C . GLY A 1 294 ? -14.141 3.236 4.674 1.00 86.50 294 GLY A C 1
ATOM 2261 O O . GLY A 1 294 ? -14.552 4.361 4.940 1.00 86.50 294 GLY A O 1
ATOM 2262 N N . THR A 1 295 ? -14.934 2.272 4.200 1.00 85.25 295 THR A N 1
ATOM 2263 C CA . THR A 1 295 ? -16.368 2.480 3.954 1.00 85.25 295 THR A CA 1
ATOM 2264 C C . THR A 1 295 ? -17.100 2.800 5.254 1.00 85.25 295 THR A C 1
ATOM 2266 O O . THR A 1 295 ? -17.877 3.751 5.298 1.00 85.25 295 THR A O 1
ATOM 2269 N N . TYR A 1 296 ? -16.816 2.056 6.327 1.00 83.38 296 TYR A N 1
ATOM 2270 C CA . TYR A 1 296 ? -17.437 2.272 7.631 1.00 83.38 296 TYR A CA 1
ATOM 2271 C C . TYR A 1 296 ? -17.112 3.657 8.216 1.00 83.38 296 TYR A C 1
ATOM 2273 O O . TYR A 1 296 ? -18.015 4.382 8.638 1.00 83.38 296 TYR A O 1
ATOM 2281 N N . LEU A 1 297 ? -15.838 4.061 8.197 1.00 82.44 297 LEU A N 1
ATOM 2282 C CA . LEU A 1 297 ? -15.408 5.366 8.704 1.00 82.44 297 LEU A CA 1
ATOM 2283 C C . LEU A 1 297 ? -15.956 6.518 7.854 1.00 82.44 297 LEU A C 1
ATOM 2285 O O . LEU A 1 297 ? -16.463 7.496 8.399 1.00 82.44 297 LEU A O 1
ATOM 2289 N N . PHE A 1 298 ? -15.928 6.381 6.528 1.00 81.56 298 PHE A N 1
ATOM 2290 C CA . PHE A 1 298 ? -16.450 7.395 5.615 1.00 81.56 298 PHE A CA 1
ATOM 2291 C C . PHE A 1 298 ? -17.960 7.610 5.789 1.00 81.56 298 PHE A C 1
ATOM 2293 O O . PHE A 1 298 ? -18.416 8.749 5.897 1.00 81.56 298 PHE A O 1
ATOM 2300 N N . GLN A 1 299 ? -18.737 6.526 5.898 1.00 81.06 299 GLN A N 1
ATOM 2301 C CA . GLN A 1 299 ? -20.174 6.604 6.183 1.00 81.06 299 GLN A CA 1
ATOM 2302 C C . GLN A 1 299 ? -20.454 7.305 7.518 1.00 81.06 299 GLN A C 1
ATOM 2304 O O . GLN A 1 299 ? -21.383 8.111 7.607 1.00 81.06 299 GLN A O 1
ATOM 2309 N N . ARG A 1 300 ? -19.631 7.051 8.544 1.00 78.94 300 ARG A N 1
ATOM 2310 C CA . ARG A 1 300 ? -19.747 7.714 9.848 1.00 78.94 300 ARG A CA 1
ATOM 2311 C C . ARG A 1 300 ? -19.474 9.212 9.754 1.00 78.94 300 ARG A C 1
ATOM 2313 O O . ARG A 1 300 ? -20.263 9.990 10.270 1.00 78.94 300 ARG A O 1
ATOM 2320 N N . VAL A 1 301 ? -18.408 9.627 9.069 1.00 78.81 301 VAL A N 1
ATOM 2321 C CA . VAL A 1 301 ? -18.069 11.054 8.915 1.00 78.81 301 VAL A CA 1
ATOM 2322 C C . VAL A 1 301 ? -19.166 11.815 8.165 1.00 78.81 301 VAL A C 1
ATOM 2324 O O . VAL A 1 301 ? -19.490 12.940 8.536 1.00 78.81 301 VAL A O 1
ATOM 2327 N N . ILE A 1 302 ? -19.788 11.199 7.154 1.00 76.94 302 ILE A N 1
ATOM 2328 C CA . ILE A 1 302 ? -20.945 11.794 6.466 1.00 76.94 302 ILE A CA 1
ATOM 2329 C C . ILE A 1 302 ? -22.151 11.916 7.406 1.00 76.94 302 ILE A C 1
ATOM 2331 O O . ILE A 1 302 ? -22.845 12.928 7.369 1.00 76.94 302 ILE A O 1
ATOM 2335 N N . SER A 1 303 ? -22.391 10.906 8.244 1.00 76.00 303 SER A N 1
ATOM 2336 C CA . SER A 1 303 ? -23.563 10.849 9.128 1.00 76.00 303 SER A CA 1
ATOM 2337 C C . SER A 1 303 ? -23.450 11.782 10.339 1.00 76.00 303 SER A C 1
ATOM 2339 O O . SER A 1 303 ? -24.414 12.457 10.683 1.00 76.00 303 SER A O 1
ATOM 2341 N N . ASP A 1 304 ? -22.277 11.831 10.975 1.00 69.19 304 ASP A N 1
ATOM 2342 C CA . ASP A 1 304 ? -22.022 12.614 12.192 1.00 69.19 304 ASP A CA 1
ATOM 2343 C C . ASP A 1 304 ? -21.555 14.051 11.869 1.00 69.19 304 ASP A C 1
ATOM 2345 O O . ASP A 1 304 ? -21.478 14.913 12.746 1.00 69.19 304 ASP A O 1
ATOM 2349 N N . GLY A 1 305 ? -21.254 14.333 10.596 1.00 68.25 305 GLY A N 1
ATOM 2350 C CA . GLY A 1 305 ? -20.989 15.662 10.040 1.00 68.25 305 GLY A CA 1
ATOM 2351 C C . GLY A 1 305 ? -19.596 16.237 10.320 1.00 68.25 305 GLY A C 1
ATOM 2352 O O . GLY A 1 305 ? -19.093 17.003 9.493 1.00 68.25 305 GLY A O 1
ATOM 2353 N N . LYS A 1 306 ? -18.965 15.872 11.444 1.00 71.19 306 LYS A N 1
ATOM 2354 C CA . LYS A 1 306 ? -17.601 16.284 11.816 1.00 71.19 306 LYS A CA 1
ATOM 2355 C C . LYS A 1 306 ? -16.899 15.258 12.703 1.00 71.19 306 LYS A C 1
ATOM 2357 O O . LYS A 1 306 ? -17.546 14.550 13.473 1.00 71.19 306 LYS A O 1
ATOM 2362 N N . ASP A 1 307 ? -15.570 15.244 12.667 1.00 72.44 307 ASP A N 1
ATOM 2363 C CA . ASP A 1 307 ? -14.748 14.503 13.629 1.00 72.44 307 ASP A CA 1
ATOM 2364 C C . ASP A 1 307 ? -14.041 15.466 14.593 1.00 72.44 307 ASP A C 1
ATOM 2366 O O . ASP A 1 307 ? -13.182 16.261 14.203 1.00 72.44 307 ASP A O 1
ATOM 2370 N N . SER A 1 308 ? -14.379 15.366 15.884 1.00 75.00 308 SER A N 1
ATOM 2371 C CA . SER A 1 308 ? -13.861 16.261 16.924 1.00 75.00 308 SER A CA 1
ATOM 2372 C C . SER A 1 308 ? -12.337 16.211 17.070 1.00 75.00 308 SER A C 1
ATOM 2374 O O . SER A 1 308 ? -11.742 17.166 17.561 1.00 75.00 308 SER A O 1
ATOM 2376 N N . ARG A 1 309 ? -11.676 15.127 16.630 1.00 75.75 309 ARG A N 1
ATOM 2377 C CA . ARG A 1 309 ? -10.207 14.997 16.664 1.00 75.75 309 ARG A CA 1
ATOM 2378 C C . ARG A 1 309 ? -9.511 16.044 15.792 1.00 75.75 309 ARG A C 1
ATOM 2380 O O . ARG A 1 309 ? -8.365 16.392 16.060 1.00 75.75 309 ARG A O 1
ATOM 2387 N N . PHE A 1 310 ? -10.190 16.546 14.759 1.00 81.94 310 PHE A N 1
ATOM 2388 C CA . PHE A 1 310 ? -9.623 17.491 13.798 1.00 81.94 310 PHE A CA 1
ATOM 2389 C C . PHE A 1 310 ? -9.985 18.950 14.080 1.00 81.94 310 PHE A C 1
ATOM 2391 O O . PHE A 1 310 ? -9.462 19.828 13.396 1.00 81.94 310 PHE A O 1
ATOM 2398 N N . ASP A 1 311 ? -10.828 19.235 15.080 1.00 80.06 311 ASP A N 1
ATOM 2399 C CA . ASP A 1 311 ? -11.371 20.580 15.320 1.00 80.06 311 ASP A CA 1
ATOM 2400 C C . ASP A 1 311 ? -10.285 21.641 15.570 1.00 80.06 311 ASP A C 1
ATOM 2402 O O . ASP A 1 311 ? -10.404 22.776 15.100 1.00 80.06 311 ASP A O 1
ATOM 2406 N N . GLU A 1 312 ? -9.189 21.274 16.235 1.00 82.50 312 GLU A N 1
ATOM 2407 C CA . GLU A 1 312 ? -8.035 22.160 16.432 1.00 82.50 312 GLU A CA 1
ATOM 2408 C C . GLU A 1 312 ? -6.976 22.021 15.335 1.00 82.50 312 GLU A C 1
ATOM 2410 O O . GLU A 1 312 ? -6.348 23.005 14.939 1.00 82.50 312 GLU A O 1
ATOM 2415 N N . ILE A 1 313 ? -6.790 20.805 14.818 1.00 85.06 313 ILE A N 1
ATOM 2416 C CA . ILE A 1 313 ? -5.726 20.480 13.862 1.00 85.06 313 ILE A CA 1
ATOM 2417 C C . ILE A 1 313 ? -5.973 21.176 12.518 1.00 85.06 313 ILE A C 1
ATOM 2419 O O . ILE A 1 313 ? -5.045 21.757 11.954 1.00 85.06 313 ILE A O 1
ATOM 2423 N N . LYS A 1 314 ? -7.224 21.190 12.033 1.00 86.00 314 LYS A N 1
ATOM 2424 C CA . LYS A 1 314 ? -7.588 21.752 10.719 1.00 86.00 314 LYS A CA 1
ATOM 2425 C C . LYS A 1 314 ? -7.395 23.267 10.606 1.00 86.00 314 LYS A C 1
ATOM 2427 O O . LYS A 1 314 ? -7.305 23.789 9.499 1.00 86.00 314 LYS A O 1
ATOM 2432 N N . LYS A 1 315 ? -7.276 23.973 11.739 1.00 86.44 315 LYS A N 1
ATOM 2433 C CA . LYS A 1 315 ? -7.029 25.426 11.792 1.00 86.44 315 LYS A CA 1
ATOM 2434 C C . LYS A 1 315 ? -5.597 25.802 11.406 1.00 86.44 315 LYS A C 1
ATOM 2436 O O . LYS A 1 315 ? -5.341 26.949 11.058 1.00 86.44 315 LYS A O 1
ATOM 2441 N N . SER A 1 316 ? -4.655 24.862 11.483 1.00 91.00 316 SER A N 1
ATOM 2442 C CA . SER A 1 316 ? -3.240 25.101 11.203 1.00 91.00 316 SER A CA 1
ATOM 2443 C C . SER A 1 316 ? -2.791 24.246 10.015 1.00 91.00 316 SER A C 1
ATOM 2445 O O . SER A 1 316 ? -2.639 23.034 10.178 1.00 91.00 316 SER A O 1
ATOM 2447 N N . PRO A 1 317 ? -2.530 24.843 8.833 1.00 92.00 317 PRO A N 1
ATOM 2448 C CA . PRO A 1 317 ? -2.110 24.094 7.649 1.00 92.00 317 PRO A CA 1
ATOM 2449 C C . PRO A 1 317 ? -0.912 23.156 7.886 1.00 92.00 317 PRO A C 1
ATOM 2451 O O . PRO A 1 317 ? -0.997 21.999 7.475 1.00 92.00 317 PRO A O 1
ATOM 2454 N N . PRO A 1 318 ? 0.159 23.557 8.609 1.00 93.00 318 PRO A N 1
ATOM 2455 C CA . PRO A 1 318 ? 1.270 22.651 8.904 1.00 93.00 318 PRO A CA 1
ATOM 2456 C C . PRO A 1 318 ? 0.883 21.478 9.813 1.00 93.00 318 PRO A C 1
ATOM 2458 O O . PRO A 1 318 ? 1.302 20.350 9.561 1.00 93.00 318 PRO A O 1
ATOM 2461 N N . LYS A 1 319 ? 0.062 21.709 10.850 1.00 91.75 319 LYS A N 1
ATOM 2462 C CA . LYS A 1 319 ? -0.400 20.628 11.739 1.00 91.75 319 LYS A CA 1
ATOM 2463 C C . LYS A 1 319 ? -1.323 19.666 10.998 1.00 91.75 319 LYS A C 1
ATOM 2465 O O . LYS A 1 319 ? -1.208 18.455 11.177 1.00 91.75 319 LYS A O 1
ATOM 2470 N N . PHE A 1 320 ? -2.201 20.191 10.144 1.00 91.94 320 PHE A N 1
ATOM 2471 C CA . PHE A 1 320 ? -3.103 19.362 9.360 1.00 91.94 320 PHE A CA 1
ATOM 2472 C C . PHE A 1 320 ? -2.346 18.536 8.324 1.00 91.94 320 PHE A C 1
ATOM 2474 O O . PHE A 1 320 ? -2.546 17.328 8.266 1.00 91.94 320 PHE A O 1
ATOM 2481 N N . PHE A 1 321 ? -1.389 19.133 7.607 1.00 93.88 321 PHE A N 1
ATOM 2482 C CA . PHE A 1 321 ? -0.467 18.391 6.743 1.00 93.88 321 PHE A CA 1
ATOM 2483 C C . PHE A 1 321 ? 0.287 17.296 7.514 1.00 93.88 321 PHE A C 1
ATOM 2485 O O . PHE A 1 321 ? 0.379 16.159 7.053 1.00 93.88 321 PHE A O 1
ATOM 2492 N N . GLY A 1 322 ? 0.763 17.610 8.724 1.00 94.25 322 GLY A N 1
ATOM 2493 C CA . GLY A 1 322 ? 1.400 16.647 9.621 1.00 94.25 322 GLY A CA 1
ATOM 2494 C C . GLY A 1 322 ? 0.525 15.425 9.918 1.00 94.25 322 GLY A C 1
ATOM 2495 O O . GLY A 1 322 ? 1.037 14.308 9.904 1.00 94.25 322 GLY A O 1
ATOM 2496 N N . ALA A 1 323 ? -0.790 15.597 10.096 1.00 93.06 323 ALA A N 1
ATOM 2497 C CA . ALA A 1 323 ? -1.713 14.477 10.300 1.00 93.06 323 ALA A CA 1
ATOM 2498 C C . ALA A 1 323 ? -1.716 13.504 9.105 1.00 93.06 323 ALA A C 1
ATOM 2500 O O . ALA A 1 323 ? -1.599 12.295 9.298 1.00 93.06 323 ALA A O 1
ATOM 2501 N N . PHE A 1 324 ? -1.744 14.016 7.869 1.00 95.06 324 PHE A N 1
ATOM 2502 C CA . PHE A 1 324 ? -1.651 13.187 6.658 1.00 95.06 324 PHE A CA 1
ATOM 2503 C C . PHE A 1 324 ? -0.305 12.438 6.570 1.00 95.06 324 PHE A C 1
ATOM 2505 O O . PHE A 1 324 ? -0.258 11.282 6.149 1.00 95.06 324 PHE A O 1
ATOM 2512 N N . MET A 1 325 ? 0.802 13.045 7.016 1.00 96.88 325 MET A N 1
ATOM 2513 C CA . MET A 1 325 ? 2.117 12.379 7.045 1.00 96.88 325 MET A CA 1
ATOM 2514 C C . MET A 1 325 ? 2.203 11.293 8.128 1.00 96.88 325 MET A C 1
ATOM 2516 O O . MET A 1 325 ? 2.796 10.230 7.909 1.00 96.88 325 MET A O 1
ATOM 2520 N N . VAL A 1 326 ? 1.566 11.514 9.281 1.00 94.75 326 VAL A N 1
ATOM 2521 C CA . VAL A 1 326 ? 1.394 10.479 10.312 1.00 94.75 326 VAL A CA 1
ATOM 2522 C C . VAL A 1 326 ? 0.559 9.323 9.760 1.00 94.75 326 VAL A C 1
ATOM 2524 O O . VAL A 1 326 ? 0.917 8.165 9.969 1.00 94.75 326 VAL A O 1
ATOM 2527 N N . GLN A 1 327 ? -0.487 9.608 8.981 1.00 94.31 327 GLN A N 1
ATOM 2528 C CA . GLN A 1 327 ? -1.284 8.578 8.313 1.00 94.31 327 GLN A CA 1
ATOM 2529 C C . GLN A 1 327 ? -0.463 7.772 7.294 1.00 94.31 327 GLN A C 1
ATOM 2531 O O . GLN A 1 327 ? -0.541 6.545 7.286 1.00 94.31 327 GLN A O 1
ATOM 2536 N N . ALA A 1 328 ? 0.377 8.421 6.480 1.00 96.94 328 ALA A N 1
ATOM 2537 C CA . ALA A 1 328 ? 1.287 7.729 5.560 1.00 96.94 328 ALA A CA 1
ATOM 2538 C C . ALA A 1 328 ? 2.260 6.795 6.301 1.00 96.94 328 ALA A C 1
ATOM 2540 O O . ALA A 1 328 ? 2.488 5.655 5.881 1.00 96.94 328 ALA A O 1
ATOM 2541 N N . THR A 1 329 ? 2.795 7.261 7.434 1.00 96.31 329 THR A N 1
ATOM 2542 C CA . THR A 1 329 ? 3.667 6.470 8.314 1.00 96.31 329 THR A CA 1
ATOM 2543 C C . THR A 1 329 ? 2.922 5.265 8.882 1.00 96.31 329 THR A C 1
ATOM 2545 O O . THR A 1 329 ? 3.422 4.143 8.811 1.00 96.31 329 THR A O 1
ATOM 2548 N N . TRP A 1 330 ? 1.697 5.473 9.371 1.00 95.31 330 TRP A N 1
ATOM 2549 C CA . TRP A 1 330 ? 0.841 4.412 9.897 1.00 95.31 330 TRP A CA 1
ATOM 2550 C C . TRP A 1 330 ? 0.612 3.315 8.859 1.00 95.31 330 TRP A C 1
ATOM 2552 O O . TRP A 1 330 ? 0.853 2.139 9.141 1.00 95.31 330 TRP A O 1
ATOM 2562 N N . VAL A 1 331 ? 0.172 3.694 7.654 1.00 96.62 331 VAL A N 1
ATOM 2563 C CA . VAL A 1 331 ? -0.084 2.748 6.558 1.00 96.62 331 VAL A CA 1
ATOM 2564 C C . VAL A 1 331 ? 1.182 1.955 6.232 1.00 96.62 331 VAL A C 1
ATOM 2566 O O . VAL A 1 331 ? 1.131 0.735 6.097 1.00 96.62 331 VAL A O 1
ATOM 2569 N N . SER A 1 332 ? 2.332 2.629 6.169 1.00 97.44 332 SER A N 1
ATOM 2570 C CA . SER A 1 332 ? 3.619 2.002 5.848 1.00 97.44 332 SER A CA 1
ATOM 2571 C C . SER A 1 332 ? 4.048 0.958 6.886 1.00 97.44 332 SER A C 1
ATOM 2573 O O . SER A 1 332 ? 4.528 -0.112 6.514 1.00 97.44 332 SER A O 1
ATOM 2575 N N . LEU A 1 333 ? 3.850 1.238 8.178 1.00 97.12 333 LEU A N 1
ATOM 2576 C CA . LEU A 1 333 ? 4.180 0.305 9.260 1.00 97.12 333 LEU A CA 1
ATOM 2577 C C . LEU A 1 333 ? 3.233 -0.902 9.281 1.00 97.12 333 LEU A C 1
ATOM 2579 O O . LEU A 1 333 ? 3.693 -2.038 9.391 1.00 97.12 333 LEU A O 1
ATOM 2583 N N . CYS A 1 334 ? 1.929 -0.687 9.092 1.00 96.44 334 CYS A N 1
ATOM 2584 C CA . CYS A 1 334 ? 0.955 -1.782 9.041 1.00 96.44 334 CYS A CA 1
ATOM 2585 C C . CYS A 1 334 ? 1.157 -2.686 7.816 1.00 96.44 334 CYS A C 1
ATOM 2587 O O . CYS A 1 334 ? 0.976 -3.901 7.900 1.00 96.44 334 CYS A O 1
ATOM 2589 N N . LEU A 1 335 ? 1.572 -2.115 6.682 1.00 97.94 335 LEU A N 1
ATOM 2590 C CA . LEU A 1 335 ? 1.835 -2.863 5.453 1.00 97.94 335 LEU A CA 1
ATOM 2591 C C . LEU A 1 335 ? 3.186 -3.583 5.430 1.00 97.94 335 LEU A C 1
ATOM 2593 O O . LEU A 1 335 ? 3.398 -4.388 4.528 1.00 97.94 335 LEU A O 1
ATOM 2597 N N . MET A 1 336 ? 4.093 -3.346 6.382 1.00 97.50 336 MET A N 1
ATOM 2598 C CA . MET A 1 336 ? 5.448 -3.916 6.371 1.00 97.50 336 MET A CA 1
ATOM 2599 C C . MET A 1 336 ? 5.529 -5.423 6.019 1.00 97.50 336 MET A C 1
ATOM 2601 O O . MET A 1 336 ? 6.271 -5.745 5.088 1.00 97.50 336 MET A O 1
ATOM 2605 N N . PRO A 1 337 ? 4.765 -6.352 6.643 1.00 97.50 337 PRO A N 1
ATOM 2606 C CA . PRO A 1 337 ? 4.778 -7.772 6.259 1.00 97.50 337 PRO A CA 1
ATOM 2607 C C . PRO A 1 337 ? 4.401 -8.011 4.789 1.00 97.50 337 PRO A C 1
ATOM 2609 O O . PRO A 1 337 ? 4.977 -8.873 4.124 1.00 97.50 337 PRO A O 1
ATOM 2612 N N . VAL A 1 338 ? 3.453 -7.233 4.267 1.00 97.62 338 VAL A N 1
ATOM 2613 C CA . VAL A 1 338 ? 2.939 -7.347 2.896 1.00 97.62 338 VAL A CA 1
ATOM 2614 C C . VAL A 1 338 ? 3.948 -6.782 1.902 1.00 97.62 338 VAL A C 1
ATOM 2616 O O . VAL A 1 338 ? 4.252 -7.435 0.907 1.00 97.62 338 VAL A O 1
ATOM 2619 N N . LEU A 1 339 ? 4.531 -5.613 2.191 1.00 96.94 339 LEU A N 1
ATOM 2620 C CA . LEU A 1 339 ? 5.580 -5.014 1.360 1.00 96.94 339 LEU A CA 1
ATOM 2621 C C . LEU A 1 339 ? 6.820 -5.908 1.302 1.00 96.94 339 LEU A C 1
ATOM 2623 O O . LEU A 1 339 ? 7.401 -6.080 0.230 1.00 96.94 339 LEU A O 1
ATOM 2627 N N . ALA A 1 340 ? 7.197 -6.510 2.433 1.00 95.56 340 ALA A N 1
ATOM 2628 C CA . ALA A 1 340 ? 8.302 -7.454 2.503 1.00 95.56 340 ALA A CA 1
ATOM 2629 C C . ALA A 1 340 ? 8.033 -8.694 1.641 1.00 95.56 340 ALA A C 1
ATOM 2631 O O . ALA A 1 340 ? 8.867 -9.038 0.801 1.00 95.56 340 ALA A O 1
ATOM 2632 N N . LEU A 1 341 ? 6.854 -9.315 1.763 1.00 95.25 341 LEU A N 1
ATOM 2633 C CA . LEU A 1 341 ? 6.500 -10.477 0.945 1.00 95.25 341 LEU A CA 1
ATOM 2634 C C . LEU A 1 341 ? 6.422 -10.133 -0.551 1.00 95.25 341 LEU A C 1
ATOM 2636 O O . LEU A 1 341 ? 6.940 -10.875 -1.387 1.00 95.25 341 LEU A O 1
ATOM 2640 N N . ASN A 1 342 ? 5.807 -9.004 -0.906 1.00 94.88 342 ASN A N 1
ATOM 2641 C CA . ASN A 1 342 ? 5.667 -8.556 -2.295 1.00 94.88 342 ASN A CA 1
ATOM 2642 C C . ASN A 1 342 ? 7.007 -8.146 -2.928 1.00 94.88 342 ASN A C 1
ATOM 2644 O O . ASN A 1 342 ? 7.130 -8.098 -4.150 1.00 94.88 342 ASN A O 1
ATOM 2648 N N . SER A 1 343 ? 8.039 -7.890 -2.119 1.00 91.75 343 SER A N 1
ATOM 2649 C CA . SER A 1 343 ? 9.388 -7.620 -2.620 1.00 91.75 343 SER A CA 1
ATOM 2650 C C . SER A 1 343 ? 10.128 -8.858 -3.136 1.00 91.75 343 SER A C 1
ATOM 2652 O O . SER A 1 343 ? 11.069 -8.722 -3.921 1.00 91.75 343 SER A O 1
ATOM 2654 N N . ILE A 1 344 ? 9.704 -10.056 -2.719 1.00 90.69 344 ILE A N 1
ATOM 2655 C CA . ILE A 1 344 ? 10.339 -11.313 -3.108 1.00 90.69 344 ILE A CA 1
ATOM 2656 C C . ILE A 1 344 ? 9.910 -11.683 -4.539 1.00 90.69 344 ILE A C 1
ATOM 2658 O O . ILE A 1 344 ? 8.707 -11.716 -4.826 1.00 90.69 344 ILE A O 1
ATOM 2662 N N . PRO A 1 345 ? 10.858 -12.012 -5.441 1.00 85.69 345 PRO A N 1
ATOM 2663 C CA . PRO A 1 345 ? 10.532 -12.454 -6.793 1.00 85.69 345 PRO A CA 1
ATOM 2664 C C . PRO A 1 345 ? 9.586 -13.661 -6.801 1.00 85.69 345 PRO A C 1
ATOM 2666 O O . PRO A 1 345 ? 9.844 -14.661 -6.133 1.00 85.69 345 PRO A O 1
ATOM 2669 N N . HIS A 1 346 ? 8.525 -13.604 -7.609 1.00 83.75 346 HIS A N 1
ATOM 2670 C CA . HIS A 1 346 ? 7.492 -14.649 -7.654 1.00 83.75 346 HIS A CA 1
ATOM 2671 C C . HIS A 1 346 ? 8.058 -16.043 -7.997 1.00 83.75 346 HIS A C 1
ATOM 2673 O O . HIS A 1 346 ? 7.649 -17.036 -7.401 1.00 83.75 346 HIS A O 1
ATOM 2679 N N . VAL A 1 347 ? 9.066 -16.100 -8.879 1.00 79.06 347 VAL A N 1
ATOM 2680 C CA . VAL A 1 347 ? 9.800 -17.330 -9.246 1.00 79.06 347 VAL A CA 1
ATOM 2681 C C . VAL A 1 347 ? 10.585 -17.914 -8.072 1.00 79.06 347 VAL A C 1
ATOM 2683 O O . VAL A 1 347 ? 10.735 -19.124 -7.971 1.00 79.06 347 VAL A O 1
ATOM 2686 N N . ALA A 1 348 ? 11.082 -17.085 -7.151 1.00 84.81 348 ALA A N 1
ATOM 2687 C CA . ALA A 1 348 ? 11.731 -17.616 -5.957 1.00 84.81 348 ALA A CA 1
ATOM 2688 C C . ALA A 1 348 ? 10.695 -18.356 -5.097 1.00 84.81 348 ALA A C 1
ATOM 2690 O O . ALA A 1 348 ? 10.939 -19.473 -4.653 1.00 84.81 348 ALA A O 1
ATOM 2691 N N . LEU A 1 349 ? 9.499 -17.782 -4.939 1.00 87.88 349 LEU A N 1
ATOM 2692 C CA . LEU A 1 349 ? 8.432 -18.359 -4.119 1.00 87.88 349 LEU A CA 1
ATOM 2693 C C . LEU A 1 349 ? 7.883 -19.693 -4.648 1.00 87.88 349 LEU A C 1
ATOM 2695 O O . LEU A 1 349 ? 7.312 -20.440 -3.857 1.00 87.88 349 LEU A O 1
ATOM 2699 N N . SER A 1 350 ? 8.059 -20.028 -5.933 1.00 82.56 350 SER A N 1
ATOM 2700 C CA . SER A 1 350 ? 7.662 -21.345 -6.458 1.00 82.56 350 SER A CA 1
ATOM 2701 C C . SER A 1 350 ? 8.556 -22.490 -5.975 1.00 82.56 350 SER A C 1
ATOM 2703 O O . SER A 1 350 ? 8.182 -23.646 -6.133 1.00 82.56 350 SER A O 1
ATOM 2705 N N . ALA A 1 351 ? 9.714 -22.192 -5.375 1.00 86.31 351 ALA A N 1
ATOM 2706 C CA . ALA A 1 351 ? 10.570 -23.194 -4.738 1.00 86.31 351 ALA A CA 1
ATOM 2707 C C . ALA A 1 351 ? 10.084 -23.605 -3.333 1.00 86.31 351 ALA A C 1
ATOM 2709 O O . ALA A 1 351 ? 10.622 -24.542 -2.745 1.00 86.31 351 ALA A O 1
ATOM 2710 N N . LEU A 1 352 ? 9.101 -22.898 -2.764 1.00 87.62 352 LEU A N 1
ATOM 2711 C CA . LEU A 1 352 ? 8.501 -23.254 -1.479 1.00 87.62 352 LEU A CA 1
ATOM 2712 C C . LEU A 1 352 ? 7.404 -24.314 -1.656 1.00 87.62 352 LEU A C 1
ATOM 2714 O O . LEU A 1 352 ? 6.766 -24.361 -2.710 1.00 87.62 352 LEU A O 1
ATOM 2718 N N . PRO A 1 353 ? 7.108 -25.109 -0.609 1.00 88.50 353 PRO A N 1
ATOM 2719 C CA . PRO A 1 353 ? 5.923 -25.958 -0.592 1.00 88.50 353 PRO A CA 1
ATOM 2720 C C . PRO A 1 353 ? 4.658 -25.163 -0.927 1.00 88.50 353 PRO A C 1
ATOM 2722 O O . PRO A 1 353 ? 4.543 -23.980 -0.574 1.00 88.50 353 PRO A O 1
ATOM 2725 N N . LEU A 1 354 ? 3.686 -25.821 -1.571 1.00 86.75 354 LEU A N 1
ATOM 2726 C CA . LEU A 1 354 ? 2.444 -25.166 -1.983 1.00 86.75 354 LEU A CA 1
ATOM 2727 C C . LEU A 1 354 ? 1.751 -24.498 -0.790 1.00 86.75 354 LEU A C 1
ATOM 2729 O O . LEU A 1 354 ? 1.408 -23.326 -0.886 1.00 86.75 354 LEU A O 1
ATOM 2733 N N . VAL A 1 355 ? 1.645 -25.201 0.342 1.00 91.62 355 VAL A N 1
ATOM 2734 C CA . VAL A 1 355 ? 1.091 -24.698 1.607 1.00 91.62 355 VAL A CA 1
ATOM 2735 C C . VAL A 1 355 ? 2.035 -25.064 2.752 1.00 91.62 355 VAL A C 1
ATOM 2737 O O . VAL A 1 355 ? 2.517 -26.191 2.831 1.00 91.62 355 VAL A O 1
ATOM 2740 N N . GLY A 1 356 ? 2.310 -24.104 3.628 1.00 92.75 356 GLY A N 1
ATOM 2741 C CA . GLY A 1 356 ? 3.060 -24.275 4.866 1.00 92.75 356 GLY A CA 1
ATOM 2742 C C . GLY A 1 356 ? 2.172 -24.082 6.095 1.00 92.75 356 GLY A C 1
ATOM 2743 O O . GLY A 1 356 ? 1.101 -23.481 6.028 1.00 92.75 356 GLY A O 1
ATOM 2744 N N . VAL A 1 357 ? 2.641 -24.556 7.250 1.00 96.25 357 VAL A N 1
ATOM 2745 C CA . VAL A 1 357 ? 1.903 -24.467 8.525 1.00 96.25 357 VAL A CA 1
ATOM 2746 C C . VAL A 1 357 ? 1.572 -23.016 8.894 1.00 96.25 357 VAL A C 1
ATOM 2748 O O . VAL A 1 357 ? 0.465 -22.720 9.336 1.00 96.25 357 VAL A O 1
ATOM 2751 N N . THR A 1 358 ? 2.504 -22.092 8.653 1.00 96.69 358 THR A N 1
ATOM 2752 C CA . THR A 1 358 ? 2.305 -20.656 8.892 1.00 96.69 358 THR A CA 1
ATOM 2753 C C . THR A 1 358 ? 1.227 -20.047 8.008 1.00 96.69 358 THR A C 1
ATOM 2755 O O . THR A 1 358 ? 0.570 -19.106 8.440 1.00 96.69 358 THR A O 1
ATOM 2758 N N . ASP A 1 359 ? 1.020 -20.580 6.800 1.00 96.50 359 ASP A N 1
ATOM 2759 C CA . ASP A 1 359 ? -0.058 -20.115 5.933 1.00 96.50 359 ASP A CA 1
ATOM 2760 C C . ASP A 1 359 ? -1.413 -20.501 6.526 1.00 96.50 359 ASP A C 1
ATOM 2762 O O . ASP A 1 359 ? -2.308 -19.672 6.620 1.00 96.50 359 ASP A O 1
ATOM 2766 N N . ILE A 1 360 ? -1.552 -21.747 6.986 1.00 97.75 360 ILE A N 1
ATOM 2767 C CA . ILE A 1 360 ? -2.800 -22.238 7.582 1.00 97.75 360 ILE A CA 1
ATOM 2768 C C . ILE A 1 360 ? -3.121 -21.441 8.847 1.00 97.75 360 ILE A C 1
ATOM 2770 O O . ILE A 1 360 ? -4.210 -20.882 8.966 1.00 97.75 360 ILE 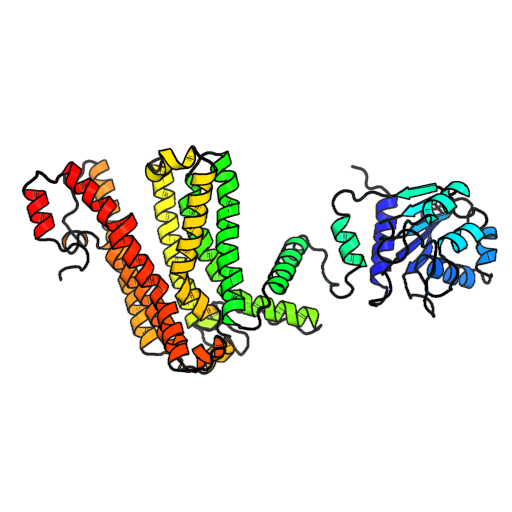A O 1
ATOM 2774 N N . ILE A 1 361 ? -2.162 -21.339 9.772 1.00 98.38 361 ILE A N 1
ATOM 2775 C CA . ILE A 1 361 ? -2.351 -20.603 11.027 1.00 98.38 361 ILE A CA 1
ATOM 2776 C C . ILE A 1 361 ? -2.646 -19.130 10.738 1.00 98.38 361 ILE A C 1
ATOM 2778 O O . ILE A 1 361 ? -3.600 -18.576 11.276 1.00 98.38 361 ILE A O 1
ATOM 2782 N N . GLY A 1 362 ? -1.858 -18.495 9.869 1.00 98.38 362 GLY A N 1
ATOM 2783 C CA . GLY A 1 362 ? -2.007 -17.079 9.566 1.00 98.38 362 GLY A CA 1
ATOM 2784 C C . GLY A 1 362 ? -3.339 -16.742 8.894 1.00 98.38 362 GLY A C 1
ATOM 2785 O O . GLY A 1 362 ? -3.991 -15.773 9.282 1.00 98.38 362 GLY A O 1
ATOM 2786 N N . LEU A 1 363 ? -3.800 -17.564 7.949 1.00 98.12 363 LEU A N 1
ATOM 2787 C CA . LEU A 1 363 ? -5.090 -17.363 7.286 1.00 98.12 363 LEU A CA 1
ATOM 2788 C C . LEU A 1 363 ? -6.278 -17.639 8.212 1.00 98.12 363 LEU A C 1
ATOM 2790 O O . LEU A 1 363 ? -7.264 -16.905 8.154 1.00 98.12 363 LEU A O 1
ATOM 2794 N N . LEU A 1 364 ? -6.184 -18.639 9.097 1.00 98.44 364 LEU A N 1
ATOM 2795 C CA . LEU A 1 364 ? -7.206 -18.882 10.120 1.00 98.44 364 LEU A CA 1
ATOM 2796 C C . LEU A 1 364 ? -7.285 -17.726 11.124 1.00 98.44 364 LEU A C 1
ATOM 2798 O O . LEU A 1 364 ? -8.385 -17.283 11.451 1.00 98.44 364 LEU A O 1
ATOM 2802 N N . LEU A 1 365 ? -6.141 -17.191 11.563 1.00 98.50 365 LEU A N 1
ATOM 2803 C CA . LEU A 1 365 ? -6.090 -15.997 12.412 1.00 98.50 365 LEU A CA 1
ATOM 2804 C C . LEU A 1 365 ? -6.688 -14.780 11.700 1.00 98.50 365 LEU A C 1
ATOM 2806 O O . LEU A 1 365 ? -7.476 -14.055 12.302 1.00 98.50 365 LEU A O 1
ATOM 2810 N N . PHE A 1 366 ? -6.379 -14.577 10.416 1.00 98.50 366 PHE A N 1
ATOM 2811 C CA . PHE A 1 366 ? -6.974 -13.497 9.630 1.00 98.50 366 PHE A CA 1
ATOM 2812 C C . PHE A 1 366 ? -8.497 -13.633 9.529 1.00 98.50 366 PHE A C 1
ATOM 2814 O O . PHE A 1 366 ? -9.220 -12.696 9.864 1.00 98.50 366 PHE A O 1
ATOM 2821 N N . ALA A 1 367 ? -8.995 -14.802 9.119 1.00 98.31 367 ALA A N 1
ATOM 2822 C CA . ALA A 1 367 ? -10.427 -15.051 8.977 1.00 98.31 367 ALA A CA 1
ATOM 2823 C C . ALA A 1 367 ? -11.167 -14.923 10.320 1.00 98.31 367 ALA A C 1
ATOM 2825 O O . ALA A 1 367 ? -12.224 -14.291 10.390 1.00 98.31 367 ALA A O 1
ATOM 2826 N N . GLY A 1 368 ? -10.594 -15.473 11.394 1.00 97.94 368 GLY A N 1
ATOM 2827 C CA . GLY A 1 368 ? -11.125 -15.361 12.749 1.00 97.94 368 GLY A CA 1
ATOM 2828 C C . GLY A 1 368 ? -11.151 -13.913 13.238 1.00 97.94 368 GLY A C 1
ATOM 2829 O O . GLY A 1 368 ? -12.203 -13.425 13.645 1.00 97.94 368 GLY A O 1
ATOM 2830 N N . GLY A 1 369 ? -10.028 -13.199 13.131 1.00 97.88 369 GLY A N 1
ATOM 2831 C CA . GLY A 1 369 ? -9.912 -11.796 13.531 1.00 97.88 369 GLY A CA 1
ATOM 2832 C C . GLY A 1 369 ? -10.875 -10.883 12.773 1.00 97.88 369 GLY A C 1
ATOM 2833 O O . GLY A 1 369 ? -11.609 -10.112 13.391 1.00 97.88 369 GLY A O 1
ATOM 2834 N N . LEU A 1 370 ? -10.970 -11.043 11.449 1.00 97.06 370 LEU A N 1
ATOM 2835 C CA . LEU A 1 370 ? -11.916 -10.298 10.618 1.00 97.06 370 LEU A CA 1
ATOM 2836 C C . LEU A 1 370 ? -13.370 -10.593 11.014 1.00 97.06 370 LEU A C 1
ATOM 2838 O O . LEU A 1 370 ? -14.183 -9.675 11.108 1.00 97.06 370 LEU A O 1
ATOM 2842 N N . THR A 1 371 ? -13.702 -11.857 11.294 1.00 96.56 371 THR A N 1
ATOM 2843 C CA . THR A 1 371 ? -15.043 -12.250 11.759 1.00 96.56 371 THR A CA 1
ATOM 2844 C C . THR A 1 371 ? -15.375 -11.610 13.106 1.00 96.56 371 THR A C 1
ATOM 2846 O O . THR A 1 371 ? -16.482 -11.090 13.276 1.00 96.56 371 THR A O 1
ATOM 2849 N N . PHE A 1 372 ? -14.422 -11.593 14.044 1.00 95.56 372 PHE A N 1
ATOM 2850 C CA . PHE A 1 372 ? -14.558 -10.905 15.330 1.00 95.56 372 PHE A CA 1
ATOM 2851 C C . PHE A 1 372 ? -14.811 -9.410 15.143 1.00 95.56 372 PHE A C 1
ATOM 2853 O O . PHE A 1 372 ? -15.784 -8.887 15.687 1.00 95.56 372 PHE A O 1
ATOM 2860 N N . GLU A 1 373 ? -13.990 -8.740 14.336 1.00 95.56 373 GLU A N 1
ATOM 2861 C CA . GLU A 1 373 ? -14.100 -7.301 14.090 1.00 95.56 373 GLU A CA 1
ATOM 2862 C C . GLU A 1 373 ? -15.441 -6.942 13.433 1.00 95.56 373 GLU A C 1
ATOM 2864 O O . GLU A 1 373 ? -16.170 -6.072 13.908 1.00 95.56 373 GLU A O 1
ATOM 2869 N N . VAL A 1 374 ? -15.815 -7.646 12.358 1.00 94.88 374 VAL A N 1
ATOM 2870 C CA . VAL A 1 374 ? -17.089 -7.453 11.643 1.00 94.88 374 VAL A CA 1
ATOM 2871 C C . VAL A 1 374 ? -18.285 -7.702 12.552 1.00 94.88 374 VAL A C 1
ATOM 2873 O O . VAL A 1 374 ? -19.218 -6.901 12.559 1.00 94.88 374 VAL A O 1
ATOM 2876 N N . THR A 1 375 ? -18.272 -8.775 13.336 1.00 95.94 375 THR A N 1
ATOM 2877 C CA . THR A 1 375 ? -19.394 -9.094 14.224 1.00 95.94 375 THR A CA 1
ATOM 2878 C C . THR A 1 375 ? -19.519 -8.067 15.346 1.00 95.94 375 THR A C 1
ATOM 2880 O O . THR A 1 375 ? -20.624 -7.598 15.619 1.00 95.94 375 THR A O 1
ATOM 2883 N N . ALA A 1 376 ? -18.402 -7.667 15.960 1.00 95.38 376 ALA A N 1
ATOM 2884 C CA . ALA A 1 376 ? -18.379 -6.667 17.021 1.00 95.38 376 ALA A CA 1
ATOM 2885 C C . ALA A 1 376 ? -18.916 -5.312 16.544 1.00 95.38 376 ALA A C 1
ATOM 2887 O O . ALA A 1 376 ? -19.779 -4.726 17.204 1.00 95.38 376 ALA A O 1
ATOM 2888 N N . ASP A 1 377 ? -18.464 -4.835 15.384 1.00 93.44 377 ASP A N 1
ATOM 2889 C CA . ASP A 1 377 ? -18.920 -3.552 14.850 1.00 93.44 377 ASP A CA 1
ATOM 2890 C C . ASP A 1 377 ? -20.381 -3.608 14.401 1.00 93.44 377 ASP A C 1
ATOM 2892 O O . ASP A 1 377 ? -21.130 -2.670 14.663 1.00 93.44 377 ASP A O 1
ATOM 2896 N N . ARG A 1 378 ? -20.845 -4.719 13.807 1.00 93.12 378 ARG A N 1
ATOM 2897 C CA . ARG A 1 378 ? -22.272 -4.890 13.475 1.00 93.12 378 ARG A CA 1
ATOM 2898 C C . ARG A 1 378 ? -23.150 -4.885 14.724 1.00 93.12 378 ARG A C 1
ATOM 2900 O O . ARG A 1 378 ? -24.176 -4.213 14.717 1.00 93.12 378 ARG A O 1
ATOM 2907 N N . GLN A 1 379 ? -22.741 -5.574 15.793 1.00 95.56 379 GLN A N 1
ATOM 2908 C CA . GLN A 1 379 ? -23.452 -5.555 17.078 1.00 95.56 379 GLN A CA 1
ATOM 2909 C C . GLN A 1 379 ? -23.528 -4.139 17.654 1.00 95.56 379 GLN A C 1
ATOM 2911 O O . GLN A 1 379 ? -24.602 -3.704 18.065 1.00 95.56 379 GLN A O 1
ATOM 2916 N N . LYS A 1 380 ? -22.412 -3.401 17.631 1.00 92.88 380 LYS A N 1
ATOM 2917 C CA . LYS A 1 380 ? -22.362 -2.018 18.113 1.00 92.88 380 LYS A CA 1
ATOM 2918 C C . LYS A 1 380 ? -23.233 -1.087 17.274 1.00 92.88 380 LYS A C 1
ATOM 2920 O O . LYS A 1 380 ? -23.995 -0.309 17.835 1.00 92.88 380 LYS A O 1
ATOM 2925 N N . ASN A 1 381 ? -23.161 -1.183 15.950 1.00 90.88 381 ASN A N 1
ATOM 2926 C CA . ASN A 1 381 ? -23.957 -0.353 15.048 1.00 90.88 381 ASN A CA 1
ATOM 2927 C C . ASN A 1 381 ? -25.452 -0.620 15.208 1.00 90.88 381 ASN A C 1
ATOM 2929 O O . ASN A 1 381 ? -26.221 0.329 15.327 1.00 90.88 381 ASN A O 1
ATOM 2933 N N . ALA A 1 382 ? -25.859 -1.891 15.260 1.00 92.94 382 ALA A N 1
ATOM 2934 C CA . ALA A 1 382 ? -27.252 -2.265 15.483 1.00 92.94 382 ALA A CA 1
ATOM 2935 C C . ALA A 1 382 ? -27.766 -1.731 16.827 1.00 92.94 382 ALA A C 1
ATOM 2937 O O . ALA A 1 382 ? -28.847 -1.157 16.878 1.00 92.94 382 ALA A O 1
ATOM 2938 N N . TRP A 1 383 ? -26.965 -1.840 17.890 1.00 95.25 383 TRP A N 1
ATOM 2939 C CA . TRP A 1 383 ? -27.305 -1.294 19.205 1.00 95.25 383 TRP A CA 1
ATOM 2940 C C . TRP A 1 383 ? -27.432 0.237 19.190 1.00 95.25 383 TRP A C 1
ATOM 2942 O O . TRP A 1 383 ? -28.413 0.783 19.678 1.00 95.25 383 TRP A O 1
ATOM 2952 N N . VAL A 1 384 ? -26.498 0.958 18.558 1.00 90.50 384 VAL A N 1
ATOM 2953 C CA . VAL A 1 384 ? -26.592 2.426 18.443 1.00 90.50 384 VAL A CA 1
ATOM 2954 C C . VAL A 1 384 ? -27.845 2.850 17.669 1.00 90.50 384 VAL A C 1
ATOM 2956 O O . VAL A 1 384 ? -28.484 3.831 18.046 1.00 90.50 384 VAL A O 1
ATOM 2959 N N . GLN A 1 385 ? -28.207 2.137 16.600 1.00 90.94 385 GLN A N 1
ATOM 2960 C CA . GLN A 1 385 ? -29.412 2.443 15.822 1.00 90.94 385 GLN A CA 1
ATOM 2961 C C . GLN A 1 385 ? -30.696 2.122 16.594 1.00 90.94 385 GLN A C 1
ATOM 2963 O O . GLN A 1 385 ? -31.591 2.961 16.639 1.00 90.94 385 GLN A O 1
ATOM 2968 N N . ALA A 1 386 ? -30.757 0.981 17.281 1.00 93.69 386 ALA A N 1
ATOM 2969 C CA . ALA A 1 386 ? -31.885 0.622 18.139 1.00 93.69 386 ALA A CA 1
ATOM 2970 C C . ALA A 1 386 ? -32.104 1.665 19.254 1.00 93.69 386 ALA A C 1
ATOM 2972 O O . ALA A 1 386 ? -33.235 2.083 19.506 1.00 93.69 386 ALA A O 1
ATOM 2973 N N . LYS A 1 387 ? -31.021 2.196 19.844 1.00 93.44 387 LYS A N 1
ATOM 2974 C CA . LYS A 1 387 ? -31.095 3.316 20.795 1.00 93.44 387 LYS A CA 1
ATOM 2975 C C . LYS A 1 387 ? -31.666 4.589 20.163 1.00 93.44 387 LYS A C 1
ATOM 2977 O O . LYS A 1 387 ? -32.493 5.259 20.774 1.00 93.44 387 LYS A O 1
ATOM 2982 N N . LYS A 1 388 ? -31.260 4.934 18.932 1.00 90.38 388 LYS A N 1
ATOM 2983 C CA . LYS A 1 388 ? -31.813 6.091 18.193 1.00 90.38 388 LYS A CA 1
ATOM 2984 C C . LYS A 1 388 ? -33.307 5.925 17.898 1.00 90.38 388 LYS A C 1
ATOM 2986 O O . LYS A 1 388 ? -34.049 6.900 17.991 1.00 90.38 388 LYS A O 1
ATOM 2991 N N . ASN A 1 389 ? -33.741 4.700 17.614 1.00 93.94 389 ASN A N 1
ATOM 2992 C CA . ASN A 1 389 ? -35.144 4.343 17.397 1.00 93.94 389 ASN A CA 1
ATOM 2993 C C . ASN A 1 389 ? -35.959 4.224 18.695 1.00 93.94 389 ASN A C 1
ATOM 2995 O O . ASN A 1 389 ? -37.156 3.955 18.628 1.00 93.94 389 ASN A O 1
ATOM 2999 N N . LYS A 1 390 ? -35.339 4.440 19.866 1.00 94.50 390 LYS A N 1
ATOM 3000 C CA . LYS A 1 390 ? -35.956 4.273 21.192 1.00 94.50 390 LYS A CA 1
ATOM 3001 C C . LYS A 1 390 ? -36.464 2.847 21.454 1.00 94.50 390 LYS A C 1
ATOM 3003 O O . LYS A 1 390 ? -37.434 2.653 22.176 1.00 94.50 390 LYS A O 1
ATOM 3008 N N . GLU A 1 391 ? -35.808 1.845 20.871 1.00 95.12 391 GLU A N 1
ATOM 3009 C CA . GLU A 1 391 ? -36.119 0.426 21.098 1.00 95.12 391 GLU A CA 1
ATOM 3010 C C . GLU A 1 391 ? -35.540 -0.088 22.429 1.00 95.12 391 GLU A C 1
ATOM 3012 O O . GLU A 1 391 ? -35.971 -1.118 22.941 1.00 95.12 391 GLU A O 1
ATOM 3017 N N . HIS A 1 392 ? -34.551 0.615 22.992 1.00 93.50 392 HIS A N 1
ATOM 3018 C CA . HIS A 1 392 ? -34.010 0.356 24.324 1.00 93.50 392 HIS A CA 1
ATOM 3019 C C . HIS A 1 392 ? -33.368 1.612 24.929 1.00 93.50 392 HIS A C 1
ATOM 3021 O O . HIS A 1 392 ? -32.880 2.483 24.206 1.00 93.50 392 HIS A O 1
ATOM 3027 N N . ASP A 1 393 ? -33.246 1.619 26.259 1.00 90.06 393 ASP A N 1
ATOM 3028 C CA . ASP A 1 393 ? -32.635 2.712 27.030 1.00 90.06 393 ASP A CA 1
ATOM 3029 C C . ASP A 1 393 ? -31.264 2.350 27.631 1.00 90.06 393 ASP A C 1
ATOM 3031 O O . ASP A 1 393 ? -30.670 3.145 28.356 1.00 90.06 393 ASP A O 1
ATOM 3035 N N . GLU A 1 394 ? -30.719 1.167 27.308 1.00 88.56 394 GLU A N 1
ATOM 3036 C CA . GLU A 1 394 ? -29.394 0.725 27.778 1.00 88.56 394 GLU A CA 1
ATOM 3037 C C . GLU A 1 394 ? -28.308 1.793 27.532 1.00 88.56 394 GLU A C 1
ATOM 3039 O O . GLU A 1 394 ? -28.196 2.357 26.437 1.00 88.56 394 GLU A O 1
ATOM 3044 N N . ASP A 1 395 ? -27.469 2.064 28.535 1.00 86.25 395 ASP A N 1
ATOM 3045 C CA . ASP A 1 395 ? -26.436 3.105 28.465 1.00 86.25 395 ASP A CA 1
ATOM 3046 C C . ASP A 1 395 ? -25.130 2.663 27.813 1.00 86.25 395 ASP A C 1
ATOM 3048 O O . ASP A 1 395 ? -24.475 3.465 27.143 1.00 86.25 395 ASP A O 1
ATOM 3052 N N . PHE A 1 396 ? -24.775 1.394 27.976 1.00 87.44 396 PHE A N 1
ATOM 3053 C CA . PHE A 1 396 ? -23.588 0.777 27.404 1.00 87.44 396 PHE A CA 1
ATOM 3054 C C . PHE A 1 396 ? -23.902 -0.663 26.992 1.00 87.44 396 PHE A C 1
ATOM 3056 O O . PHE A 1 396 ? -24.761 -1.324 27.572 1.00 87.44 396 PHE A O 1
ATOM 3063 N N . LEU A 1 397 ? -23.220 -1.140 25.952 1.00 90.06 397 LEU A N 1
ATOM 3064 C CA . LEU A 1 397 ? -23.479 -2.446 25.357 1.00 90.06 397 LEU A CA 1
ATOM 3065 C C . LEU A 1 397 ? -22.780 -3.558 26.157 1.00 90.06 397 LEU A C 1
ATOM 3067 O O . LEU A 1 397 ? -21.555 -3.646 26.153 1.00 90.06 397 LEU A O 1
ATOM 3071 N N . THR A 1 398 ? -23.560 -4.433 26.795 1.00 90.88 398 THR A N 1
ATOM 3072 C CA . THR A 1 398 ? -23.062 -5.509 27.683 1.00 90.88 398 THR A CA 1
ATOM 3073 C C . THR A 1 398 ? -23.301 -6.926 27.156 1.00 90.88 398 THR A C 1
ATOM 3075 O O . THR A 1 398 ? -22.911 -7.902 27.795 1.00 90.88 398 THR A O 1
ATOM 3078 N N . ARG A 1 399 ? -23.939 -7.063 25.990 1.00 90.81 399 ARG A N 1
ATOM 3079 C CA . ARG A 1 399 ? -24.344 -8.347 25.394 1.00 90.81 399 ARG A CA 1
ATOM 3080 C C . ARG A 1 399 ? -23.521 -8.706 24.157 1.00 90.81 399 ARG A C 1
ATOM 3082 O O . ARG A 1 399 ? -22.829 -7.872 23.576 1.00 90.81 399 ARG A O 1
ATOM 3089 N N . GLY A 1 400 ? -23.604 -9.965 23.730 1.00 94.12 400 GLY A N 1
ATOM 3090 C CA . GLY A 1 400 ? -22.861 -10.460 22.568 1.00 94.12 400 GLY A CA 1
ATOM 3091 C C . GLY A 1 400 ? -21.349 -10.472 22.808 1.00 94.12 400 GLY A C 1
ATOM 3092 O O . GLY A 1 400 ? -20.890 -10.814 23.897 1.00 94.12 400 GLY A O 1
ATOM 3093 N N . LEU A 1 401 ? -20.558 -10.093 21.799 1.00 95.69 401 LEU A N 1
ATOM 3094 C CA . LEU A 1 401 ? -19.096 -10.049 21.924 1.00 95.69 401 LEU A CA 1
ATOM 3095 C C . LEU A 1 401 ? -18.633 -8.974 22.913 1.00 95.69 401 LEU A C 1
ATOM 3097 O O . LEU A 1 401 ? -17.630 -9.172 23.594 1.00 95.69 401 LEU A O 1
ATOM 3101 N N . TRP A 1 402 ? -19.395 -7.889 23.044 1.00 94.38 402 TRP A N 1
ATOM 3102 C CA . TRP A 1 402 ? -19.129 -6.796 23.984 1.00 94.38 402 TRP A CA 1
ATOM 3103 C C . TRP A 1 402 ? -19.377 -7.183 25.454 1.00 94.38 402 TRP A C 1
ATOM 3105 O O . TRP A 1 402 ? -18.876 -6.532 26.365 1.00 94.38 402 TRP A O 1
ATOM 3115 N N . GLY A 1 403 ? -20.098 -8.284 25.698 1.00 92.56 403 GLY A N 1
ATOM 3116 C CA . GLY A 1 403 ? -20.187 -8.920 27.019 1.00 92.56 403 GLY A CA 1
ATOM 3117 C C . GLY A 1 403 ? -19.044 -9.893 27.319 1.00 92.56 403 GLY A C 1
ATOM 3118 O O . GLY A 1 403 ? -18.816 -10.259 28.474 1.00 92.56 403 GLY A O 1
ATOM 3119 N N . LYS A 1 404 ? -18.312 -10.327 26.284 1.00 94.88 404 LYS A N 1
ATOM 3120 C CA . LYS A 1 404 ? -17.157 -11.227 26.413 1.00 94.88 404 LYS A CA 1
ATOM 3121 C C . LYS A 1 404 ? -15.842 -10.470 26.547 1.00 94.88 404 LYS A C 1
ATOM 3123 O O . LYS A 1 404 ? -14.944 -10.949 27.227 1.00 94.88 404 LYS A O 1
ATOM 3128 N N . SER A 1 405 ? -15.724 -9.313 25.908 1.00 95.75 405 SER A N 1
ATOM 3129 C CA . SER A 1 405 ? -14.596 -8.387 26.009 1.00 95.75 405 SER A CA 1
ATOM 3130 C C . SER A 1 405 ? -15.118 -6.963 25.875 1.00 95.75 405 SER A C 1
ATOM 3132 O O . SER A 1 405 ? -16.076 -6.740 25.141 1.00 95.75 405 SER A O 1
ATOM 3134 N N . ARG A 1 406 ? -14.481 -5.997 26.540 1.00 94.44 406 ARG A N 1
ATOM 3135 C CA . ARG A 1 406 ? -14.823 -4.572 26.402 1.00 94.44 406 ARG A CA 1
ATOM 3136 C C . ARG A 1 406 ? -14.448 -4.008 25.033 1.00 94.44 406 ARG A C 1
ATOM 3138 O O . ARG A 1 406 ? -15.070 -3.051 24.589 1.00 94.44 406 ARG A O 1
ATOM 3145 N N . HIS A 1 407 ? -13.466 -4.605 24.355 1.00 94.62 407 HIS A N 1
ATOM 3146 C CA . HIS A 1 407 ? -12.990 -4.164 23.042 1.00 94.62 407 HIS A CA 1
ATOM 3147 C C . HIS A 1 407 ? -12.814 -5.335 22.057 1.00 94.62 407 HIS A C 1
ATOM 3149 O O . HIS A 1 407 ? -11.704 -5.605 21.587 1.00 94.62 407 HIS A O 1
ATOM 3155 N N . PRO A 1 408 ? -13.902 -6.046 21.704 1.00 95.62 408 PRO A N 1
ATOM 3156 C CA . PRO A 1 408 ? -13.829 -7.233 20.855 1.00 95.62 408 PRO A CA 1
ATOM 3157 C C . PRO A 1 408 ? -13.447 -6.898 19.405 1.00 95.62 408 PRO A C 1
ATOM 3159 O O . PRO A 1 408 ? -12.832 -7.719 18.727 1.00 95.62 408 PRO A O 1
ATOM 3162 N N . ASN A 1 409 ? -13.767 -5.688 18.936 1.00 94.69 409 ASN A N 1
ATOM 3163 C CA . ASN A 1 409 ? -13.352 -5.194 17.626 1.00 94.69 409 ASN A CA 1
ATOM 3164 C C . ASN A 1 409 ? -11.827 -4.996 17.554 1.00 94.69 409 ASN A C 1
ATOM 3166 O O . ASN A 1 409 ? -11.202 -5.454 16.604 1.00 94.69 409 ASN A O 1
ATOM 3170 N N . TYR A 1 410 ? -11.214 -4.412 18.589 1.00 95.00 410 TYR A N 1
ATOM 3171 C CA . TYR A 1 410 ? -9.759 -4.235 18.668 1.00 95.00 410 TYR A CA 1
ATOM 3172 C C . TYR A 1 410 ? -9.015 -5.567 18.820 1.00 95.00 410 TYR A C 1
ATOM 3174 O O . TYR A 1 410 ? -7.925 -5.733 18.273 1.00 95.00 410 TYR A O 1
ATOM 3182 N N . PHE A 1 411 ? -9.610 -6.539 19.521 1.00 96.38 411 PHE A N 1
ATOM 3183 C CA . PHE A 1 411 ? -9.097 -7.910 19.537 1.00 96.38 411 PHE A CA 1
ATOM 3184 C C . PHE A 1 411 ? -9.103 -8.526 18.133 1.00 96.38 411 PHE A C 1
ATOM 3186 O O . PHE A 1 411 ? -8.094 -9.092 17.708 1.00 96.38 411 PHE A O 1
ATOM 3193 N N . GLY A 1 412 ? -10.207 -8.372 17.393 1.00 96.69 412 GLY A N 1
ATOM 3194 C CA . GLY A 1 412 ? -10.311 -8.807 16.000 1.00 96.69 412 GLY A CA 1
ATOM 3195 C C . GLY A 1 412 ? -9.243 -8.178 15.100 1.00 96.69 412 GLY A C 1
ATOM 3196 O O . GLY A 1 412 ? -8.536 -8.903 14.399 1.00 96.69 412 GLY A O 1
ATOM 3197 N N . GLU A 1 413 ? -9.058 -6.860 15.198 1.00 95.50 413 GLU A N 1
ATOM 3198 C CA . GLU A 1 413 ? -8.060 -6.107 14.429 1.00 95.50 413 GLU A CA 1
ATOM 3199 C C . GLU A 1 413 ? -6.621 -6.566 14.740 1.00 95.50 413 GLU A C 1
ATOM 3201 O O . GLU A 1 413 ? -5.844 -6.885 13.841 1.00 95.50 413 GLU A O 1
ATOM 3206 N N . SER A 1 414 ? -6.244 -6.688 16.014 1.00 96.69 414 SER A N 1
ATOM 3207 C CA . SER A 1 414 ? -4.912 -7.200 16.377 1.00 96.69 414 SER A CA 1
ATOM 3208 C C . SER A 1 414 ? -4.698 -8.642 15.891 1.00 96.69 414 SER A C 1
ATOM 3210 O O . SER A 1 414 ? -3.631 -8.983 15.369 1.00 96.69 414 SER A O 1
ATOM 3212 N N . THR A 1 415 ? -5.731 -9.486 15.983 1.00 98.00 415 THR A N 1
ATOM 3213 C CA . THR A 1 415 ? -5.674 -10.891 15.554 1.00 98.00 415 THR A CA 1
ATOM 3214 C C . THR A 1 415 ? -5.497 -11.015 14.041 1.00 98.00 415 THR A C 1
ATOM 3216 O O . THR A 1 415 ? -4.670 -11.808 13.588 1.00 98.00 415 THR A O 1
ATOM 3219 N N . LEU A 1 416 ? -6.207 -10.211 13.240 1.00 97.75 416 LEU A N 1
ATOM 3220 C CA . LEU A 1 416 ? -6.092 -10.298 11.783 1.00 97.75 416 LEU A CA 1
ATOM 3221 C C . LEU A 1 416 ? -4.744 -9.783 11.265 1.00 97.75 416 LEU A C 1
ATOM 3223 O O . LEU A 1 416 ? -4.167 -10.396 10.364 1.00 97.75 416 LEU A O 1
ATOM 3227 N N . TRP A 1 417 ? -4.188 -8.728 11.874 1.00 97.94 417 TRP A N 1
ATOM 3228 C CA . TRP A 1 417 ? -2.848 -8.242 11.527 1.00 97.94 417 TRP A CA 1
ATOM 3229 C C . TRP A 1 417 ? -1.766 -9.231 11.953 1.00 97.94 417 TRP A C 1
ATOM 3231 O O . TRP A 1 417 ? -0.787 -9.432 11.230 1.00 97.94 417 TRP A O 1
ATOM 3241 N N . THR A 1 418 ? -1.983 -9.925 13.073 1.00 98.19 418 THR A N 1
ATOM 3242 C CA . THR A 1 418 ? -1.150 -11.061 13.480 1.00 98.19 418 THR A CA 1
ATOM 3243 C C . THR A 1 418 ? -1.231 -12.190 12.453 1.00 98.19 418 THR A C 1
ATOM 3245 O O . THR A 1 418 ? -0.197 -12.717 12.065 1.00 98.19 418 THR A O 1
ATOM 3248 N N . GLY A 1 419 ? -2.414 -12.504 11.919 1.00 98.25 419 GLY A N 1
ATOM 3249 C CA . GLY A 1 419 ? -2.579 -13.512 10.866 1.00 98.25 419 GLY A CA 1
ATOM 3250 C C . GLY A 1 419 ? -1.822 -13.197 9.568 1.00 98.25 419 GLY A C 1
ATOM 3251 O O . GLY A 1 419 ? -1.134 -14.064 9.012 1.00 98.25 419 GLY A O 1
ATOM 3252 N N . ILE A 1 420 ? -1.867 -11.936 9.118 1.00 98.25 420 ILE A N 1
ATOM 3253 C CA . ILE A 1 420 ? -1.071 -11.454 7.974 1.00 98.25 420 ILE A CA 1
ATOM 3254 C C . ILE A 1 420 ? 0.427 -11.614 8.266 1.00 98.25 420 ILE A C 1
ATOM 3256 O O . ILE A 1 420 ? 1.168 -12.155 7.439 1.00 98.25 420 ILE A O 1
ATOM 3260 N N . ALA A 1 421 ? 0.870 -11.190 9.451 1.00 98.25 421 ALA A N 1
ATOM 3261 C CA . ALA A 1 421 ? 2.259 -11.312 9.875 1.00 98.25 421 ALA A CA 1
ATOM 3262 C C . ALA A 1 421 ? 2.720 -12.772 9.958 1.00 98.25 421 ALA A C 1
ATOM 3264 O O . ALA A 1 421 ? 3.801 -13.084 9.468 1.00 98.25 421 ALA A O 1
ATOM 3265 N N . THR A 1 422 ? 1.913 -13.681 10.511 1.00 98.38 422 THR A N 1
ATOM 3266 C CA . THR A 1 422 ? 2.233 -15.113 10.611 1.00 98.38 422 THR A CA 1
ATOM 3267 C C . THR A 1 422 ? 2.404 -15.744 9.232 1.00 98.38 422 THR A C 1
ATOM 3269 O O . THR A 1 422 ? 3.394 -16.441 9.006 1.00 98.38 422 THR A O 1
ATOM 3272 N N . THR A 1 423 ? 1.500 -15.446 8.293 1.00 97.38 423 THR A N 1
ATOM 3273 C CA . THR A 1 423 ? 1.593 -15.931 6.904 1.00 97.38 423 THR A CA 1
ATOM 3274 C C . THR A 1 423 ? 2.889 -15.447 6.247 1.00 97.38 423 THR A C 1
ATOM 3276 O O . THR A 1 423 ? 3.646 -16.237 5.683 1.00 97.38 423 THR A O 1
ATOM 3279 N N . ALA A 1 424 ? 3.193 -14.149 6.373 1.00 97.38 424 ALA A N 1
ATOM 3280 C CA . ALA A 1 424 ? 4.414 -13.570 5.823 1.00 97.38 424 ALA A CA 1
ATOM 3281 C C . ALA A 1 424 ? 5.678 -14.138 6.493 1.00 97.38 424 ALA A C 1
ATOM 3283 O O . ALA A 1 424 ? 6.626 -14.495 5.798 1.00 97.38 424 ALA A O 1
ATOM 3284 N N . ALA A 1 425 ? 5.694 -14.279 7.822 1.00 96.62 425 ALA A N 1
ATOM 3285 C CA . ALA A 1 425 ? 6.858 -14.709 8.597 1.00 96.62 425 ALA A CA 1
ATOM 3286 C C . ALA A 1 425 ? 7.404 -16.068 8.145 1.00 96.62 425 ALA A C 1
ATOM 3288 O O . ALA A 1 425 ? 8.620 -16.224 8.036 1.00 96.62 425 ALA A O 1
ATOM 3289 N N . GLY A 1 426 ? 6.536 -17.033 7.823 1.00 93.69 426 GLY A N 1
ATOM 3290 C CA . GLY A 1 426 ? 6.977 -18.339 7.321 1.00 93.69 426 GLY A CA 1
ATOM 3291 C C . GLY A 1 426 ? 7.801 -18.236 6.038 1.00 93.69 426 GLY A C 1
ATOM 3292 O O . GLY A 1 426 ? 8.843 -18.878 5.906 1.00 93.69 426 GLY A O 1
ATOM 3293 N N . VAL A 1 427 ? 7.387 -17.357 5.121 1.00 94.62 427 VAL A N 1
ATOM 3294 C CA . VAL A 1 427 ? 8.142 -17.072 3.898 1.00 94.62 427 VAL A CA 1
ATOM 3295 C C . VAL A 1 427 ? 9.392 -16.258 4.214 1.00 94.62 427 VAL A C 1
ATOM 3297 O O . VAL A 1 427 ? 10.480 -16.635 3.781 1.00 94.62 427 VAL A O 1
ATOM 3300 N N . LEU A 1 428 ? 9.266 -15.174 4.983 1.00 95.50 428 LEU A N 1
ATOM 3301 C CA . LEU A 1 428 ? 10.370 -14.259 5.273 1.00 95.50 428 LEU A CA 1
ATOM 3302 C C . LEU A 1 428 ? 11.509 -14.945 6.035 1.00 95.50 428 LEU A C 1
ATOM 3304 O O . LEU A 1 428 ? 12.660 -14.598 5.808 1.00 95.50 428 LEU A O 1
ATOM 3308 N N . MET A 1 429 ? 11.240 -15.936 6.887 1.00 94.69 429 MET A N 1
ATOM 3309 C CA . MET A 1 429 ? 12.277 -16.696 7.604 1.00 94.69 429 MET A CA 1
ATOM 3310 C C . MET A 1 429 ? 12.894 -17.839 6.782 1.00 94.69 429 MET A C 1
ATOM 3312 O O . MET A 1 429 ? 13.953 -18.357 7.147 1.00 94.69 429 MET A O 1
ATOM 3316 N N . SER A 1 430 ? 12.255 -18.245 5.682 1.00 92.88 430 SER A N 1
ATOM 3317 C CA . SER A 1 430 ? 12.758 -19.315 4.817 1.00 92.88 430 SER A CA 1
ATOM 3318 C C . SER A 1 430 ? 14.018 -18.889 4.054 1.00 92.88 430 SER A C 1
ATOM 3320 O O . SER A 1 430 ? 14.210 -17.711 3.753 1.00 92.88 430 SER A O 1
ATOM 3322 N N . ASN A 1 431 ? 14.860 -19.853 3.664 1.00 91.75 431 ASN A N 1
ATOM 3323 C CA . ASN A 1 431 ? 16.043 -19.568 2.838 1.00 91.75 431 ASN A CA 1
ATOM 3324 C C . ASN A 1 431 ? 15.657 -18.884 1.516 1.00 91.75 431 ASN A C 1
ATOM 3326 O O . ASN A 1 431 ? 16.330 -17.954 1.080 1.00 91.75 431 ASN A O 1
ATOM 3330 N N . VAL A 1 432 ? 14.534 -19.300 0.921 1.00 89.75 432 VAL A N 1
ATOM 3331 C CA . VAL A 1 432 ? 13.982 -18.710 -0.304 1.00 89.75 432 VAL A CA 1
ATOM 3332 C C . VAL A 1 432 ? 13.620 -17.241 -0.095 1.00 89.75 432 VAL A C 1
ATOM 3334 O O . VAL A 1 432 ? 14.006 -16.398 -0.901 1.00 89.75 432 VAL A O 1
ATOM 3337 N N . GLY A 1 433 ? 12.907 -16.917 0.987 1.00 91.88 433 GLY A N 1
ATOM 3338 C CA . GLY A 1 433 ? 12.514 -15.540 1.281 1.00 91.88 433 GLY A CA 1
ATOM 3339 C C . GLY A 1 433 ? 13.709 -14.647 1.595 1.00 91.88 433 GLY A C 1
ATOM 3340 O O . GLY A 1 433 ? 13.779 -13.523 1.106 1.00 91.88 433 GLY A O 1
ATOM 3341 N N . GLN A 1 434 ? 14.693 -15.166 2.331 1.00 92.38 434 GLN A N 1
ATOM 3342 C CA . GLN A 1 434 ? 15.929 -14.449 2.641 1.00 92.38 434 GLN A CA 1
ATOM 3343 C C . GLN A 1 434 ? 16.725 -14.108 1.379 1.00 92.38 434 GLN A C 1
ATOM 3345 O O . GLN A 1 434 ? 17.007 -12.937 1.129 1.00 92.38 434 GLN A O 1
ATOM 3350 N N . VAL A 1 435 ? 17.014 -15.105 0.539 1.00 89.06 435 VAL A N 1
ATOM 3351 C CA . VAL A 1 435 ? 17.717 -14.893 -0.736 1.00 89.06 435 VAL A CA 1
ATOM 3352 C C . VAL A 1 435 ? 16.899 -13.992 -1.664 1.00 89.06 435 VAL A C 1
ATOM 3354 O O . VAL A 1 435 ? 17.449 -13.092 -2.296 1.00 89.06 435 VAL A O 1
ATOM 3357 N N . GLY A 1 436 ? 15.577 -14.169 -1.698 1.00 87.31 436 GLY A N 1
ATOM 3358 C CA . GLY A 1 436 ? 14.660 -13.356 -2.491 1.00 87.31 436 GLY A CA 1
ATOM 3359 C C . GLY A 1 436 ? 14.633 -11.877 -2.094 1.00 87.31 436 GLY A C 1
ATOM 3360 O O . GLY A 1 436 ? 14.542 -11.012 -2.962 1.00 87.31 436 GLY A O 1
ATOM 3361 N N . MET A 1 437 ? 14.796 -11.571 -0.805 1.00 88.88 437 MET A N 1
ATOM 3362 C CA . MET A 1 437 ? 14.986 -10.204 -0.300 1.00 88.88 437 MET A CA 1
ATOM 3363 C C . MET A 1 437 ? 16.413 -9.668 -0.521 1.00 88.88 437 MET A C 1
ATOM 3365 O O . MET A 1 437 ? 16.695 -8.505 -0.224 1.00 88.88 437 MET A O 1
ATOM 3369 N N . GLY A 1 438 ? 17.326 -10.483 -1.055 1.00 86.56 438 GLY A N 1
ATOM 3370 C CA . GLY A 1 438 ? 18.739 -10.145 -1.220 1.00 86.56 438 GLY A CA 1
ATOM 3371 C C . GLY A 1 438 ? 19.536 -10.196 0.085 1.00 86.56 438 GLY A C 1
ATOM 3372 O O . GLY A 1 438 ? 20.490 -9.434 0.236 1.00 86.56 438 GLY A O 1
ATOM 3373 N N . LEU A 1 439 ? 19.129 -11.047 1.032 1.00 85.94 439 LEU A N 1
ATOM 3374 C CA . LEU A 1 439 ? 19.812 -11.306 2.300 1.00 85.94 439 LEU A CA 1
ATOM 3375 C C . LEU A 1 439 ? 20.567 -12.644 2.240 1.00 85.94 439 LEU A C 1
ATOM 3377 O O . LEU A 1 439 ? 20.156 -13.581 1.560 1.00 85.94 439 LEU A O 1
ATOM 3381 N N . ALA A 1 440 ? 21.658 -12.758 3.000 1.00 77.62 440 ALA A N 1
ATOM 3382 C CA . ALA A 1 440 ? 22.563 -13.914 2.971 1.00 77.62 440 ALA A CA 1
ATOM 3383 C C . ALA A 1 440 ? 22.018 -15.195 3.649 1.00 77.62 440 ALA A C 1
ATOM 3385 O O . ALA A 1 440 ? 22.764 -16.150 3.835 1.00 77.62 440 ALA A O 1
ATOM 3386 N N . GLY A 1 441 ? 20.745 -15.231 4.068 1.00 78.81 441 GLY A N 1
ATOM 3387 C CA . GLY A 1 441 ? 20.140 -16.410 4.713 1.00 78.81 441 GLY A CA 1
ATOM 3388 C C . GLY A 1 441 ? 20.703 -16.759 6.098 1.00 78.81 441 GLY A C 1
ATOM 3389 O O . GLY A 1 441 ? 20.449 -17.848 6.611 1.00 78.81 441 GLY A O 1
ATOM 3390 N N . THR A 1 442 ? 21.462 -15.849 6.710 1.00 87.81 442 THR A N 1
ATOM 3391 C CA . THR A 1 442 ? 22.061 -16.027 8.038 1.00 87.81 442 THR A CA 1
ATOM 3392 C C . THR A 1 442 ? 21.012 -15.934 9.149 1.00 87.81 442 THR A C 1
ATOM 3394 O O . THR A 1 442 ? 19.907 -15.425 8.943 1.00 87.81 442 THR A O 1
ATOM 3397 N N . SER A 1 443 ? 21.366 -16.360 10.366 1.00 88.88 443 SER A N 1
ATOM 3398 C CA . SER A 1 443 ? 20.516 -16.180 11.555 1.00 88.88 443 SER A CA 1
ATOM 3399 C C . SER A 1 443 ? 20.099 -14.718 11.751 1.00 88.88 443 SER A C 1
ATOM 3401 O O . SER A 1 443 ? 18.948 -14.445 12.080 1.00 88.88 443 SER A O 1
ATOM 3403 N N . TYR A 1 444 ? 21.000 -13.775 11.455 1.00 87.50 444 TYR A N 1
ATOM 3404 C CA . TYR A 1 444 ? 20.703 -12.342 11.468 1.00 87.50 444 TYR A CA 1
ATOM 3405 C C . TYR A 1 444 ? 19.639 -11.956 10.430 1.00 87.50 444 TYR A C 1
ATOM 3407 O O . TYR A 1 444 ? 18.684 -11.256 10.757 1.00 87.50 444 TYR A O 1
ATOM 3415 N N . GLY A 1 445 ? 19.743 -12.468 9.199 1.00 89.00 445 GLY A N 1
ATOM 3416 C CA . GLY A 1 445 ? 18.726 -12.247 8.169 1.00 89.00 445 GLY A CA 1
ATOM 3417 C C . GLY A 1 445 ? 17.346 -12.766 8.583 1.00 89.00 445 GLY A C 1
ATOM 3418 O O . GLY A 1 445 ? 16.341 -12.076 8.402 1.00 89.00 445 GLY A O 1
ATOM 3419 N N . ARG A 1 446 ? 17.282 -13.946 9.215 1.00 93.12 446 ARG A N 1
ATOM 3420 C CA . ARG A 1 446 ? 16.020 -14.511 9.726 1.00 93.12 446 ARG A CA 1
ATOM 3421 C C . ARG A 1 446 ? 15.401 -13.652 10.827 1.00 93.12 446 ARG A C 1
ATOM 3423 O O . ARG A 1 446 ? 14.195 -13.425 10.790 1.00 93.12 446 ARG A O 1
ATOM 3430 N N . ILE A 1 447 ? 16.214 -13.127 11.749 1.00 93.31 447 ILE A N 1
ATOM 3431 C CA . ILE A 1 447 ? 15.763 -12.174 12.777 1.00 93.31 447 ILE A CA 1
ATOM 3432 C C . ILE A 1 447 ? 15.197 -10.909 12.125 1.00 93.31 447 ILE A C 1
ATOM 3434 O O . ILE A 1 447 ? 14.127 -10.454 12.520 1.00 93.31 447 ILE A O 1
ATOM 3438 N N . LEU A 1 448 ? 15.856 -10.374 11.092 1.00 91.88 448 LEU A N 1
ATOM 3439 C CA . LEU A 1 448 ? 15.335 -9.228 10.342 1.00 91.88 448 LEU A CA 1
ATOM 3440 C C . LEU A 1 448 ? 13.999 -9.542 9.659 1.00 91.88 448 LEU A C 1
ATOM 3442 O O . LEU A 1 448 ? 13.066 -8.752 9.765 1.00 91.88 448 LEU A O 1
ATOM 3446 N N . GLY A 1 449 ? 13.883 -10.696 8.996 1.00 93.06 449 GLY A N 1
ATOM 3447 C CA . GLY A 1 449 ? 12.643 -11.123 8.339 1.00 93.06 449 GLY A CA 1
ATOM 3448 C C . GLY A 1 449 ? 11.481 -11.290 9.323 1.00 93.06 449 GLY A C 1
ATOM 3449 O O . GLY A 1 449 ? 10.368 -10.842 9.050 1.00 93.06 449 GLY A O 1
ATOM 3450 N N . LEU A 1 450 ? 11.748 -11.869 10.497 1.00 95.19 450 LEU A N 1
ATOM 3451 C CA . LEU A 1 450 ? 10.769 -11.962 11.580 1.00 95.19 450 LEU A CA 1
ATOM 3452 C C . LEU A 1 450 ? 10.400 -10.577 12.128 1.00 95.19 450 LEU A C 1
ATOM 3454 O O . LEU A 1 450 ? 9.220 -10.289 12.318 1.00 95.19 450 LEU A O 1
ATOM 3458 N N . GLY A 1 451 ? 11.391 -9.704 12.325 1.00 95.12 451 GLY A N 1
ATOM 3459 C CA . GLY A 1 451 ? 11.181 -8.321 12.744 1.00 95.12 451 GLY A CA 1
ATOM 3460 C C . GLY A 1 451 ? 10.260 -7.569 11.785 1.00 95.12 451 GLY A C 1
ATOM 3461 O O . GLY A 1 451 ? 9.298 -6.954 12.233 1.00 95.12 451 GLY A O 1
ATOM 3462 N N . MET A 1 452 ? 10.484 -7.691 10.471 1.00 94.44 452 MET A N 1
ATOM 3463 C CA . MET A 1 452 ? 9.632 -7.097 9.431 1.00 94.44 452 MET A CA 1
ATOM 3464 C C . MET A 1 452 ? 8.189 -7.605 9.495 1.00 94.44 452 MET A C 1
ATOM 3466 O O . MET A 1 452 ? 7.260 -6.805 9.386 1.00 94.44 452 MET A O 1
ATOM 3470 N N . ALA A 1 453 ? 7.991 -8.911 9.702 1.00 96.81 453 ALA A N 1
ATOM 3471 C CA . ALA A 1 453 ? 6.653 -9.465 9.883 1.00 96.81 453 ALA A CA 1
ATOM 3472 C C . ALA A 1 453 ? 5.965 -8.890 11.132 1.00 96.81 453 ALA A C 1
ATOM 3474 O O . ALA A 1 453 ? 4.793 -8.521 11.082 1.00 96.81 453 ALA A O 1
ATOM 3475 N N . ALA A 1 454 ? 6.710 -8.774 12.234 1.00 97.25 454 ALA A N 1
ATOM 3476 C CA . ALA A 1 454 ? 6.200 -8.341 13.529 1.00 97.25 454 ALA A CA 1
ATOM 3477 C C . ALA A 1 454 ? 5.884 -6.837 13.616 1.00 97.25 454 ALA A C 1
ATOM 3479 O O . ALA A 1 454 ? 5.108 -6.455 14.492 1.00 97.25 454 ALA A O 1
ATOM 3480 N N . VAL A 1 455 ? 6.424 -5.990 12.723 1.00 98.00 455 VAL A N 1
ATOM 3481 C CA . VAL A 1 455 ? 6.180 -4.531 12.742 1.00 98.00 455 VAL A CA 1
ATOM 3482 C C . VAL A 1 455 ? 4.688 -4.215 12.784 1.00 98.00 455 VAL A C 1
ATOM 3484 O O . VAL A 1 455 ? 4.263 -3.417 13.612 1.00 98.00 455 VAL A O 1
ATOM 3487 N N . SER A 1 456 ? 3.894 -4.856 11.926 1.00 97.19 456 SER A N 1
ATOM 3488 C CA . SER A 1 456 ? 2.463 -4.568 11.803 1.00 97.19 456 SER A CA 1
ATOM 3489 C C . SER A 1 456 ? 1.670 -4.894 13.077 1.00 97.19 456 SER A C 1
ATOM 3491 O O . SER A 1 456 ? 1.128 -3.964 13.678 1.00 97.19 456 SER A O 1
ATOM 3493 N N . PRO A 1 457 ? 1.640 -6.148 13.577 1.00 96.88 457 PRO A N 1
ATOM 3494 C CA . PRO A 1 457 ? 0.888 -6.466 14.787 1.00 96.88 457 PRO A CA 1
ATOM 3495 C C . PRO A 1 457 ? 1.433 -5.754 16.030 1.00 96.88 457 PRO A C 1
ATOM 3497 O O . PRO A 1 457 ? 0.641 -5.363 16.887 1.00 96.88 457 PRO A O 1
ATOM 3500 N N . ALA A 1 458 ? 2.749 -5.524 16.131 1.00 97.06 458 ALA A N 1
ATOM 3501 C CA . ALA A 1 458 ? 3.324 -4.766 17.242 1.00 97.06 458 ALA A CA 1
ATOM 3502 C C . ALA A 1 458 ? 2.864 -3.303 17.222 1.00 97.06 458 ALA A C 1
ATOM 3504 O O . ALA A 1 458 ? 2.433 -2.777 18.248 1.00 97.06 458 ALA A O 1
ATOM 3505 N N . PHE A 1 459 ? 2.905 -2.661 16.054 1.00 96.50 459 PHE A N 1
ATOM 3506 C CA . PHE A 1 459 ? 2.484 -1.275 15.886 1.00 96.50 459 PHE A CA 1
ATOM 3507 C C . PHE A 1 459 ? 0.978 -1.103 16.110 1.00 96.50 459 PHE A C 1
ATOM 3509 O O . PHE A 1 459 ? 0.578 -0.245 16.894 1.00 96.50 459 PHE A O 1
ATOM 3516 N N . VAL A 1 460 ? 0.145 -1.954 15.503 1.00 94.81 460 VAL A N 1
ATOM 3517 C CA . VAL A 1 460 ? -1.314 -1.930 15.699 1.00 94.81 460 VAL A CA 1
ATOM 3518 C C . VAL A 1 460 ? -1.660 -2.149 17.170 1.00 94.81 460 VAL A C 1
ATOM 3520 O O . VAL A 1 460 ? -2.402 -1.365 17.754 1.00 94.81 460 VAL A O 1
ATOM 3523 N N . THR A 1 461 ? -1.067 -3.154 17.816 1.00 93.88 461 THR A N 1
ATOM 3524 C CA . THR A 1 461 ? -1.330 -3.427 19.237 1.00 93.88 461 THR A CA 1
ATOM 3525 C C . THR A 1 461 ? -0.863 -2.272 20.124 1.00 93.88 461 THR A C 1
ATOM 3527 O O . THR A 1 461 ? -1.589 -1.868 21.030 1.00 93.88 461 THR A O 1
ATOM 3530 N N . PHE A 1 462 ? 0.295 -1.668 19.844 1.00 94.69 462 PHE A N 1
ATOM 3531 C CA . PHE A 1 462 ? 0.753 -0.473 20.555 1.00 94.69 462 PHE A CA 1
ATOM 3532 C C . PHE A 1 462 ? -0.248 0.683 20.434 1.00 94.69 462 PHE A C 1
ATOM 3534 O O . PHE A 1 462 ? -0.632 1.274 21.443 1.00 94.69 462 PHE A O 1
ATOM 3541 N N . LEU A 1 463 ? -0.725 0.979 19.225 1.00 91.62 463 LEU A N 1
ATOM 3542 C CA . LEU A 1 463 ? -1.700 2.046 18.996 1.00 91.62 463 LEU A CA 1
ATOM 3543 C C . LEU A 1 463 ? -3.017 1.785 19.726 1.00 91.62 463 LEU A C 1
ATOM 3545 O O . LEU A 1 463 ? -3.560 2.693 20.363 1.00 91.62 463 LEU A O 1
ATOM 3549 N N . LEU A 1 464 ? -3.493 0.540 19.683 1.00 92.25 464 LEU A N 1
ATOM 3550 C CA . LEU A 1 464 ? -4.721 0.133 20.349 1.00 92.25 464 LEU A CA 1
ATOM 3551 C C . LEU A 1 464 ? -4.603 0.237 21.872 1.00 92.25 464 LEU A C 1
ATOM 3553 O O . LEU A 1 464 ? -5.522 0.736 22.512 1.00 92.25 464 LEU A O 1
ATOM 3557 N N . PHE A 1 465 ? -3.480 -0.164 22.465 1.00 92.56 465 PHE A N 1
ATOM 3558 C CA . PHE A 1 465 ? -3.319 -0.171 23.922 1.00 92.56 465 PHE A CA 1
ATOM 3559 C C . PHE A 1 465 ? -2.843 1.158 24.512 1.00 92.56 465 PHE A C 1
ATOM 3561 O O . PHE A 1 465 ? -3.059 1.390 25.702 1.00 92.56 465 PHE A O 1
ATOM 3568 N N . LYS A 1 466 ? -2.154 2.005 23.738 1.00 89.38 466 LYS A N 1
ATOM 3569 C CA . LYS A 1 466 ? -1.420 3.160 24.288 1.00 89.38 466 LYS A CA 1
ATOM 3570 C C . LYS A 1 466 ? -1.747 4.506 23.662 1.00 89.38 466 LYS A C 1
ATOM 3572 O O . LYS A 1 466 ? -1.493 5.510 24.315 1.00 89.38 466 LYS A O 1
ATOM 3577 N N . VAL A 1 467 ? -2.283 4.553 22.442 1.00 84.50 467 VAL A N 1
ATOM 3578 C CA . VAL A 1 467 ? -2.441 5.824 21.716 1.00 84.50 467 VAL A CA 1
ATOM 3579 C C . VAL A 1 467 ? -3.905 6.127 21.428 1.00 84.50 467 VAL A C 1
ATOM 3581 O O . VAL A 1 467 ? -4.486 6.999 22.064 1.00 84.50 467 VAL A O 1
ATOM 3584 N N . SER A 1 468 ? -4.509 5.429 20.467 1.00 77.44 468 SER A N 1
ATOM 3585 C CA . SER A 1 468 ? -5.777 5.845 19.860 1.00 77.44 468 SER A CA 1
ATOM 3586 C C . SER A 1 468 ? -6.936 4.863 20.035 1.00 77.44 468 SER A C 1
ATOM 3588 O O . SER A 1 468 ? -8.067 5.225 19.715 1.00 77.44 468 SER A O 1
ATOM 3590 N N . GLY A 1 469 ? -6.694 3.652 20.547 1.00 83.00 469 GLY A N 1
ATOM 3591 C CA . GLY A 1 469 ? -7.739 2.637 20.723 1.00 83.00 469 GLY A CA 1
ATOM 3592 C C . GLY A 1 469 ? -8.450 2.701 22.077 1.00 83.00 469 GLY A C 1
ATOM 3593 O O . GLY A 1 469 ? -9.412 3.449 22.276 1.00 83.00 469 GLY A O 1
ATOM 3594 N N . ILE A 1 470 ? -8.001 1.848 22.994 1.00 89.50 470 ILE A N 1
ATOM 3595 C CA . ILE A 1 470 ? -8.598 1.573 24.304 1.00 89.50 470 ILE A CA 1
ATOM 3596 C C . ILE A 1 470 ? -8.566 2.809 25.214 1.00 89.50 470 ILE A C 1
ATOM 3598 O O . ILE A 1 470 ? -9.642 3.186 25.673 1.00 89.50 470 ILE A O 1
ATOM 3602 N N . PRO A 1 471 ? -7.432 3.516 25.424 1.00 89.06 471 PRO A N 1
ATOM 3603 C CA . PRO A 1 471 ? -7.383 4.614 26.397 1.00 89.06 471 PRO A CA 1
ATOM 3604 C C . PRO A 1 471 ? -8.368 5.746 26.084 1.00 89.06 471 PRO A C 1
ATOM 3606 O O . PRO A 1 471 ? -9.108 6.188 26.955 1.00 89.06 471 PRO A O 1
ATOM 3609 N N . LEU A 1 472 ? -8.449 6.168 24.816 1.00 85.31 472 LEU A N 1
ATOM 3610 C CA . LEU A 1 472 ? -9.391 7.212 24.392 1.00 85.31 472 LEU A CA 1
ATOM 3611 C C . LEU A 1 472 ? -10.854 6.790 24.544 1.00 85.31 472 LEU A C 1
ATOM 3613 O O . LEU A 1 472 ? -11.722 7.644 24.718 1.00 85.31 472 LEU A O 1
ATOM 3617 N N . SER A 1 473 ? -11.137 5.493 24.419 1.00 85.44 473 SER A N 1
ATOM 3618 C CA . SER A 1 473 ? -12.489 4.967 24.572 1.00 85.44 473 SER A CA 1
ATOM 3619 C C . SER A 1 473 ? -12.852 4.864 26.051 1.00 85.44 473 SER A C 1
ATOM 3621 O O . SER A 1 473 ? -13.885 5.389 26.449 1.00 85.44 473 SER A O 1
ATOM 3623 N N . GLU A 1 474 ? -12.000 4.239 26.866 1.00 89.31 474 GLU A N 1
ATOM 3624 C CA . GLU A 1 474 ? -12.265 4.035 28.293 1.00 89.31 474 GLU A CA 1
ATOM 3625 C C . GLU A 1 474 ? -12.330 5.340 29.066 1.00 89.31 474 GLU A C 1
ATOM 3627 O O . GLU A 1 474 ? -13.275 5.505 29.823 1.00 89.31 474 GLU A O 1
ATOM 3632 N N . ASN A 1 475 ? -11.433 6.297 28.813 1.00 89.62 475 ASN A N 1
ATOM 3633 C CA . ASN A 1 475 ? -11.472 7.587 29.507 1.00 89.62 475 ASN A CA 1
ATOM 3634 C C . ASN A 1 475 ? -12.821 8.293 29.300 1.00 89.62 475 ASN A C 1
ATOM 3636 O O . ASN A 1 475 ? -13.404 8.797 30.251 1.00 89.62 475 ASN A O 1
ATOM 3640 N N . LYS A 1 476 ? -13.380 8.242 28.082 1.00 86.56 476 LYS A N 1
ATOM 3641 C CA . LYS A 1 476 ? -14.706 8.815 27.792 1.00 86.56 476 LYS A CA 1
ATOM 3642 C C . LYS A 1 476 ? -15.839 8.099 28.528 1.00 86.56 476 LYS A C 1
ATOM 3644 O O . LYS A 1 476 ? -16.807 8.742 28.927 1.00 86.56 476 LYS A O 1
ATOM 3649 N N . TYR A 1 477 ? -15.769 6.773 28.655 1.00 88.38 477 TYR A N 1
ATOM 3650 C CA . TYR A 1 477 ? -16.775 6.017 29.405 1.00 88.38 477 TYR A CA 1
ATOM 3651 C C . TYR A 1 477 ? -16.621 6.218 30.914 1.00 88.38 477 TYR A C 1
ATOM 3653 O O . TYR A 1 477 ? -17.627 6.352 31.600 1.00 88.38 477 TYR A O 1
ATOM 3661 N N . ASP A 1 478 ? -15.394 6.301 31.419 1.00 91.69 478 ASP A N 1
ATOM 3662 C CA . ASP A 1 478 ? -15.095 6.529 32.831 1.00 91.69 478 ASP A CA 1
ATOM 3663 C C . ASP A 1 478 ? -15.511 7.935 33.273 1.00 91.69 478 ASP A C 1
ATOM 3665 O O . ASP A 1 478 ? -16.146 8.076 34.311 1.00 91.69 478 ASP A O 1
ATOM 3669 N N . GLU A 1 479 ? -15.270 8.965 32.458 1.00 91.19 479 GLU A N 1
ATOM 3670 C CA . GLU A 1 479 ? -15.766 10.325 32.718 1.00 91.19 479 GLU A CA 1
ATOM 3671 C C . GLU A 1 479 ? -17.298 10.376 32.800 1.00 91.19 479 GLU A C 1
ATOM 3673 O O . GLU A 1 479 ? -17.863 11.141 33.580 1.00 91.19 479 GLU A O 1
ATOM 3678 N N . LYS A 1 480 ? -17.989 9.559 31.997 1.00 89.69 480 LYS A N 1
ATOM 3679 C CA . LYS A 1 480 ? -19.452 9.586 31.899 1.00 89.69 480 LYS A CA 1
ATOM 3680 C C . LYS A 1 480 ? -20.158 8.678 32.909 1.00 89.69 480 LYS A C 1
ATOM 3682 O O . LYS A 1 480 ? -21.252 9.004 33.362 1.00 89.69 480 LYS A O 1
ATOM 3687 N N . TYR A 1 481 ? -19.578 7.521 33.215 1.00 91.62 481 TYR A N 1
ATOM 3688 C CA . TYR A 1 481 ? -20.227 6.445 33.968 1.00 91.62 481 TYR A CA 1
ATOM 3689 C C . TYR A 1 481 ? -19.397 5.942 35.155 1.00 91.62 481 TYR A C 1
ATOM 3691 O O . TYR A 1 481 ? -19.859 5.052 35.865 1.00 91.62 481 TYR A O 1
ATOM 3699 N N . GLY A 1 482 ? -18.206 6.495 35.398 1.00 89.38 482 GLY A N 1
ATOM 3700 C CA . GLY A 1 482 ? -17.248 6.002 36.390 1.00 89.38 482 GLY A CA 1
ATOM 3701 C C . GLY A 1 482 ? -17.796 5.909 37.812 1.00 89.38 482 GLY A C 1
ATOM 3702 O O . GLY A 1 482 ? -17.454 4.968 38.517 1.00 89.38 482 GLY A O 1
ATOM 3703 N N . GLU A 1 483 ? -18.702 6.806 38.204 1.00 93.19 483 GLU A N 1
ATOM 3704 C CA . GLU A 1 483 ? -19.339 6.811 39.532 1.00 93.19 483 GLU A CA 1
ATOM 3705 C C . GLU A 1 483 ? -20.487 5.795 39.674 1.00 93.19 483 GLU A C 1
ATOM 3707 O O . GLU A 1 483 ? -21.009 5.568 40.768 1.00 93.19 483 GLU A O 1
ATOM 3712 N N . ARG A 1 484 ? -20.921 5.160 38.578 1.00 93.44 484 ARG A N 1
ATOM 3713 C CA . ARG A 1 484 ? -22.028 4.202 38.615 1.00 93.44 484 ARG A CA 1
ATOM 3714 C C . ARG A 1 484 ? -21.557 2.803 39.002 1.00 93.44 484 ARG A C 1
ATOM 3716 O O . ARG A 1 484 ? -20.669 2.227 38.376 1.00 93.44 484 ARG A O 1
ATOM 3723 N N . LYS A 1 485 ? -22.236 2.207 39.986 1.00 93.69 485 LYS A N 1
ATOM 3724 C CA . LYS A 1 485 ? -21.920 0.861 40.496 1.00 93.69 485 LYS A CA 1
ATOM 3725 C C . LYS A 1 485 ? -22.062 -0.237 39.437 1.00 93.69 485 LYS A C 1
ATOM 3727 O O . LYS A 1 485 ? -21.207 -1.112 39.361 1.00 93.69 485 LYS A O 1
ATOM 3732 N N . ASP A 1 486 ? -23.102 -0.173 38.606 1.00 92.25 486 ASP A N 1
ATOM 3733 C CA . ASP A 1 486 ? -23.356 -1.155 37.543 1.00 92.25 486 ASP A CA 1
ATOM 3734 C C . ASP A 1 486 ? -22.267 -1.130 36.456 1.00 92.25 486 ASP A C 1
ATOM 3736 O O . ASP A 1 486 ? -21.802 -2.179 36.008 1.00 92.25 486 ASP A O 1
ATOM 3740 N N . TYR A 1 487 ? -21.795 0.063 36.084 1.00 92.19 487 TYR A N 1
ATOM 3741 C CA . TYR A 1 487 ? -20.672 0.231 35.162 1.00 92.19 487 TYR A CA 1
ATOM 3742 C C . TYR A 1 487 ? -19.361 -0.317 35.745 1.00 92.19 487 TYR A C 1
ATOM 3744 O O . TYR A 1 487 ? -18.649 -1.059 35.065 1.00 92.19 487 TYR A O 1
ATOM 3752 N N . GLN A 1 488 ? -19.053 -0.009 37.009 1.00 93.12 488 GLN A N 1
ATOM 3753 C CA . GLN A 1 488 ? -17.858 -0.528 37.687 1.00 93.12 488 GLN A CA 1
ATOM 3754 C C . GLN A 1 488 ? -17.870 -2.062 37.780 1.00 93.12 488 GLN A C 1
ATOM 3756 O O . GLN A 1 488 ? -16.855 -2.711 37.508 1.00 93.12 488 GLN A O 1
ATOM 3761 N N . GLU A 1 489 ? -19.016 -2.655 38.121 1.00 93.38 489 GLU A N 1
ATOM 3762 C CA . GLU A 1 489 ? -19.182 -4.108 38.191 1.00 93.38 489 GLU A CA 1
ATOM 3763 C C . GLU A 1 489 ? -19.009 -4.764 36.817 1.00 93.38 489 GLU A C 1
ATOM 3765 O O . GLU A 1 489 ? -18.250 -5.729 36.672 1.00 93.38 489 GLU A O 1
ATOM 3770 N N . TRP A 1 490 ? -19.630 -4.200 35.778 1.00 91.94 490 TRP A N 1
ATOM 3771 C CA . TRP A 1 490 ? -19.440 -4.662 34.405 1.00 91.94 490 TRP A CA 1
ATOM 3772 C C . TRP A 1 490 ? -17.972 -4.572 33.965 1.00 91.94 490 TRP A C 1
ATOM 3774 O O . TRP A 1 490 ? -17.441 -5.537 33.406 1.00 91.94 490 TRP A O 1
ATOM 3784 N N . LYS A 1 491 ? -17.294 -3.454 34.254 1.00 92.62 491 LYS A N 1
ATOM 3785 C CA . LYS A 1 491 ? -15.886 -3.218 33.902 1.00 92.62 491 LYS A CA 1
ATOM 3786 C C . LYS A 1 491 ? -14.940 -4.202 34.599 1.00 92.62 491 LYS A C 1
ATOM 3788 O O . LYS A 1 491 ? -13.954 -4.633 33.999 1.00 92.62 491 LYS A O 1
ATOM 3793 N N . LYS A 1 492 ? -15.255 -4.587 35.841 1.00 92.81 492 LYS A N 1
ATOM 3794 C CA . LYS A 1 492 ? -14.520 -5.597 36.618 1.00 92.81 492 LYS A CA 1
ATOM 3795 C C . LYS A 1 492 ? -14.722 -7.011 36.066 1.00 92.81 492 LYS A C 1
ATOM 3797 O O . LYS A 1 492 ? -13.759 -7.765 35.957 1.00 92.81 492 LYS A O 1
ATOM 3802 N N . ASN A 1 493 ? -15.954 -7.361 35.699 1.00 92.38 493 ASN A N 1
ATOM 3803 C CA . ASN A 1 493 ? -16.327 -8.714 35.268 1.00 92.38 493 ASN A CA 1
ATOM 3804 C C . ASN A 1 493 ? -16.132 -8.966 33.761 1.00 92.38 493 ASN A C 1
ATOM 3806 O O . ASN A 1 493 ? -16.272 -10.104 33.294 1.00 92.38 493 ASN A O 1
ATOM 3810 N N . THR A 1 494 ? -15.825 -7.924 32.988 1.00 93.69 494 THR A N 1
ATOM 3811 C CA . THR A 1 494 ? -15.613 -8.007 31.540 1.00 93.69 494 THR A CA 1
ATOM 3812 C C . THR A 1 494 ? -14.153 -7.693 31.212 1.00 93.69 494 THR A C 1
ATOM 3814 O O . THR A 1 494 ? -13.695 -6.563 31.432 1.00 93.69 494 THR A O 1
ATOM 3817 N N . PRO A 1 495 ? -13.387 -8.666 30.684 1.00 95.25 495 PRO A N 1
ATOM 3818 C CA . PRO A 1 495 ? -11.984 -8.448 30.368 1.00 95.25 495 PRO A CA 1
ATOM 3819 C C . PRO A 1 495 ? -11.837 -7.343 29.319 1.00 95.25 495 PRO A C 1
ATOM 3821 O O . PRO A 1 495 ? -12.695 -7.146 28.462 1.00 95.25 495 PRO A O 1
ATOM 3824 N N . MET A 1 496 ? -10.738 -6.596 29.406 1.00 93.62 496 MET A N 1
ATOM 3825 C CA . MET A 1 496 ? -10.510 -5.427 28.554 1.00 93.62 496 MET A CA 1
ATOM 3826 C C . MET A 1 496 ? -10.359 -5.803 27.074 1.00 93.62 496 MET A C 1
ATOM 3828 O O . MET A 1 496 ? -10.904 -5.125 26.209 1.00 93.62 496 MET A O 1
ATOM 3832 N N . PHE A 1 497 ? -9.606 -6.869 26.791 1.00 94.06 497 PHE A N 1
ATOM 3833 C CA . PHE A 1 497 ? -9.154 -7.188 25.436 1.00 94.06 497 PHE A CA 1
ATOM 3834 C C . PHE A 1 497 ? -9.448 -8.635 25.035 1.00 94.06 497 PHE A C 1
ATOM 3836 O O . PHE A 1 497 ? -10.237 -8.860 24.120 1.00 94.06 497 PHE A O 1
ATOM 3843 N N . PHE A 1 498 ? -8.877 -9.617 25.737 1.00 95.06 498 PHE A N 1
ATOM 3844 C CA . PHE A 1 498 ? -9.096 -11.035 25.440 1.00 95.06 498 PHE A CA 1
ATOM 3845 C C . PHE A 1 498 ? -10.523 -11.467 25.814 1.00 95.06 498 PHE A C 1
ATOM 3847 O O . PHE A 1 498 ? -10.888 -11.336 26.984 1.00 95.06 498 PHE A O 1
ATOM 3854 N N . PRO A 1 499 ? -11.337 -11.973 24.865 1.00 93.12 499 PRO A N 1
ATOM 3855 C CA . PRO A 1 499 ? -12.690 -12.432 25.162 1.00 93.12 499 PRO A CA 1
ATOM 3856 C C . PRO A 1 499 ? -12.708 -13.620 26.129 1.00 93.12 499 PRO A C 1
ATOM 3858 O O . PRO A 1 499 ? -11.963 -14.580 25.940 1.00 93.12 499 PRO A O 1
ATOM 3861 N N . LYS A 1 500 ? -13.599 -13.582 27.128 1.00 91.94 500 LYS A N 1
ATOM 3862 C CA . LYS A 1 500 ? -13.922 -14.757 27.954 1.00 91.94 500 LYS A CA 1
ATOM 3863 C C . LYS A 1 500 ? -14.846 -15.709 27.182 1.00 91.94 500 LYS A C 1
ATOM 3865 O O . LYS A 1 500 ? -15.792 -15.246 26.533 1.00 91.94 500 LYS A O 1
ATOM 3870 N N . PHE A 1 501 ? -14.572 -17.010 27.243 1.00 85.06 501 PHE A N 1
ATOM 3871 C CA . PHE A 1 501 ? -15.386 -18.063 26.627 1.00 85.06 501 PHE A CA 1
ATOM 3872 C C . PHE A 1 501 ? -15.985 -18.981 27.670 1.00 85.06 501 PHE A C 1
ATOM 3874 O O . PHE A 1 501 ? -15.286 -19.242 28.674 1.00 85.06 501 PHE A O 1
#

InterPro domains:
  IPR002125 Cytidine and deoxycytidylate deaminase domain [PF00383] (6-119)
  IPR002125 Cytidine and deoxycytidylate deaminase domain [PS51747] (4-129)
  IPR010721 Probable O-methyltransferase UstE-like [PF06966] (273-428)
  IPR010721 Probable O-methyltransferase UstE-like [PF06966] (451-494)
  IPR010721 Probable O-methyltransferase UstE-like [PTHR32251] (195-501)
  IPR016193 Cytidine deaminase-like [SSF53927] (3-156)

Foldseek 3Di:
DDDDVLVVQLVVQVVQLVVDADDQVDFSKKKFKAQPVVRDTLFIFTQPPDPDRDHRLRRRLVVNCVVVVHDSLCVLVVAAQRIEMEMAEPWAPDDPVPDDTSLRSCLSSVNSHQEYEYNYYDDCPPPHDGCSCVSCVVSNRHYHYDDPVVCRVVVVVVRNDNQDDDDPDPCVVVVVVLLVLLVVLVDPFLLSSLQVVLLVLLLVLLLVVLVVCLVVLHCLCVLVSLLVSLLVSLVCLQQVVLSNQQVVCSSVVHDRDDRADLVCQVVVNQPQNHAHVLLSVLSVLSNVVSVVRSVVVSVVCVVVVDDPVCPVQSVDSVSSSVSSVVSSVLSSLQCLLSSLQSSFRRNLVVVDDSDDPLLVQLVVLQVQLQCQLVVVVVLVVVVVVCVVVVVDDDPDDCDDQCVQAVCSNLLSVLSNSLSSLSSSLVLQLDPSSCVRSVHPSDPVSSVVSNVSSVSNSVVSVCCCPPNPNQVVVVVVCCVVCVPPPVVVVSPVNHHHHDTDD

pLDDT: mean 84.95, std 15.12, range [28.89, 98.5]

Secondary structure (DSSP, 8-state):
----HHHHHHHHHHHHHTTSPP-TTS---EEEEEETTTTEEEEEEETT-STTT--HHHHHHHHHHHHTTS-GGGHHHHS-TTEEEEEEEPPPS--TTSSPPHHHHHHHTTT-EEEEEEEEPPPTTSSSS--HHHHHHHTT-EEEE---TTTHHHHHHHHH-TT-----STTHHHHHHHHHHHHHT--SSHHHHHHHHHHHHHHHHHHHHHHHHHHTT--TTHHHHHHHHHHHHHHHHHHHHHHHHHHHHHHTTPPPPPPPPHHHHHTT--GGGSPPHHHHHHHHHHHHHHHHHHHHHHHHHHHHS--GGGTTGGGSHHHHHHHHHHHHHHHHHHHHHHHHHHHS-HHHHTTS-SS-HHHHHHHHHHHHHHHHHHHHHHHHHHHHHHHHTTS---SS--STHHHH-S-HHHHHHHHHHHHHHHHHHHHHHSHHHHHHTT----HHHHHHHHHHHHHHHHHHHHIIIIISSHHHHHHHHHHHHTT-HHHHHHHHHS-SSSPP-